Protein 2FYF (pdb70)

Radius of gyration: 26.07 Å; Cα contacts (8 Å, |Δi|>4): 1739; chains: 2; bounding box: 63×83×55 Å

Nearest PDB structures (foldseek):
  2fyf-assembly1_B  TM=1.002E+00  e=1.889E-77  Mycobacterium tuberculosis H37Rv
  3vom-assembly1_B  TM=1.002E+00  e=4.096E-77  Mycobacterium tuberculosis
  3ffr-assembly1_A-2  TM=9.204E-01  e=1.226E-26  Cytophaga hutchinsonii ATCC 33406
  3kgw-assembly1_A  TM=8.234E-01  e=2.931E-21  Mus musculus
  4i8a-assembly2_D  TM=8.076E-01  e=4.356E-19  Homo sapiens

InterPro domains:
  IPR000192 Aminotransferase class V domain [PF00266] (42-335)
  IPR006272 Phosphoserine aminotransferase, Mycobacterial-type [TIGR01366] (16-376)
  IPR015421 Pyridoxal phosphate-dependent transferase, major domain [G3DSA:3.40.640.10] (30-272)
  IPR015422 Pyridoxal phosphate-dependent transferase, small domain [G3DSA:3.90.1150.10] (24-365)
  IPR015424 Pyridoxal phosphate-dependent transferase [SSF53383] (22-375)
  IPR022278 Phosphoserine aminotransferase [MF_00160] (10-376)
  IPR022278 Phosphoserine aminotransferase [PIRSF000525] (8-375)

B-factor: mean 10.86, std 9.08, range [2.73, 62.21]

CATH classification: 3.40.640.10 (+1 more: 3.90.1150.10)

Structure (mmCIF, N/CA/C/O backbone):
data_2FYF
#
_entry.id   2FYF
#
_cell.length_a   77.478
_cell.length_b   94.056
_cell.length_c   101.063
_cell.angle_alpha   90.00
_cell.angle_beta   90.00
_cell.angle_gamma   90.00
#
_symmetry.space_group_name_H-M   'P 21 21 21'
#
loop_
_entity.id
_entity.type
_entity.pdbx_description
1 polymer 'phosphoserine aminotransferase'
2 non-polymer 'SULFATE ION'
3 non-polymer TETRACHLOROPLATINATE(II)
4 non-polymer "PYRIDOXAL-5'-PHOSPHATE"
5 non-polymer GLYCEROL
6 water water
#
loop_
_atom_site.group_PDB
_atom_site.id
_atom_site.type_symbol
_atom_site.label_atom_id
_atom_site.label_alt_id
_atom_site.label_comp_id
_atom_site.label_asym_id
_atom_site.label_entity_id
_atom_site.label_seq_id
_atom_site.pdbx_PDB_ins_code
_atom_site.Cartn_x
_atom_site.Cartn_y
_atom_site.Cartn_z
_atom_site.occupancy
_atom_site.B_iso_or_equiv
_atom_site.auth_seq_id
_atom_site.auth_comp_id
_atom_site.auth_asym_id
_atom_site.auth_atom_id
_atom_site.pdbx_PDB_model_num
ATOM 1 N N . HIS A 1 30 ? 51.840 12.458 24.722 1.00 21.89 8 HIS A N 1
ATOM 2 C CA . HIS A 1 30 ? 52.585 13.697 25.094 1.00 20.60 8 HIS A CA 1
ATOM 3 C C . HIS A 1 30 ? 53.782 13.380 25.970 1.00 19.80 8 HIS A C 1
ATOM 4 O O . HIS A 1 30 ? 53.625 12.810 27.044 1.00 20.67 8 HIS A O 1
ATOM 11 N N . LEU A 1 31 ? 54.976 13.717 25.488 1.00 17.69 9 LEU A N 1
ATOM 12 C CA . LEU A 1 31 ? 56.193 13.718 26.308 1.00 15.89 9 LEU A CA 1
ATOM 13 C C . LEU A 1 31 ? 56.436 15.112 26.875 1.00 14.07 9 LEU A C 1
ATOM 14 O O . LEU A 1 31 ? 56.494 16.085 26.122 1.00 13.92 9 LEU A O 1
ATOM 19 N N . GLU A 1 32 ? 56.578 15.172 28.181 1.00 12.34 10 GLU A N 1
ATOM 20 C CA . GLU A 1 32 ? 56.911 16.386 28.862 1.00 11.83 10 GLU A CA 1
ATOM 21 C C . GLU A 1 32 ? 58.392 16.456 29.157 1.00 10.35 10 GLU A C 1
ATOM 22 O O . GLU A 1 32 ? 58.902 15.753 30.014 1.00 9.64 10 GLU A O 1
ATOM 28 N N . ILE A 1 33 ? 59.095 17.306 28.420 1.00 9.65 11 ILE A N 1
ATOM 29 C CA . ILE A 1 33 ? 60.534 17.431 28.591 1.00 9.33 11 ILE A CA 1
ATOM 30 C C . ILE A 1 33 ? 60.839 18.063 29.951 1.00 8.86 11 ILE A C 1
ATOM 31 O O . ILE A 1 33 ? 60.233 19.064 30.310 1.00 8.77 11 ILE A O 1
ATOM 36 N N . PRO A 1 34 ? 61.766 17.466 30.730 1.00 9.57 12 PRO A N 1
ATOM 37 C CA . PRO A 1 34 ? 62.054 18.046 32.041 1.00 10.43 12 PRO A CA 1
ATOM 38 C C . PRO A 1 34 ? 62.557 19.479 31.963 1.00 10.76 12 PRO A C 1
ATOM 39 O O . PRO A 1 34 ? 63.416 19.795 31.126 1.00 11.55 12 PRO A O 1
ATOM 43 N N . THR A 1 35 ? 62.015 20.354 32.809 1.00 10.81 13 THR A N 1
ATOM 44 C CA A THR A 1 35 ? 62.360 21.771 32.768 0.50 10.95 13 THR A CA 1
ATOM 45 C CA B THR A 1 35 ? 62.376 21.769 32.743 0.50 10.85 13 THR A CA 1
ATOM 46 C C . THR A 1 35 ? 63.871 21.991 32.892 1.00 10.87 13 THR A C 1
ATOM 47 O O . THR A 1 35 ? 64.427 22.861 32.226 1.00 10.70 13 THR A O 1
ATOM 54 N N . ALA A 1 36 ? 64.515 21.193 33.743 1.00 11.01 14 ALA A N 1
ATOM 55 C CA . ALA A 1 36 ? 65.947 21.323 34.009 1.00 10.72 14 ALA A CA 1
ATOM 56 C C . ALA A 1 36 ? 66.837 21.260 32.767 1.00 10.83 14 ALA A C 1
ATOM 57 O O . ALA A 1 36 ? 67.939 21.797 32.776 1.00 12.02 14 ALA A O 1
ATOM 59 N N . ILE A 1 37 ? 66.388 20.584 31.717 1.00 9.29 15 ILE A N 1
ATOM 60 C CA . ILE A 1 37 ? 67.221 20.475 30.510 1.00 8.69 15 ILE A CA 1
ATOM 61 C C . ILE A 1 37 ? 66.800 21.419 29.382 1.00 7.75 15 ILE A C 1
ATOM 62 O O . ILE A 1 37 ? 67.480 21.493 28.374 1.00 7.25 15 ILE A O 1
ATOM 67 N N . LYS A 1 38 ? 65.727 22.180 29.567 1.00 7.15 16 LYS A N 1
ATOM 68 C CA . LYS A 1 38 ? 65.214 23.026 28.503 1.00 7.44 16 LYS A CA 1
ATOM 69 C C . LYS A 1 38 ? 65.998 24.310 28.340 1.00 6.71 16 LYS A C 1
ATOM 70 O O . LYS A 1 38 ? 66.541 24.821 29.315 1.00 7.28 16 LYS A O 1
ATOM 76 N N . PRO A 1 39 ? 66.055 24.841 27.106 1.00 5.87 17 PRO A N 1
ATOM 77 C CA . PRO A 1 39 ? 66.708 26.149 26.916 1.00 6.02 17 PRO A CA 1
ATOM 78 C C . PRO A 1 39 ? 65.912 27.231 27.622 1.00 5.54 17 PRO A C 1
ATOM 79 O O . PRO A 1 39 ? 64.700 27.084 27.816 1.00 7.07 17 PRO A O 1
ATOM 83 N N . ARG A 1 40 ? 66.561 28.310 28.018 1.00 5.88 18 ARG A N 1
ATOM 84 C CA . ARG A 1 40 ? 65.847 29.415 28.650 1.00 6.07 18 ARG A CA 1
ATOM 85 C C . ARG A 1 40 ? 64.898 30.148 27.684 1.00 6.69 18 ARG A C 1
ATOM 86 O O . ARG A 1 40 ? 63.865 30.622 28.082 1.00 7.09 18 ARG A O 1
ATOM 94 N N . ASP A 1 41 ? 65.274 30.197 26.415 1.00 6.07 19 ASP A N 1
ATOM 95 C CA . ASP A 1 41 ? 64.425 30.730 25.359 1.00 5.82 19 ASP A CA 1
ATOM 96 C C . ASP A 1 41 ? 64.284 29.646 24.306 1.00 5.40 19 ASP A C 1
ATOM 97 O O . ASP A 1 41 ? 65.281 29.129 23.833 1.00 6.19 19 ASP A O 1
ATOM 102 N N . GLY A 1 42 ? 63.036 29.285 23.991 1.00 5.68 20 GLY A N 1
ATOM 103 C CA . GLY A 1 42 ? 62.747 28.195 23.063 1.00 5.68 20 GLY A CA 1
ATOM 104 C C . GLY A 1 42 ? 62.659 28.607 21.604 1.00 5.74 20 GLY A C 1
ATOM 105 O O . GLY A 1 42 ? 62.335 27.763 20.758 1.00 5.82 20 GLY A O 1
ATOM 106 N N . ARG A 1 43 ? 62.965 29.866 21.274 1.00 5.24 21 ARG A N 1
ATOM 107 C CA . ARG A 1 43 ? 62.829 30.324 19.890 1.00 5.56 21 ARG A CA 1
ATOM 108 C C . ARG A 1 43 ? 64.089 30.034 19.080 1.00 4.84 21 ARG A C 1
ATOM 109 O O . ARG A 1 43 ? 65.113 30.692 19.248 1.00 6.41 21 ARG A O 1
ATOM 117 N N . PHE A 1 44 ? 63.979 29.062 18.157 1.00 5.23 22 PHE A N 1
ATOM 118 C CA . PHE A 1 44 ? 65.073 28.709 17.241 1.00 5.37 22 PHE A CA 1
ATOM 119 C C . PHE A 1 44 ? 64.716 28.976 15.769 1.00 5.57 22 PHE A C 1
ATOM 120 O O . PHE A 1 44 ? 65.380 28.479 14.859 1.00 5.00 22 PHE A O 1
ATOM 128 N N . GLY A 1 45 ? 63.689 29.795 15.526 1.00 5.43 23 GLY A N 1
ATOM 129 C CA . GLY A 1 45 ? 63.323 30.138 14.173 1.00 6.18 23 GLY A CA 1
ATOM 130 C C . GLY A 1 45 ? 64.333 30.975 13.449 1.00 6.28 23 GLY A C 1
ATOM 131 O O . GLY A 1 45 ? 65.104 31.724 14.053 1.00 6.68 23 GLY A O 1
ATOM 132 N N . SER A 1 46 ? 64.325 30.813 12.123 1.00 6.22 24 SER A N 1
ATOM 133 C CA . SER A 1 46 ? 65.323 31.405 11.230 1.00 6.73 24 SER A CA 1
ATOM 134 C C . SER A 1 46 ? 64.862 32.708 10.627 1.00 6.90 24 SER A C 1
ATOM 135 O O . SER A 1 46 ? 65.455 33.172 9.619 1.00 8.29 24 SER A O 1
ATOM 138 N N . GLY A 1 47 ? 63.841 33.331 11.229 1.00 6.72 25 GLY A N 1
ATOM 139 C CA . GLY A 1 47 ? 63.316 34.614 10.788 1.00 7.12 25 GLY A CA 1
ATOM 140 C C . GLY A 1 47 ? 61.818 34.511 10.555 1.00 6.30 25 GLY A C 1
ATOM 141 O O . GLY A 1 47 ? 61.402 33.790 9.650 1.00 8.45 25 GLY A O 1
ATOM 142 N N . PRO A 1 48 ? 60.982 35.210 11.368 1.00 5.35 26 PRO A N 1
ATOM 143 C CA . PRO A 1 48 ? 61.344 35.940 12.587 1.00 6.19 26 PRO A CA 1
ATOM 144 C C . PRO A 1 48 ? 62.155 35.095 13.565 1.00 6.14 26 PRO A C 1
ATOM 145 O O . PRO A 1 48 ? 62.221 33.861 13.489 1.00 5.90 26 PRO A O 1
ATOM 149 N N . SER A 1 49 ? 62.827 35.778 14.463 1.00 5.68 27 SER A N 1
ATOM 150 C CA . SER A 1 49 ? 63.715 35.110 15.402 1.00 6.16 27 SER A CA 1
ATOM 151 C C . SER A 1 49 ? 63.751 35.801 16.731 1.00 6.46 27 SER A C 1
ATOM 152 O O . SER A 1 49 ? 63.273 36.919 16.867 1.00 7.16 27 SER A O 1
ATOM 155 N N . LYS A 1 50 ? 64.351 35.125 17.699 1.00 6.35 28 LYS A N 1
ATOM 156 C CA . LYS A 1 50 ? 64.362 35.584 19.090 1.00 5.60 28 LYS A CA 1
ATOM 157 C C . LYS A 1 50 ? 64.586 37.094 19.224 1.00 5.60 28 LYS A C 1
ATOM 158 O O . LYS A 1 50 ? 65.609 37.616 18.784 1.00 7.35 28 LYS A O 1
ATOM 164 N N . VAL A 1 51 ? 63.656 37.752 19.920 1.00 5.01 29 VAL A N 1
ATOM 165 C CA . VAL A 1 51 ? 63.775 39.158 20.285 1.00 5.56 29 VAL A CA 1
ATOM 166 C C . VAL A 1 51 ? 64.063 39.144 21.792 1.00 5.02 29 VAL A C 1
ATOM 167 O O . VAL A 1 51 ? 63.331 38.529 22.572 1.00 6.20 29 VAL A O 1
ATOM 171 N N . ARG A 1 52 ? 65.160 39.772 22.199 1.00 5.53 30 ARG A N 1
ATOM 172 C CA . ARG A 1 52 ? 65.575 39.685 23.602 1.00 5.51 30 ARG A CA 1
ATOM 173 C C . ARG A 1 52 ? 64.601 40.410 24.519 1.00 5.25 30 ARG A C 1
ATOM 174 O O . ARG A 1 52 ? 64.020 41.423 24.122 1.00 5.39 30 ARG A O 1
ATOM 182 N N . LEU A 1 53 ? 64.434 39.897 25.732 1.00 5.22 31 LEU A N 1
ATOM 183 C CA . LEU A 1 53 ? 63.464 40.430 26.684 1.00 5.38 31 LEU A CA 1
ATOM 184 C C . LEU A 1 53 ? 63.654 41.926 26.888 1.00 6.06 31 LEU A C 1
ATOM 185 O O . LEU A 1 53 ? 62.698 42.704 26.810 1.00 5.28 31 LEU A O 1
ATOM 190 N N . GLU A 1 54 ? 64.887 42.351 27.164 1.00 6.12 32 GLU A N 1
ATOM 191 C CA A GLU A 1 54 ? 65.193 43.748 27.463 0.70 6.68 32 GLU A CA 1
ATOM 192 C CA B GLU A 1 54 ? 65.153 43.770 27.462 0.30 6.26 32 GLU A CA 1
ATOM 193 C C . GLU A 1 54 ? 65.106 44.634 26.213 1.00 5.96 32 GLU A C 1
ATOM 194 O O . GLU A 1 54 ? 64.895 45.858 26.301 1.00 6.25 32 GLU A O 1
ATOM 205 N N . GLN A 1 55 ? 65.257 43.996 25.061 1.00 6.26 33 GLN A N 1
ATOM 206 C CA . GLN A 1 55 ? 65.138 44.663 23.797 1.00 6.91 33 GLN A CA 1
ATOM 207 C C . GLN A 1 55 ? 63.674 44.990 23.487 1.00 7.27 33 GLN A C 1
ATOM 208 O O . GLN A 1 55 ? 63.337 46.145 23.175 1.00 7.98 33 GLN A O 1
ATOM 214 N N . LEU A 1 56 ? 62.793 43.999 23.608 1.00 7.57 34 LEU A N 1
ATOM 215 C CA . LEU A 1 56 ? 61.353 44.210 23.445 1.00 7.73 34 LEU A CA 1
ATOM 216 C C . LEU A 1 56 ? 60.848 45.258 24.419 1.00 7.79 34 LEU A C 1
ATOM 217 O O . LEU A 1 56 ? 59.996 46.091 24.103 1.00 7.85 34 LEU A O 1
ATOM 222 N N . GLN A 1 57 ? 61.399 45.242 25.621 1.00 6.52 35 GLN A N 1
ATOM 223 C CA . GLN A 1 57 ? 60.954 46.136 26.681 1.00 6.96 35 GLN A CA 1
ATOM 224 C C . GLN A 1 57 ? 61.175 47.607 26.334 1.00 7.62 35 GLN A C 1
ATOM 225 O O . GLN A 1 57 ? 60.451 48.468 26.829 1.00 7.86 35 GLN A O 1
ATOM 231 N N . THR A 1 58 ? 62.133 47.919 25.456 1.00 7.89 36 THR A N 1
ATOM 232 C CA . THR A 1 58 ? 62.354 49.310 25.071 1.00 8.85 36 THR A CA 1
ATOM 233 C C . THR A 1 58 ? 61.126 49.946 24.380 1.00 8.53 36 THR A C 1
ATOM 234 O O . THR A 1 58 ? 60.972 51.160 24.405 1.00 8.22 36 THR A O 1
ATOM 238 N N . LEU A 1 59 ? 60.264 49.133 23.788 1.00 8.82 37 LEU A N 1
ATOM 239 C CA . LEU A 1 59 ? 59.115 49.663 23.043 1.00 8.57 37 LEU A CA 1
ATOM 240 C C . LEU A 1 59 ? 58.143 50.405 23.954 1.00 8.90 37 LEU A C 1
ATOM 241 O O . LEU A 1 59 ? 57.532 51.365 23.518 1.00 8.66 37 LEU A O 1
ATOM 246 N N . THR A 1 60 ? 57.998 49.970 25.206 1.00 8.17 38 THR A N 1
ATOM 247 C CA . THR A 1 60 ? 57.099 50.644 26.152 1.00 8.10 38 THR A CA 1
ATOM 248 C C . THR A 1 60 ? 57.821 51.634 27.078 1.00 7.76 38 THR A C 1
ATOM 249 O O . THR A 1 60 ? 57.200 52.264 27.952 1.00 6.98 38 THR A O 1
ATOM 253 N N . THR A 1 61 ? 59.138 51.760 26.929 1.00 7.36 39 THR A N 1
ATOM 254 C CA . THR A 1 61 ? 59.914 52.603 27.815 1.00 9.66 39 THR A CA 1
ATOM 255 C C . THR A 1 61 ? 60.659 53.634 27.005 1.00 10.66 39 THR A C 1
ATOM 256 O O . THR A 1 61 ? 60.063 54.660 26.653 1.00 10.41 39 THR A O 1
ATOM 260 N N . THR A 1 62 ? 61.906 53.358 26.626 1.00 12.43 40 THR A N 1
ATOM 261 C CA . THR A 1 62 ? 62.766 54.385 26.040 1.00 13.94 40 THR A CA 1
ATOM 262 C C . THR A 1 62 ? 62.335 54.826 24.641 1.00 14.38 40 THR A C 1
ATOM 263 O O . THR A 1 62 ? 62.649 55.968 24.242 1.00 16.94 40 THR A O 1
ATOM 267 N N . ALA A 1 63 ? 61.616 53.963 23.906 1.00 13.47 41 ALA A N 1
ATOM 268 C CA . ALA A 1 63 ? 61.060 54.297 22.566 1.00 13.36 41 ALA A CA 1
ATOM 269 C C . ALA A 1 63 ? 59.582 54.686 22.566 1.00 13.52 41 ALA A C 1
ATOM 270 O O . ALA A 1 63 ? 59.010 55.045 21.524 1.00 13.11 41 ALA A O 1
ATOM 272 N N . ALA A 1 64 ? 58.936 54.664 23.726 1.00 12.39 42 ALA A N 1
ATOM 273 C CA . ALA A 1 64 ? 57.515 54.865 23.775 1.00 11.49 42 ALA A CA 1
ATOM 274 C C . ALA A 1 64 ? 57.122 56.215 23.176 1.00 11.15 42 ALA A C 1
ATOM 275 O O . ALA A 1 64 ? 56.125 56.287 22.483 1.00 13.00 42 ALA A O 1
ATOM 277 N N . ALA A 1 65 ? 57.896 57.264 23.448 1.00 9.87 43 ALA A N 1
ATOM 278 C CA . ALA A 1 65 ? 57.558 58.611 22.971 1.00 9.24 43 ALA A CA 1
ATOM 279 C C . ALA A 1 65 ? 57.758 58.791 21.475 1.00 8.08 43 ALA A C 1
ATOM 280 O O . ALA A 1 65 ? 57.299 59.793 20.923 1.00 8.04 43 ALA A O 1
ATOM 282 N N . LEU A 1 66 ? 58.471 57.870 20.835 1.00 7.44 44 LEU A N 1
ATOM 283 C CA . LEU A 1 66 ? 58.668 57.938 19.372 1.00 6.54 44 LEU A CA 1
ATOM 284 C C . LEU A 1 66 ? 57.468 57.429 18.607 1.00 6.09 44 LEU A C 1
ATOM 285 O O . LEU A 1 66 ? 57.166 57.908 17.521 1.00 6.37 44 LEU A O 1
ATOM 290 N N . PHE A 1 67 ? 56.774 56.446 19.155 1.00 5.74 45 PHE A N 1
ATOM 291 C CA . PHE A 1 67 ? 55.621 55.869 18.512 1.00 5.23 45 PHE A CA 1
ATOM 292 C C . PHE A 1 67 ? 54.613 56.948 18.208 1.00 5.32 45 PHE A C 1
ATOM 293 O O . PHE A 1 67 ? 54.363 57.824 19.026 1.00 5.26 45 PHE A O 1
ATOM 301 N N . GLY A 1 68 ? 53.982 56.862 17.042 1.00 4.60 46 GLY A N 1
ATOM 302 C CA . GLY A 1 68 ? 52.875 57.753 16.716 1.00 5.13 46 GLY A CA 1
ATOM 303 C C . GLY A 1 68 ? 53.297 59.174 16.427 1.00 4.50 46 GLY A C 1
ATOM 304 O O . GLY A 1 68 ? 52.473 60.067 16.503 1.00 4.91 46 GLY A O 1
ATOM 305 N N . THR A 1 69 ? 54.580 59.362 16.081 1.00 4.37 47 THR A N 1
ATOM 306 C CA . THR A 1 69 ? 55.116 60.673 15.718 1.00 4.41 47 THR A CA 1
ATOM 307 C C . THR A 1 69 ? 55.745 60.643 14.326 1.00 4.16 47 THR A C 1
ATOM 308 O O . THR A 1 69 ? 56.049 59.584 13.781 1.00 4.04 47 THR A O 1
ATOM 312 N N . SER A 1 70 ? 55.919 61.812 13.740 1.00 3.84 48 SER A N 1
ATOM 313 C CA . SER A 1 70 ? 56.151 61.897 12.301 1.00 4.95 48 SER A CA 1
ATOM 314 C C . SER A 1 70 ? 57.521 61.412 11.871 1.00 4.04 48 SER A C 1
ATOM 315 O O . SER A 1 70 ? 58.510 61.827 12.455 1.00 5.48 48 SER A O 1
ATOM 318 N N . HIS A 1 71 ? 57.551 60.585 10.836 1.00 4.97 49 HIS A N 1
ATOM 319 C CA . HIS A 1 71 ? 58.799 60.181 10.194 1.00 5.15 49 HIS A CA 1
ATOM 320 C C . HIS A 1 71 ? 59.446 61.314 9.371 1.00 5.26 49 HIS A C 1
ATOM 321 O O . HIS A 1 71 ? 60.554 61.154 8.883 1.00 5.81 49 HIS A O 1
ATOM 328 N N . ARG A 1 72 ? 58.786 62.450 9.282 1.00 5.89 50 ARG A N 1
ATOM 329 C CA . ARG A 1 72 ? 59.326 63.639 8.633 1.00 6.76 50 ARG A CA 1
ATOM 330 C C . ARG A 1 72 ? 59.772 64.680 9.649 1.00 7.12 50 ARG A C 1
ATOM 331 O O . ARG A 1 72 ? 60.084 65.816 9.276 1.00 9.02 50 ARG A O 1
ATOM 339 N N . GLN A 1 73 ? 59.816 64.304 10.925 1.00 6.08 51 GLN A N 1
ATOM 340 C CA . GLN A 1 73 ? 60.298 65.218 11.977 1.00 6.17 51 GLN A CA 1
ATOM 341 C C . GLN A 1 73 ? 61.486 64.603 12.698 1.00 5.75 51 GLN A C 1
ATOM 342 O O . GLN A 1 73 ? 61.767 63.422 12.571 1.00 5.37 51 GLN A O 1
ATOM 348 N N . ALA A 1 74 ? 62.169 65.433 13.476 1.00 6.43 52 ALA A N 1
ATOM 349 C CA . ALA A 1 74 ? 63.461 65.070 14.030 1.00 6.34 52 ALA A CA 1
ATOM 350 C C . ALA A 1 74 ? 63.508 63.795 14.881 1.00 6.54 52 ALA A C 1
ATOM 351 O O . ALA A 1 74 ? 64.464 63.010 14.756 1.00 7.17 52 ALA A O 1
ATOM 353 N N . PRO A 1 75 ? 62.536 63.570 15.798 1.00 5.72 53 PRO A N 1
ATOM 354 C CA . PRO A 1 75 ? 62.699 62.373 16.656 1.00 6.27 53 PRO A CA 1
ATOM 355 C C . PRO A 1 75 ? 62.802 61.060 15.893 1.00 6.63 53 PRO A C 1
ATOM 356 O O . PRO A 1 75 ? 63.717 60.248 16.134 1.00 7.25 53 PRO A O 1
ATOM 360 N N . VAL A 1 76 ? 61.905 60.839 14.940 1.00 5.42 54 VAL A N 1
ATOM 361 C CA . VAL A 1 76 ? 61.967 59.601 14.169 1.00 5.76 54 VAL A CA 1
ATOM 362 C C . VAL A 1 76 ? 63.118 59.630 13.159 1.00 5.56 54 VAL A C 1
ATOM 363 O O . VAL A 1 76 ? 63.786 58.610 12.945 1.00 5.79 54 VAL A O 1
ATOM 367 N N . LYS A 1 77 ? 63.374 60.777 12.534 1.00 5.64 55 LYS A N 1
ATOM 368 C CA . LYS A 1 77 ? 64.571 60.891 11.659 1.00 6.24 55 LYS A CA 1
ATOM 369 C C . LYS A 1 77 ? 65.875 60.580 12.415 1.00 6.34 55 LYS A C 1
ATOM 370 O O . LYS A 1 77 ? 66.762 59.926 11.884 1.00 5.53 55 LYS A O 1
ATOM 376 N N . ASN A 1 78 ? 65.970 61.009 13.669 1.00 6.64 56 ASN A N 1
ATOM 377 C CA A ASN A 1 78 ? 67.154 60.704 14.481 0.50 5.66 56 ASN A CA 1
ATOM 378 C CA B ASN A 1 78 ? 67.133 60.696 14.508 0.50 5.98 56 ASN A CA 1
ATOM 379 C C . ASN A 1 78 ? 67.268 59.203 14.752 1.00 5.97 56 ASN A C 1
ATOM 380 O O . ASN A 1 78 ? 68.365 58.675 14.825 1.00 6.71 56 ASN A O 1
ATOM 389 N N . LEU A 1 79 ? 66.127 58.528 14.878 1.00 5.94 57 LEU A N 1
ATOM 390 C CA . LEU A 1 79 ? 66.104 57.084 15.079 1.00 6.10 57 LEU A CA 1
ATOM 391 C C . LEU A 1 79 ? 66.662 56.415 13.832 1.00 6.43 57 LEU A C 1
ATOM 392 O O . LEU A 1 79 ? 67.477 55.488 13.910 1.00 6.45 57 LEU A O 1
ATOM 397 N N . VAL A 1 80 ? 66.197 56.840 12.659 1.00 6.18 58 VAL A N 1
ATOM 398 C CA . VAL A 1 80 ? 66.764 56.337 11.399 1.00 5.91 58 VAL A CA 1
ATOM 399 C C . VAL A 1 80 ? 68.266 56.605 11.359 1.00 7.07 58 VAL A C 1
ATOM 400 O O . VAL A 1 80 ? 69.044 55.752 10.956 1.00 7.16 58 VAL A O 1
ATOM 404 N N . GLY A 1 81 ? 68.663 57.783 11.793 1.00 6.74 59 GLY A N 1
ATOM 405 C CA . GLY A 1 81 ? 70.063 58.133 11.829 1.00 6.54 59 GLY A CA 1
ATOM 406 C C . GLY A 1 81 ? 70.881 57.203 12.717 1.00 6.91 59 GLY A C 1
ATOM 407 O O . GLY A 1 81 ? 72.004 56.860 12.384 1.00 6.72 59 GLY A O 1
ATOM 408 N N . ARG A 1 82 ? 70.312 56.811 13.865 1.00 6.96 60 ARG A N 1
ATOM 409 C CA . ARG A 1 82 ? 70.962 55.874 14.797 1.00 7.49 60 ARG A CA 1
ATOM 410 C C . ARG A 1 82 ? 71.169 54.540 14.089 1.00 6.93 60 ARG A C 1
ATOM 411 O O . ARG A 1 82 ? 72.203 53.871 14.245 1.00 6.18 60 ARG A O 1
ATOM 419 N N . VAL A 1 83 ? 70.181 54.122 13.316 1.00 6.42 61 VAL A N 1
ATOM 420 C CA . VAL A 1 83 ? 70.257 52.846 12.583 1.00 6.17 61 VAL A CA 1
ATOM 421 C C . VAL A 1 83 ? 71.360 52.940 11.543 1.00 6.68 61 VAL A C 1
ATOM 422 O O . VAL A 1 83 ? 72.182 52.044 11.432 1.00 7.07 61 VAL A O 1
ATOM 426 N N . ARG A 1 84 ? 71.338 54.004 10.749 1.00 6.64 62 ARG A N 1
ATOM 427 C CA . ARG A 1 84 ? 72.335 54.161 9.689 1.00 6.41 62 ARG A CA 1
ATOM 428 C C . ARG A 1 84 ? 73.743 54.274 10.218 1.00 6.60 62 ARG A C 1
ATOM 429 O O . ARG A 1 84 ? 74.663 53.612 9.713 1.00 6.16 62 ARG A O 1
ATOM 437 N N . SER A 1 85 ? 73.933 55.124 11.200 1.00 5.98 63 SER A N 1
ATOM 438 C CA A SER A 1 85 ? 75.265 55.286 11.783 0.25 6.19 63 SER A CA 1
ATOM 439 C CA B SER A 1 85 ? 75.253 55.286 11.813 0.25 6.37 63 SER A CA 1
ATOM 440 C CA C SER A 1 85 ? 75.239 55.301 11.834 0.50 6.86 63 SER A CA 1
ATOM 441 C C . SER A 1 85 ? 75.704 54.020 12.517 1.00 6.38 63 SER A C 1
ATOM 442 O O . SER A 1 85 ? 76.892 53.638 12.462 1.00 6.54 63 SER A O 1
ATOM 449 N N . GLY A 1 86 ? 74.788 53.363 13.198 1.00 6.70 64 GLY A N 1
ATOM 450 C CA . GLY A 1 86 ? 75.112 52.127 13.882 1.00 6.48 64 GLY A CA 1
ATOM 451 C C . GLY A 1 86 ? 75.532 51.021 12.932 1.00 7.00 64 GLY A C 1
ATOM 452 O O . GLY A 1 86 ? 76.514 50.312 13.181 1.00 6.51 64 GLY A O 1
ATOM 453 N N . LEU A 1 87 ? 74.792 50.849 11.831 1.00 6.00 65 LEU A N 1
ATOM 454 C CA . LEU A 1 87 ? 75.196 49.876 10.816 1.00 6.47 65 LEU A CA 1
ATOM 455 C C . LEU A 1 87 ? 76.532 50.224 10.149 1.00 5.53 65 LEU A C 1
ATOM 456 O O . LEU A 1 87 ? 77.338 49.339 9.841 1.00 6.23 65 LEU A O 1
ATOM 461 N N . ALA A 1 88 ? 76.780 51.514 9.923 1.00 5.90 66 ALA A N 1
ATOM 462 C CA . ALA A 1 88 ? 78.040 51.952 9.379 1.00 6.33 66 ALA A CA 1
ATOM 463 C C . ALA A 1 88 ? 79.233 51.569 10.273 1.00 6.77 66 ALA A C 1
ATOM 464 O O . ALA A 1 88 ? 80.263 51.138 9.779 1.00 8.13 66 ALA A O 1
ATOM 466 N N . GLU A 1 89 ? 79.074 51.689 11.587 1.00 6.90 67 GLU A N 1
ATOM 467 C CA . GLU A 1 89 ? 80.082 51.254 12.541 1.00 6.95 67 GLU A CA 1
ATOM 468 C C . GLU A 1 89 ? 80.196 49.737 12.565 1.00 6.34 67 GLU A C 1
ATOM 469 O O . GLU A 1 89 ? 81.301 49.171 12.465 1.00 6.80 67 GLU A O 1
ATOM 475 N N . LEU A 1 90 ? 79.057 49.075 12.698 1.00 5.81 68 LEU A N 1
ATOM 476 C CA . LEU A 1 90 ? 79.045 47.608 12.841 1.00 5.26 68 LEU A CA 1
ATOM 477 C C . LEU A 1 90 ? 79.759 46.955 11.659 1.00 5.72 68 LEU A C 1
ATOM 478 O O . LEU A 1 90 ? 80.532 46.011 11.838 1.00 6.16 68 LEU A O 1
ATOM 483 N N . PHE A 1 91 ? 79.470 47.446 10.448 1.00 6.13 69 PHE A N 1
ATOM 484 C CA . PHE A 1 91 ? 80.032 46.886 9.223 1.00 5.97 69 PHE A CA 1
ATOM 485 C C . PHE A 1 91 ? 81.253 47.581 8.663 1.00 6.33 69 PHE A C 1
ATOM 486 O O . PHE A 1 91 ? 81.670 47.267 7.559 1.00 7.05 69 PHE A O 1
ATOM 494 N N . SER A 1 92 ? 81.869 48.467 9.439 1.00 6.32 70 SER A N 1
ATOM 495 C CA . SER A 1 92 ? 83.120 49.119 9.070 1.00 6.31 70 SER A CA 1
ATOM 496 C C . SER A 1 92 ? 83.067 49.656 7.657 1.00 6.69 70 SER A C 1
ATOM 497 O O . SER A 1 92 ? 83.946 49.368 6.847 1.00 6.78 70 SER A O 1
ATOM 500 N N . LEU A 1 93 ? 82.028 50.424 7.351 1.00 6.90 71 LEU A N 1
ATOM 501 C CA . LEU A 1 93 ? 81.803 50.882 5.972 1.00 7.11 71 LEU A CA 1
ATOM 502 C C . LEU A 1 93 ? 83.004 51.675 5.436 1.00 7.60 71 LEU A C 1
ATOM 503 O O . LEU A 1 93 ? 83.425 52.643 6.062 1.00 8.41 71 LEU A O 1
ATOM 508 N N . PRO A 1 94 ? 83.534 51.278 4.257 1.00 7.48 72 PRO A N 1
ATOM 509 C CA . PRO A 1 94 ? 84.500 52.134 3.599 1.00 8.34 72 PRO A CA 1
ATOM 510 C C . PRO A 1 94 ? 83.947 53.493 3.178 1.00 8.77 72 PRO A C 1
ATOM 511 O O . PRO A 1 94 ? 82.717 53.708 3.137 1.00 8.40 72 PRO A O 1
ATOM 515 N N . ASP A 1 95 ? 84.865 54.397 2.851 1.00 9.86 73 ASP A N 1
ATOM 516 C CA . ASP A 1 95 ? 84.486 55.723 2.408 1.00 10.09 73 ASP A CA 1
ATOM 517 C C . ASP A 1 95 ? 83.525 55.614 1.233 1.00 8.83 73 ASP A C 1
ATOM 518 O O . ASP A 1 95 ? 83.701 54.785 0.333 1.00 9.45 73 ASP A O 1
ATOM 523 N N . GLY A 1 96 ? 82.475 56.425 1.270 1.00 7.94 74 GLY A N 1
ATOM 524 C CA . GLY A 1 96 ? 81.498 56.514 0.199 1.00 7.27 74 GLY A CA 1
ATOM 525 C C . GLY A 1 96 ? 80.401 55.484 0.235 1.00 6.45 74 GLY A C 1
ATOM 526 O O . GLY A 1 96 ? 79.448 55.617 -0.517 1.00 6.93 74 GLY A O 1
ATOM 527 N N . TYR A 1 97 ? 80.538 54.446 1.058 1.00 5.47 75 TYR A N 1
ATOM 528 C CA . TYR A 1 97 ? 79.439 53.510 1.166 1.00 5.03 75 TYR A CA 1
ATOM 529 C C . TYR A 1 97 ? 78.320 54.152 1.966 1.00 5.21 75 TYR A C 1
ATOM 530 O O . TYR A 1 97 ? 78.575 54.904 2.930 1.00 6.43 75 TYR A O 1
ATOM 539 N N . GLU A 1 98 ? 77.079 53.787 1.637 1.00 4.36 76 GLU A N 1
ATOM 540 C CA . GLU A 1 98 ? 75.904 54.347 2.317 1.00 5.46 76 GLU A CA 1
ATOM 541 C C . GLU A 1 98 ? 74.915 53.270 2.685 1.00 5.63 76 GLU A C 1
ATOM 542 O O . GLU A 1 98 ? 74.713 52.285 1.976 1.00 5.71 76 GLU A O 1
ATOM 548 N N . VAL A 1 99 ? 74.240 53.493 3.797 1.00 5.01 77 VAL A N 1
ATOM 549 C CA . VAL A 1 99 ? 73.129 52.670 4.209 1.00 5.44 77 VAL A CA 1
ATOM 550 C C . VAL A 1 99 ? 71.824 53.212 3.613 1.00 5.40 77 VAL A C 1
ATOM 551 O O . VAL A 1 99 ? 71.384 54.332 3.901 1.00 5.32 77 VAL A O 1
ATOM 555 N N . ILE A 1 100 ? 71.207 52.395 2.783 1.00 5.09 78 ILE A N 1
ATOM 556 C CA . ILE A 1 100 ? 69.973 52.751 2.097 1.00 4.93 78 ILE A CA 1
ATOM 557 C C . ILE A 1 100 ? 68.883 51.855 2.681 1.00 5.49 78 ILE A C 1
ATOM 558 O O . ILE A 1 100 ? 69.137 50.697 2.989 1.00 6.13 78 ILE A O 1
ATOM 563 N N . LEU A 1 101 ? 67.681 52.400 2.810 1.00 5.66 79 LEU A N 1
ATOM 564 C CA . LEU A 1 101 ? 66.604 51.604 3.377 1.00 6.04 79 LEU A CA 1
ATOM 565 C C . LEU A 1 101 ? 65.272 51.980 2.741 1.00 4.79 79 LEU A C 1
ATOM 566 O O . LEU A 1 101 ? 65.105 53.049 2.134 1.00 4.49 79 LEU A O 1
ATOM 571 N N . GLY A 1 102 ? 64.310 51.069 2.862 1.00 5.03 80 GLY A N 1
ATOM 572 C CA . GLY A 1 102 ? 62.964 51.266 2.321 1.00 5.49 80 GLY A CA 1
ATOM 573 C C . GLY A 1 102 ? 62.027 50.214 2.850 1.00 5.36 80 GLY A C 1
ATOM 574 O O . GLY A 1 102 ? 62.460 49.172 3.318 1.00 5.96 80 GLY A O 1
ATOM 575 N N . ASN A 1 103 ? 60.732 50.493 2.823 1.00 4.96 81 ASN A N 1
ATOM 576 C CA . ASN A 1 103 ? 59.778 49.478 3.234 1.00 5.79 81 ASN A CA 1
ATOM 577 C C . ASN A 1 103 ? 59.757 48.282 2.297 1.00 4.93 81 ASN A C 1
ATOM 578 O O . ASN A 1 103 ? 59.999 48.432 1.083 1.00 5.39 81 ASN A O 1
ATOM 583 N N . GLY A 1 104 ? 59.429 47.119 2.867 1.00 5.00 82 GLY A N 1
ATOM 584 C CA . GLY A 1 104 ? 58.969 45.979 2.098 1.00 5.76 82 GLY A CA 1
ATOM 585 C C . GLY A 1 104 ? 59.640 44.688 2.462 1.00 7.40 82 GLY A C 1
ATOM 586 O O . GLY A 1 104 ? 59.079 43.634 2.157 1.00 8.72 82 GLY A O 1
ATOM 587 N N . GLY A 1 105 ? 60.801 44.728 3.080 1.00 6.77 83 GLY A N 1
ATOM 588 C CA . GLY A 1 105 ? 61.576 43.538 3.334 1.00 6.93 83 GLY A CA 1
ATOM 589 C C . GLY A 1 105 ? 62.395 43.112 2.146 1.00 6.37 83 GLY A C 1
ATOM 590 O O . GLY A 1 105 ? 62.385 43.759 1.112 1.00 6.01 83 GLY A O 1
ATOM 591 N N . ALA A 1 106 ? 63.186 42.055 2.307 1.00 5.91 84 ALA A N 1
ATOM 592 C CA . ALA A 1 106 ? 64.167 41.686 1.298 1.00 6.73 84 ALA A CA 1
ATOM 593 C C . ALA A 1 106 ? 63.518 41.290 -0.013 1.00 5.49 84 ALA A C 1
ATOM 594 O O . ALA A 1 106 ? 64.059 41.533 -1.088 1.00 7.02 84 ALA A O 1
ATOM 596 N N . THR A 1 107 ? 62.321 40.703 0.038 1.00 5.85 85 THR A N 1
ATOM 597 C CA . THR A 1 107 ? 61.617 40.322 -1.173 1.00 6.15 85 THR A CA 1
ATOM 598 C C . THR A 1 107 ? 61.324 41.536 -2.038 1.00 5.92 85 THR A C 1
ATOM 599 O O . THR A 1 107 ? 61.332 41.481 -3.276 1.00 6.53 85 THR A O 1
ATOM 603 N N . ALA A 1 108 ? 61.023 42.661 -1.407 1.00 4.92 86 ALA A N 1
ATOM 604 C CA . ALA A 1 108 ? 60.792 43.884 -2.165 1.00 5.44 86 ALA A CA 1
ATOM 605 C C . ALA A 1 108 ? 62.094 44.334 -2.795 1.00 5.65 86 ALA A C 1
ATOM 606 O O . ALA A 1 108 ? 62.088 44.803 -3.953 1.00 5.49 86 ALA A O 1
ATOM 608 N N . PHE A 1 109 ? 63.193 44.235 -2.046 1.00 5.32 87 PHE A N 1
ATOM 609 C CA . PHE A 1 109 ? 64.481 44.643 -2.579 1.00 5.43 87 PHE A CA 1
ATOM 610 C C . PHE A 1 109 ? 64.821 43.866 -3.833 1.00 5.78 87 PHE A C 1
ATOM 611 O O . PHE A 1 109 ? 65.388 44.447 -4.771 1.00 5.51 87 PHE A O 1
ATOM 619 N N . TRP A 1 110 ? 64.500 42.580 -3.902 1.00 5.41 88 TRP A N 1
ATOM 620 C CA . TRP A 1 110 ? 64.771 41.846 -5.148 1.00 5.54 88 TRP A CA 1
ATOM 621 C C . TRP A 1 110 ? 64.161 42.535 -6.382 1.00 6.07 88 TRP A C 1
ATOM 622 O O . TRP A 1 110 ? 64.842 42.671 -7.402 1.00 5.60 88 TRP A O 1
ATOM 633 N N . ASP A 1 111 ? 62.903 42.930 -6.279 1.00 6.11 89 ASP A N 1
ATOM 634 C CA . ASP A 1 111 ? 62.237 43.548 -7.411 1.00 5.81 89 ASP A CA 1
ATOM 635 C C . ASP A 1 111 ? 62.826 44.935 -7.662 1.00 5.52 89 ASP A C 1
ATOM 636 O O . ASP A 1 111 ? 63.010 45.328 -8.790 1.00 5.78 89 ASP A O 1
ATOM 641 N N . ALA A 1 112 ? 63.125 45.687 -6.610 1.00 5.49 90 ALA A N 1
ATOM 642 C CA . ALA A 1 112 ? 63.778 46.984 -6.759 1.00 5.16 90 ALA A CA 1
ATOM 643 C C . ALA A 1 112 ? 65.118 46.874 -7.470 1.00 5.46 90 ALA A C 1
ATOM 644 O O . ALA A 1 112 ? 65.462 47.749 -8.282 1.00 6.28 90 ALA A O 1
ATOM 646 N N . ALA A 1 113 ? 65.884 45.850 -7.105 1.00 5.83 91 ALA A N 1
ATOM 647 C CA . ALA A 1 113 ? 67.234 45.624 -7.670 1.00 5.17 91 ALA A CA 1
ATOM 648 C C . ALA A 1 113 ? 67.129 45.206 -9.137 1.00 5.29 91 ALA A C 1
ATOM 649 O O . ALA A 1 113 ? 67.973 45.602 -9.968 1.00 6.03 91 ALA A O 1
ATOM 651 N N . ALA A 1 114 ? 66.101 44.414 -9.488 1.00 5.26 92 ALA A N 1
ATOM 652 C CA . ALA A 1 114 ? 65.908 44.049 -10.875 1.00 6.26 92 ALA A CA 1
ATOM 653 C C . ALA A 1 114 ? 65.671 45.286 -11.713 1.00 7.29 92 ALA A C 1
ATOM 654 O O . ALA A 1 114 ? 66.234 45.434 -12.805 1.00 9.18 92 ALA A O 1
ATOM 656 N N . PHE A 1 115 ? 64.842 46.205 -11.226 1.00 5.91 93 PHE A N 1
ATOM 657 C CA . PHE A 1 115 ? 64.574 47.447 -11.947 1.00 6.57 93 PHE A CA 1
ATOM 658 C C . PHE A 1 115 ? 65.755 48.396 -11.913 1.00 7.31 93 PHE A C 1
ATOM 659 O O . PHE A 1 115 ? 65.965 49.105 -12.864 1.00 9.65 93 PHE A O 1
ATOM 667 N N . GLY A 1 116 ? 66.463 48.465 -10.794 1.00 6.52 94 GLY A N 1
ATOM 668 C CA . GLY A 1 116 ? 67.326 49.614 -10.498 1.00 7.22 94 GLY A CA 1
ATOM 669 C C . GLY A 1 116 ? 68.796 49.401 -10.429 1.00 7.09 94 GLY A C 1
ATOM 670 O O . GLY A 1 116 ? 69.528 50.407 -10.391 1.00 6.11 94 GLY A O 1
ATOM 671 N N . LEU A 1 117 ? 69.252 48.147 -10.323 1.00 6.47 95 LEU A N 1
ATOM 672 C CA . LEU A 1 117 ? 70.700 47.862 -10.231 1.00 7.04 95 LEU A CA 1
ATOM 673 C C . LEU A 1 117 ? 71.255 47.101 -11.423 1.00 8.14 95 LEU A C 1
ATOM 674 O O . LEU A 1 117 ? 72.420 47.244 -11.749 1.00 8.33 95 LEU A O 1
ATOM 679 N N . ILE A 1 118 ? 70.447 46.233 -12.013 1.00 6.59 96 ILE A N 1
ATOM 680 C CA . ILE A 1 118 ? 70.842 45.503 -13.198 1.00 6.79 96 ILE A CA 1
ATOM 681 C C . ILE A 1 118 ? 70.648 46.349 -14.431 1.00 7.03 96 ILE A C 1
ATOM 682 O O . ILE A 1 118 ? 69.545 46.884 -14.673 1.00 7.05 96 ILE A O 1
ATOM 687 N N . ASP A 1 119 ? 71.696 46.494 -15.223 1.00 6.98 97 ASP A N 1
ATOM 688 C CA . ASP A 1 119 ? 71.646 47.309 -16.434 1.00 7.66 97 ASP A CA 1
ATOM 689 C C . ASP A 1 119 ? 71.140 46.449 -17.594 1.00 8.03 97 ASP A C 1
ATOM 690 O O . ASP A 1 119 ? 69.980 46.578 -18.019 1.00 9.89 97 ASP A O 1
ATOM 695 N N . LYS A 1 120 ? 71.954 45.526 -18.049 1.00 6.63 98 LYS A N 1
ATOM 696 C CA . LYS A 1 120 ? 71.595 44.631 -19.146 1.00 6.69 98 LYS A CA 1
ATOM 697 C C . LYS A 1 120 ? 71.335 43.195 -18.691 1.00 5.97 98 LYS A C 1
ATOM 698 O O . LYS A 1 120 ? 70.416 42.544 -19.192 1.00 5.30 98 LYS A O 1
ATOM 704 N N . ARG A 1 121 ? 72.213 42.665 -17.837 1.00 5.77 99 ARG A N 1
ATOM 705 C CA . ARG A 1 121 ? 72.193 41.237 -17.540 1.00 5.75 99 ARG A CA 1
ATOM 706 C C . ARG A 1 121 ? 72.932 40.923 -16.239 1.00 5.56 99 ARG A C 1
ATOM 707 O O . ARG A 1 121 ? 73.947 41.550 -15.929 1.00 5.66 99 ARG A O 1
ATOM 715 N N . SER A 1 122 ? 72.415 39.945 -15.511 1.00 4.89 100 SER A N 1
ATOM 716 C CA . SER A 1 122 ? 73.018 39.484 -14.276 1.00 5.22 100 SER A CA 1
ATOM 717 C C . SER A 1 122 ? 73.362 38.005 -14.350 1.00 4.88 100 SER A C 1
ATOM 718 O O . SER A 1 122 ? 72.836 37.262 -15.191 1.00 4.77 100 SER A O 1
ATOM 721 N N . LEU A 1 123 ? 74.316 37.619 -13.509 1.00 5.05 101 LEU A N 1
ATOM 722 C CA . LEU A 1 123 ? 74.641 36.229 -13.250 1.00 5.46 101 LEU A CA 1
ATOM 723 C C . LEU A 1 123 ? 74.228 35.957 -11.812 1.00 5.85 101 LEU A C 1
ATOM 724 O O . LEU A 1 123 ? 74.549 36.716 -10.897 1.00 5.89 101 LEU A O 1
ATOM 729 N N . HIS A 1 124 ? 73.502 34.866 -11.620 1.00 5.13 102 HIS A N 1
ATOM 730 C CA . HIS A 1 124 ? 73.060 34.437 -10.305 1.00 5.41 102 HIS A CA 1
ATOM 731 C C . HIS A 1 124 ? 73.569 33.055 -9.975 1.00 5.66 102 HIS A C 1
ATOM 732 O O . HIS A 1 124 ? 73.471 32.142 -10.801 1.00 6.12 102 HIS A O 1
ATOM 739 N N . LEU A 1 125 ? 74.039 32.883 -8.737 1.00 5.94 103 LEU A N 1
ATOM 740 C CA . LEU A 1 125 ? 74.189 31.546 -8.160 1.00 6.20 103 LEU A CA 1
ATOM 741 C C . LEU A 1 125 ? 72.863 31.152 -7.471 1.00 6.23 103 LEU A C 1
ATOM 742 O O . LEU A 1 125 ? 72.240 31.947 -6.762 1.00 6.19 103 LEU A O 1
ATOM 747 N N . THR A 1 126 ? 72.423 29.913 -7.675 1.00 6.18 104 THR A N 1
ATOM 748 C CA . THR A 1 126 ? 71.198 29.416 -7.036 1.00 6.27 104 THR A CA 1
ATOM 749 C C . THR A 1 126 ? 71.430 28.037 -6.424 1.00 6.47 104 THR A C 1
ATOM 750 O O . THR A 1 126 ? 72.028 27.167 -7.038 1.00 6.81 104 THR A O 1
ATOM 754 N N . TYR A 1 127 ? 70.994 27.883 -5.180 1.00 6.47 105 TYR A N 1
ATOM 755 C CA . TYR A 1 127 ? 71.297 26.689 -4.381 1.00 6.78 105 TYR A CA 1
ATOM 756 C C . TYR A 1 127 ? 70.326 26.536 -3.240 1.00 7.33 105 TYR A C 1
ATOM 757 O O . TYR A 1 127 ? 70.596 25.871 -2.259 1.00 8.25 105 TYR A O 1
ATOM 766 N N . GLY A 1 128 ? 69.143 27.135 -3.402 1.00 7.33 106 GLY A N 1
ATOM 767 C CA . GLY A 1 128 ? 68.077 26.997 -2.437 1.00 6.68 106 GLY A CA 1
ATOM 768 C C . GLY A 1 128 ? 66.988 28.021 -2.705 1.00 6.83 106 GLY A C 1
ATOM 769 O O . GLY A 1 128 ? 67.024 28.737 -3.698 1.00 7.13 106 GLY A O 1
ATOM 770 N N . GLU A 1 129 ? 66.027 28.088 -1.803 1.00 7.17 107 GLU A N 1
ATOM 771 C CA . GLU A 1 129 ? 64.826 28.886 -2.042 1.00 7.06 107 GLU A CA 1
ATOM 772 C C . GLU A 1 129 ? 65.146 30.347 -2.386 1.00 6.83 107 GLU A C 1
ATOM 773 O O . GLU A 1 129 ? 64.609 30.885 -3.359 1.00 7.25 107 GLU A O 1
ATOM 779 N N . PHE A 1 130 ? 65.976 30.998 -1.575 1.00 6.39 108 PHE A N 1
ATOM 780 C CA . PHE A 1 130 ? 66.092 32.454 -1.658 1.00 5.97 108 PHE A CA 1
ATOM 781 C C . PHE A 1 130 ? 66.978 32.927 -2.785 1.00 5.99 108 PHE A C 1
ATOM 782 O O . PHE A 1 130 ? 66.639 33.857 -3.529 1.00 6.92 108 PHE A O 1
ATOM 790 N N . SER A 1 131 ? 68.088 32.237 -2.954 1.00 6.32 109 SER A N 1
ATOM 791 C CA . SER A 1 131 ? 68.961 32.510 -4.064 1.00 5.92 109 SER A CA 1
ATOM 792 C C . SER A 1 131 ? 68.232 32.249 -5.387 1.00 5.78 109 SER A C 1
ATOM 793 O O . SER A 1 131 ? 68.352 33.049 -6.319 1.00 6.19 109 SER A O 1
ATOM 796 N N . ALA A 1 132 ? 67.475 31.150 -5.460 1.00 5.75 110 ALA A N 1
ATOM 797 C CA . ALA A 1 132 ? 66.673 30.839 -6.659 1.00 5.82 110 ALA A CA 1
ATOM 798 C C . ALA A 1 132 ? 65.586 31.869 -6.901 1.00 6.44 110 ALA A C 1
ATOM 799 O O . ALA A 1 132 ? 65.316 32.221 -8.037 1.00 6.13 110 ALA A O 1
ATOM 801 N N . LYS A 1 133 ? 64.921 32.333 -5.841 1.00 6.50 111 LYS A N 1
ATOM 802 C CA . LYS A 1 133 ? 63.777 33.199 -6.056 1.00 7.09 111 LYS A CA 1
ATOM 803 C C . LYS A 1 133 ? 64.209 34.551 -6.624 1.00 6.77 111 LYS A C 1
ATOM 804 O O . LYS A 1 133 ? 63.511 35.139 -7.438 1.00 6.05 111 LYS A O 1
ATOM 810 N N . PHE A 1 134 ? 65.357 35.073 -6.205 1.00 5.83 112 PHE A N 1
ATOM 811 C CA . PHE A 1 134 ? 65.831 36.330 -6.792 1.00 5.42 112 PHE A CA 1
ATOM 812 C C . PHE A 1 134 ? 66.128 36.128 -8.286 1.00 5.21 112 PHE A C 1
ATOM 813 O O . PHE A 1 134 ? 65.756 36.949 -9.130 1.00 5.78 112 PHE A O 1
ATOM 821 N N . ALA A 1 135 ? 66.771 35.012 -8.632 1.00 4.69 113 ALA A N 1
ATOM 822 C CA . ALA A 1 135 ? 67.063 34.739 -10.037 1.00 5.46 113 ALA A CA 1
ATOM 823 C C . ALA A 1 135 ? 65.781 34.664 -10.850 1.00 5.95 113 ALA A C 1
ATOM 824 O O . ALA A 1 135 ? 65.706 35.170 -11.971 1.00 6.29 113 ALA A O 1
ATOM 826 N N . SER A 1 136 ? 64.758 34.023 -10.288 1.00 4.97 114 SER A N 1
ATOM 827 C CA . SER A 1 136 ? 63.470 33.857 -10.961 1.00 6.73 114 SER A CA 1
ATOM 828 C C . SER A 1 136 ? 62.791 35.223 -11.160 1.00 7.04 114 SER A C 1
ATOM 829 O O . SER A 1 136 ? 62.254 35.526 -12.235 1.00 7.37 114 SER A O 1
ATOM 832 N N . ALA A 1 137 ? 62.876 36.072 -10.146 1.00 5.95 115 ALA A N 1
ATOM 833 C CA . ALA A 1 137 ? 62.309 37.406 -10.233 1.00 6.20 115 ALA A CA 1
ATOM 834 C C . ALA A 1 137 ? 62.949 38.184 -11.396 1.00 5.69 115 ALA A C 1
ATOM 835 O O . ALA A 1 137 ? 62.252 38.818 -12.189 1.00 6.72 115 ALA A O 1
ATOM 837 N N . VAL A 1 138 ? 64.286 38.110 -11.474 1.00 5.14 116 VAL A N 1
ATOM 838 C CA . VAL A 1 138 ? 65.042 38.759 -12.552 1.00 5.66 116 VAL A CA 1
ATOM 839 C C . VAL A 1 138 ? 64.662 38.140 -13.927 1.00 5.29 116 VAL A C 1
ATOM 840 O O . VAL A 1 138 ? 64.451 38.859 -14.897 1.00 6.11 116 VAL A O 1
ATOM 844 N N . SER A 1 139 ? 64.568 36.818 -14.007 1.00 5.17 117 SER A N 1
ATOM 845 C CA A SER A 1 139 ? 64.199 36.166 -15.257 0.50 4.99 117 SER A CA 1
ATOM 846 C CA B SER A 1 139 ? 64.200 36.159 -15.261 0.25 5.66 117 SER A CA 1
ATOM 847 C CA C SER A 1 139 ? 64.205 36.160 -15.255 0.25 5.62 117 SER A CA 1
ATOM 848 C C . SER A 1 139 ? 62.854 36.651 -15.796 1.00 5.96 117 SER A C 1
ATOM 849 O O . SER A 1 139 ? 62.694 36.826 -16.997 1.00 6.45 117 SER A O 1
ATOM 856 N N . LYS A 1 140 ? 61.873 36.878 -14.903 1.00 5.78 118 LYS A N 1
ATOM 857 C CA . LYS A 1 140 ? 60.547 37.313 -15.359 1.00 5.79 118 LYS A CA 1
ATOM 858 C C . LYS A 1 140 ? 60.441 38.795 -15.640 1.00 4.73 118 LYS A C 1
ATOM 859 O O . LYS A 1 140 ? 59.531 39.223 -16.322 1.00 6.01 118 LYS A O 1
ATOM 865 N N . ASN A 1 141 ? 61.345 39.591 -15.083 1.00 5.00 119 ASN A N 1
ATOM 866 C CA . ASN A 1 141 ? 61.243 41.038 -15.180 1.00 4.46 119 ASN A CA 1
ATOM 867 C C . ASN A 1 141 ? 61.559 41.487 -16.605 1.00 4.85 119 ASN A C 1
ATOM 868 O O . ASN A 1 141 ? 62.668 41.233 -17.099 1.00 5.61 119 ASN A O 1
ATOM 873 N N . PRO A 1 142 ? 60.614 42.126 -17.293 1.00 4.74 120 PRO A N 1
ATOM 874 C CA . PRO A 1 142 ? 60.837 42.465 -18.696 1.00 4.46 120 PRO A CA 1
ATOM 875 C C . PRO A 1 142 ? 61.588 43.738 -18.978 1.00 5.06 120 PRO A C 1
ATOM 876 O O . PRO A 1 142 ? 61.559 44.229 -20.103 1.00 5.46 120 PRO A O 1
ATOM 880 N N . PHE A 1 143 ? 62.306 44.228 -17.982 1.00 5.49 121 PHE A N 1
ATOM 881 C CA . PHE A 1 143 ? 63.107 45.425 -18.099 1.00 6.98 121 PHE A CA 1
ATOM 882 C C . PHE A 1 143 ? 64.607 45.114 -18.139 1.00 8.18 121 PHE A C 1
ATOM 883 O O . PHE A 1 143 ? 65.411 46.022 -18.394 1.00 8.66 121 PHE A O 1
ATOM 891 N N . VAL A 1 144 ? 64.978 43.845 -17.892 1.00 7.59 122 VAL A N 1
ATOM 892 C CA . VAL A 1 144 ? 66.373 43.432 -17.942 1.00 7.57 122 VAL A CA 1
ATOM 893 C C . VAL A 1 144 ? 66.516 42.117 -18.703 1.00 7.68 122 VAL A C 1
ATOM 894 O O . VAL A 1 144 ? 65.514 41.437 -19.011 1.00 6.57 122 VAL A O 1
ATOM 898 N N . GLY A 1 145 ? 67.761 41.772 -19.040 1.00 7.24 123 GLY A N 1
ATOM 899 C CA . GLY A 1 145 ? 68.043 40.588 -19.835 1.00 6.83 123 GLY A CA 1
ATOM 900 C C . GLY A 1 145 ? 67.803 39.272 -19.130 1.00 6.49 123 GLY A C 1
ATOM 901 O O . GLY A 1 145 ? 67.376 39.237 -17.971 1.00 6.51 123 GLY A O 1
ATOM 902 N N . GLU A 1 146 ? 68.050 38.188 -19.863 1.00 6.31 124 GLU A N 1
ATOM 903 C CA . GLU A 1 146 ? 67.871 36.841 -19.325 1.00 6.81 124 GLU A CA 1
ATOM 904 C C . GLU A 1 146 ? 69.118 36.475 -18.537 1.00 6.75 124 GLU A C 1
ATOM 905 O O . GLU A 1 146 ? 70.216 36.376 -19.106 1.00 7.16 124 GLU A O 1
ATOM 911 N N . PRO A 1 147 ? 68.970 36.250 -17.221 1.00 6.38 125 PRO A N 1
ATOM 912 C CA . PRO A 1 147 ? 70.166 36.022 -16.408 1.00 5.99 125 PRO A CA 1
ATOM 913 C C . PRO A 1 147 ? 70.865 34.697 -16.722 1.00 5.94 125 PRO A C 1
ATOM 914 O O . PRO A 1 147 ? 70.218 33.711 -17.148 1.00 6.86 125 PRO A O 1
ATOM 918 N N . ILE A 1 148 ? 72.170 34.664 -16.486 1.00 5.48 126 ILE A N 1
ATOM 919 C CA . ILE A 1 148 ? 72.909 33.408 -16.401 1.00 5.27 126 ILE A CA 1
ATOM 920 C C . ILE A 1 148 ? 72.686 32.842 -15.010 1.00 6.05 126 ILE A C 1
ATOM 921 O O . ILE A 1 148 ? 72.886 33.537 -14.024 1.00 6.53 126 ILE A O 1
ATOM 926 N N . ILE A 1 149 ? 72.218 31.612 -14.943 1.00 6.34 127 ILE A N 1
ATOM 927 C CA . ILE A 1 149 ? 71.955 30.964 -13.684 1.00 7.35 127 ILE A CA 1
ATOM 928 C C . ILE A 1 149 ? 72.896 29.770 -13.535 1.00 7.13 127 ILE A C 1
ATOM 929 O O . ILE A 1 149 ? 72.914 28.861 -14.362 1.00 8.87 127 ILE A O 1
ATOM 934 N N . ILE A 1 150 ? 73.686 29.790 -12.460 1.00 6.34 128 ILE A N 1
ATOM 935 C CA . ILE A 1 150 ? 74.616 28.719 -12.113 1.00 7.05 128 ILE A CA 1
ATOM 936 C C . ILE A 1 150 ? 74.061 28.051 -10.873 1.00 7.26 128 ILE A C 1
ATOM 937 O O . ILE A 1 150 ? 73.955 28.690 -9.821 1.00 7.42 128 ILE A O 1
ATOM 942 N N . THR A 1 151 ? 73.694 26.780 -10.988 1.00 7.97 129 THR A N 1
ATOM 943 C CA A THR A 1 151 ? 73.035 26.137 -9.866 0.50 7.98 129 THR A CA 1
ATOM 944 C CA B THR A 1 151 ? 72.990 26.054 -9.939 0.50 7.83 129 THR A CA 1
ATOM 945 C C . THR A 1 151 ? 73.877 25.016 -9.260 1.00 7.77 129 THR A C 1
ATOM 946 O O . THR A 1 151 ? 74.804 24.469 -9.880 1.00 8.35 129 THR A O 1
ATOM 953 N N . SER A 1 152 ? 73.581 24.729 -7.999 1.00 7.28 130 SER A N 1
ATOM 954 C CA . SER A 1 152 ? 74.090 23.544 -7.334 1.00 8.04 130 SER A CA 1
ATOM 955 C C . SER A 1 152 ? 72.908 22.888 -6.615 1.00 7.86 130 SER A C 1
ATOM 956 O O . SER A 1 152 ? 71.867 23.520 -6.430 1.00 7.63 130 SER A O 1
ATOM 959 N N . ASP A 1 153 ? 73.086 21.650 -6.176 1.00 8.38 131 ASP A N 1
ATOM 960 C CA . ASP A 1 153 ? 72.059 21.004 -5.389 1.00 8.56 131 ASP A CA 1
ATOM 961 C C . ASP A 1 153 ? 71.927 21.706 -4.044 1.00 8.58 131 ASP A C 1
ATOM 962 O O . ASP A 1 153 ? 72.908 22.264 -3.528 1.00 8.51 131 ASP A O 1
ATOM 967 N N . PRO A 1 154 ? 70.728 21.656 -3.448 1.00 8.24 132 PRO A N 1
ATOM 968 C CA . PRO A 1 154 ? 70.588 22.148 -2.089 1.00 8.21 132 PRO A CA 1
ATOM 969 C C . PRO A 1 154 ? 71.530 21.392 -1.131 1.00 7.56 132 PRO A C 1
ATOM 970 O O . PRO A 1 154 ? 71.734 20.183 -1.254 1.00 8.41 132 PRO A O 1
ATOM 974 N N . GLY A 1 155 ? 72.113 22.142 -0.201 1.00 6.71 133 GLY A N 1
ATOM 975 C CA . GLY A 1 155 ? 73.120 21.619 0.713 1.00 7.18 133 GLY A CA 1
ATOM 976 C C . GLY A 1 155 ? 74.537 21.919 0.212 1.00 7.43 133 GLY A C 1
ATOM 977 O O . GLY A 1 155 ? 75.514 21.669 0.930 1.00 7.53 133 GLY A O 1
ATOM 978 N N . SER A 1 156 ? 74.649 22.448 -1.013 1.00 7.35 134 SER A N 1
ATOM 979 C CA A SER A 1 156 ? 75.941 22.815 -1.597 0.50 7.88 134 SER A CA 1
ATOM 980 C CA B SER A 1 156 ? 75.951 22.822 -1.591 0.50 7.23 134 SER A CA 1
ATOM 981 C C . SER A 1 156 ? 75.848 24.255 -2.113 1.00 7.00 134 SER A C 1
ATOM 982 O O . SER A 1 156 ? 74.875 24.947 -1.854 1.00 6.52 134 SER A O 1
ATOM 987 N N . ALA A 1 157 ? 76.867 24.701 -2.828 1.00 6.99 135 ALA A N 1
ATOM 988 C CA . ALA A 1 157 ? 76.842 25.978 -3.522 1.00 7.08 135 ALA A CA 1
ATOM 989 C C . ALA A 1 157 ? 77.883 26.008 -4.625 1.00 6.35 135 ALA A C 1
ATOM 990 O O . ALA A 1 157 ? 78.945 25.385 -4.498 1.00 7.13 135 ALA A O 1
ATOM 992 N N . PRO A 1 158 ? 77.599 26.753 -5.713 1.00 7.01 136 PRO A N 1
ATOM 993 C CA . PRO A 1 158 ? 78.662 26.956 -6.691 1.00 8.33 136 PRO A CA 1
ATOM 994 C C . PRO A 1 158 ? 79.649 27.965 -6.134 1.00 9.00 136 PRO A C 1
ATOM 995 O O . PRO A 1 158 ? 79.351 28.630 -5.144 1.00 9.10 136 PRO A O 1
ATOM 999 N N . GLU A 1 159 ? 80.798 28.102 -6.781 1.00 10.97 137 GLU A N 1
ATOM 1000 C CA . GLU A 1 159 ? 81.759 29.163 -6.424 1.00 12.09 137 GLU A CA 1
ATOM 1001 C C . GLU A 1 159 ? 81.311 30.505 -7.010 1.00 13.16 137 GLU A C 1
ATOM 1002 O O . GLU A 1 159 ? 80.819 30.551 -8.158 1.00 13.26 137 GLU A O 1
ATOM 1008 N N . PRO A 1 160 ? 81.469 31.606 -6.238 1.00 13.81 138 PRO A N 1
ATOM 1009 C CA . PRO A 1 160 ? 81.326 32.920 -6.859 1.00 13.94 138 PRO A CA 1
ATOM 1010 C C . PRO A 1 160 ? 82.127 33.006 -8.161 1.00 13.10 138 PRO A C 1
ATOM 1011 O O . PRO A 1 160 ? 83.251 32.502 -8.253 1.00 12.05 138 PRO A O 1
ATOM 1015 N N . GLN A 1 161 ? 81.527 33.621 -9.163 1.00 12.56 139 GLN A N 1
ATOM 1016 C CA . GLN A 1 161 ? 82.119 33.679 -10.479 1.00 13.32 139 GLN A CA 1
ATOM 1017 C C . GLN A 1 161 ? 81.453 34.772 -11.281 1.00 12.95 139 GLN A C 1
ATOM 1018 O O . GLN A 1 161 ? 80.478 35.389 -10.821 1.00 12.66 139 GLN A O 1
ATOM 1024 N N . THR A 1 162 ? 81.974 35.018 -12.470 1.00 12.25 140 THR A N 1
ATOM 1025 C CA . THR A 1 162 ? 81.471 36.097 -13.310 1.00 12.46 140 THR A CA 1
ATOM 1026 C C . THR A 1 162 ? 81.405 35.643 -14.757 1.00 11.61 140 THR A C 1
ATOM 1027 O O . THR A 1 162 ? 81.686 34.483 -15.065 1.00 10.82 140 THR A O 1
ATOM 1031 N N . ASP A 1 163 ? 81.023 36.570 -15.629 1.00 10.06 141 ASP A N 1
ATOM 1032 C CA . ASP A 1 163 ? 80.869 36.333 -17.049 1.00 9.74 141 ASP A CA 1
ATOM 1033 C C . ASP A 1 163 ? 81.047 37.670 -17.762 1.00 9.25 141 ASP A C 1
ATOM 1034 O O . ASP A 1 163 ? 80.635 38.699 -17.237 1.00 8.42 141 ASP A O 1
ATOM 1039 N N . PRO A 1 164 ? 81.641 37.670 -18.969 1.00 9.74 142 PRO A N 1
ATOM 1040 C CA . PRO A 1 164 ? 81.802 38.938 -19.702 1.00 8.93 142 PRO A CA 1
ATOM 1041 C C . PRO A 1 164 ? 80.517 39.683 -20.057 1.00 8.71 142 PRO A C 1
ATOM 1042 O O . PRO A 1 164 ? 80.516 40.920 -20.219 1.00 8.94 142 PRO A O 1
ATOM 1046 N N . SER A 1 165 ? 79.402 38.960 -20.128 1.00 7.49 143 SER A N 1
ATOM 1047 C CA . SER A 1 165 ? 78.165 39.555 -20.579 1.00 7.16 143 SER A CA 1
ATOM 1048 C C . SER A 1 165 ? 77.340 40.172 -19.453 1.00 6.77 143 SER A C 1
ATOM 1049 O O . SER A 1 165 ? 76.290 40.714 -19.724 1.00 7.29 143 SER A O 1
ATOM 1052 N N . VAL A 1 166 ? 77.761 40.071 -18.192 1.00 5.28 144 VAL A N 1
ATOM 1053 C CA . VAL A 1 166 ? 76.930 40.569 -17.101 1.00 5.24 144 VAL A CA 1
ATOM 1054 C C . VAL A 1 166 ? 77.539 41.784 -16.399 1.00 4.32 144 VAL A C 1
ATOM 1055 O O . VAL A 1 166 ? 78.755 41.991 -16.405 1.00 5.03 144 VAL A O 1
ATOM 1059 N N . ASP A 1 167 ? 76.639 42.547 -15.767 1.00 4.67 145 ASP A N 1
ATOM 1060 C CA . ASP A 1 167 ? 76.990 43.740 -15.033 1.00 4.18 145 ASP A CA 1
ATOM 1061 C C . ASP A 1 167 ? 76.614 43.675 -13.549 1.00 4.92 145 ASP A C 1
ATOM 1062 O O . ASP A 1 167 ? 76.917 44.602 -12.816 1.00 4.13 145 ASP A O 1
ATOM 1067 N N . VAL A 1 168 ? 76.027 42.549 -13.142 1.00 4.70 146 VAL A N 1
ATOM 1068 C CA . VAL A 1 168 ? 75.691 42.238 -11.746 1.00 4.97 146 VAL A CA 1
ATOM 1069 C C . VAL A 1 168 ? 75.973 40.767 -11.550 1.00 5.05 146 VAL A C 1
ATOM 1070 O O . VAL A 1 168 ? 75.618 39.952 -12.413 1.00 6.18 146 VAL A O 1
ATOM 1074 N N . ILE A 1 169 ? 76.608 40.441 -10.424 1.00 4.58 147 ILE A N 1
ATOM 1075 C CA A ILE A 1 169 ? 76.754 39.050 -10.003 0.50 4.75 147 ILE A CA 1
ATOM 1076 C CA B ILE A 1 169 ? 76.802 39.054 -9.979 0.50 4.43 147 ILE A CA 1
ATOM 1077 C C . ILE A 1 169 ? 76.141 38.936 -8.616 1.00 4.07 147 ILE A C 1
ATOM 1078 O O . ILE A 1 169 ? 76.435 39.748 -7.736 1.00 5.02 147 ILE A O 1
ATOM 1087 N N . ALA A 1 170 ? 75.255 37.941 -8.446 1.00 4.77 148 ALA A N 1
ATOM 1088 C CA . ALA A 1 170 ? 74.399 37.857 -7.271 1.00 5.57 148 ALA A CA 1
ATOM 1089 C C . ALA A 1 170 ? 74.406 36.491 -6.646 1.00 6.08 148 ALA A C 1
ATOM 1090 O O . ALA A 1 170 ? 74.271 35.480 -7.327 1.00 6.46 148 ALA A O 1
ATOM 1092 N N . TRP A 1 171 ? 74.509 36.471 -5.328 1.00 5.96 149 TRP A N 1
ATOM 1093 C CA . TRP A 1 171 ? 74.320 35.250 -4.555 1.00 5.88 149 TRP A CA 1
ATOM 1094 C C . TRP A 1 171 ? 73.937 35.624 -3.127 1.00 5.26 149 TRP A C 1
ATOM 1095 O O . TRP A 1 171 ? 73.859 36.799 -2.784 1.00 5.94 149 TRP A O 1
ATOM 1106 N N . ALA A 1 172 ? 73.649 34.602 -2.345 1.00 5.63 150 ALA A N 1
ATOM 1107 C CA . ALA A 1 172 ? 73.245 34.760 -0.972 1.00 5.57 150 ALA A CA 1
ATOM 1108 C C . ALA A 1 172 ? 74.386 34.472 -0.035 1.00 5.65 150 ALA A C 1
ATOM 1109 O O . ALA A 1 172 ? 75.019 33.438 -0.104 1.00 6.06 150 ALA A O 1
ATOM 1111 N N . HIS A 1 173 ? 74.645 35.384 0.884 1.00 4.88 151 HIS A N 1
ATOM 1112 C CA . HIS A 1 173 ? 75.642 35.125 1.916 1.00 5.00 151 HIS A CA 1
ATOM 1113 C C . HIS A 1 173 ? 75.267 33.859 2.689 1.00 4.87 151 HIS A C 1
ATOM 1114 O O . HIS A 1 173 ? 76.098 33.028 2.997 1.00 5.19 151 HIS A O 1
ATOM 1121 N N . ASN A 1 174 ? 73.997 33.753 3.030 1.00 4.76 152 ASN A N 1
ATOM 1122 C CA . ASN A 1 174 ? 73.458 32.606 3.778 1.00 4.56 152 ASN A CA 1
ATOM 1123 C C . ASN A 1 174 ? 72.129 32.198 3.153 1.00 4.83 152 ASN A C 1
ATOM 1124 O O . ASN A 1 174 ? 71.180 32.991 3.069 1.00 4.81 152 ASN A O 1
ATOM 1129 N N . GLU A 1 175 ? 72.077 30.970 2.680 1.00 5.41 153 GLU A N 1
ATOM 1130 C CA . GLU A 1 175 ? 70.847 30.408 2.102 1.00 5.30 153 GLU A CA 1
ATOM 1131 C C . GLU A 1 175 ? 70.039 29.809 3.215 1.00 5.96 153 GLU A C 1
ATOM 1132 O O . GLU A 1 175 ? 70.323 28.722 3.717 1.00 5.46 153 GLU A O 1
ATOM 1138 N N . THR A 1 176 ? 69.027 30.553 3.649 1.00 5.43 154 THR A N 1
ATOM 1139 C CA . THR A 1 176 ? 68.319 30.223 4.858 1.00 5.37 154 THR A CA 1
ATOM 1140 C C . THR A 1 176 ? 67.601 28.873 4.763 1.00 5.25 154 THR A C 1
ATOM 1141 O O . THR A 1 176 ? 67.347 28.211 5.774 1.00 6.84 154 THR A O 1
ATOM 1145 N N . SER A 1 177 ? 67.223 28.473 3.554 1.00 5.20 155 SER A N 1
ATOM 1146 C CA . SER A 1 177 ? 66.491 27.240 3.383 1.00 5.31 155 SER A CA 1
ATOM 1147 C C . SER A 1 177 ? 67.334 25.980 3.537 1.00 5.13 155 SER A C 1
ATOM 1148 O O . SER A 1 177 ? 66.799 24.898 3.834 1.00 6.19 155 SER A O 1
ATOM 1151 N N . THR A 1 178 ? 68.653 26.103 3.375 1.00 5.23 156 THR A N 1
ATOM 1152 C CA . THR A 1 178 ? 69.551 24.946 3.347 1.00 5.05 156 THR A CA 1
ATOM 1153 C C . THR A 1 178 ? 70.664 24.963 4.412 1.00 5.30 156 THR A C 1
ATOM 1154 O O . THR A 1 178 ? 71.371 23.942 4.583 1.00 4.82 156 THR A O 1
ATOM 1158 N N . GLY A 1 179 ? 70.873 26.099 5.074 1.00 4.98 157 GLY A N 1
ATOM 1159 C CA . GLY A 1 179 ? 71.981 26.232 6.034 1.00 4.93 157 GLY A CA 1
ATOM 1160 C C . GLY A 1 179 ? 73.358 26.301 5.418 1.00 5.39 157 GLY A C 1
ATOM 1161 O O . GLY A 1 179 ? 74.331 25.931 6.061 1.00 5.17 157 GLY A O 1
ATOM 1162 N N . VAL A 1 180 ? 73.441 26.830 4.199 1.00 4.85 158 VAL A N 1
ATOM 1163 C CA . VAL A 1 180 ? 74.698 27.046 3.493 1.00 6.07 158 VAL A CA 1
ATOM 1164 C C . VAL A 1 180 ? 75.146 28.502 3.484 1.00 5.78 158 VAL A C 1
ATOM 1165 O O . VAL A 1 180 ? 74.386 29.385 3.101 1.00 6.58 158 VAL A O 1
ATOM 1169 N N . ALA A 1 181 ? 76.394 28.730 3.883 1.00 6.22 159 ALA A N 1
ATOM 1170 C CA . ALA A 1 181 ? 76.968 30.067 3.854 1.00 6.78 159 ALA A CA 1
ATOM 1171 C C . ALA A 1 181 ? 78.057 30.064 2.798 1.00 7.71 159 ALA A C 1
ATOM 1172 O O . ALA A 1 181 ? 78.836 29.105 2.724 1.00 7.59 159 ALA A O 1
ATOM 1174 N N . VAL A 1 182 ? 78.077 31.116 1.979 1.00 7.80 160 VAL A N 1
ATOM 1175 C CA . VAL A 1 182 ? 78.988 31.248 0.834 1.00 8.63 160 VAL A CA 1
ATOM 1176 C C . VAL A 1 182 ? 79.889 32.456 1.103 1.00 10.04 160 VAL A C 1
ATOM 1177 O O . VAL A 1 182 ? 79.399 33.493 1.565 1.00 11.53 160 VAL A O 1
ATOM 1181 N N . ALA A 1 183 ? 81.173 32.334 0.800 1.00 10.22 161 ALA A N 1
ATOM 1182 C CA . ALA A 1 183 ? 82.125 33.429 0.941 1.00 9.72 161 ALA A CA 1
ATOM 1183 C C . ALA A 1 183 ? 81.660 34.664 0.167 1.00 8.81 161 ALA A C 1
ATOM 1184 O O . ALA A 1 183 ? 81.016 34.555 -0.875 1.00 9.44 161 ALA A O 1
ATOM 1186 N N . VAL A 1 184 ? 81.970 35.832 0.726 1.00 8.14 162 VAL A N 1
ATOM 1187 C CA . VAL A 1 184 ? 81.669 37.107 0.090 1.00 7.56 162 VAL A CA 1
ATOM 1188 C C . VAL A 1 184 ? 82.978 37.729 -0.370 1.00 8.06 162 VAL A C 1
ATOM 1189 O O . VAL A 1 184 ? 83.660 38.415 0.364 1.00 7.86 162 VAL A O 1
ATOM 1193 N N . ARG A 1 185 ? 83.325 37.454 -1.621 1.00 8.17 163 ARG A N 1
ATOM 1194 C CA . ARG A 1 185 ? 84.543 37.970 -2.204 1.00 9.04 163 ARG A CA 1
ATOM 1195 C C . ARG A 1 185 ? 84.255 38.388 -3.612 1.00 8.66 163 ARG A C 1
ATOM 1196 O O . ARG A 1 185 ? 83.455 37.783 -4.290 1.00 9.74 163 ARG A O 1
ATOM 1204 N N . ARG A 1 186 ? 84.910 39.437 -4.062 1.00 8.37 164 ARG A N 1
ATOM 1205 C CA . ARG A 1 186 ? 84.707 39.919 -5.404 1.00 9.67 164 ARG A CA 1
ATOM 1206 C C . ARG A 1 186 ? 85.480 38.960 -6.332 1.00 10.36 164 ARG A C 1
ATOM 1207 O O . ARG A 1 186 ? 86.701 38.846 -6.197 1.00 9.16 164 ARG A O 1
ATOM 1215 N N . PRO A 1 187 ? 84.788 38.223 -7.236 1.00 11.30 165 PRO A N 1
ATOM 1216 C CA . PRO A 1 187 ? 85.513 37.284 -8.110 1.00 12.26 165 PRO A CA 1
ATOM 1217 C C . PRO A 1 187 ? 86.542 37.946 -8.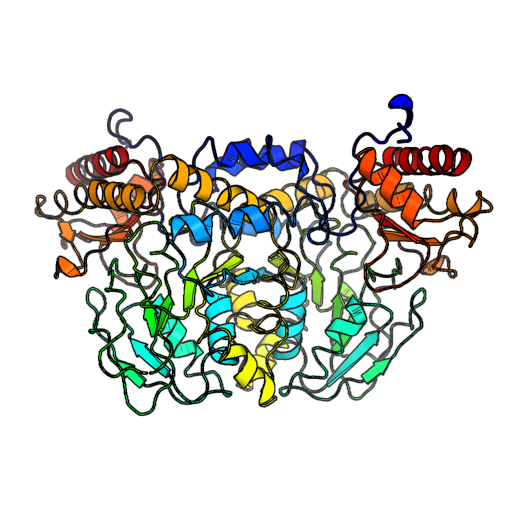998 1.00 13.16 165 PRO A C 1
ATOM 1218 O O . PRO A 1 187 ? 86.373 39.093 -9.408 1.00 13.33 165 PRO A O 1
ATOM 1222 N N . GLU A 1 188 ? 87.603 37.205 -9.301 1.00 13.93 166 GLU A N 1
ATOM 1223 C CA . GLU A 1 188 ? 88.613 37.679 -10.231 1.00 14.40 166 GLU A CA 1
ATOM 1224 C C . GLU A 1 188 ? 87.973 37.980 -11.591 1.00 14.69 166 GLU A C 1
ATOM 1225 O O . GLU A 1 188 ? 87.125 37.228 -12.080 1.00 14.99 166 GLU A O 1
ATOM 1231 N N . GLY A 1 189 ? 88.366 39.108 -12.163 1.00 15.21 167 GLY A N 1
ATOM 1232 C CA . GLY A 1 189 ? 87.910 39.488 -13.489 1.00 15.62 167 GLY A CA 1
ATOM 1233 C C . GLY A 1 189 ? 86.503 40.025 -13.531 1.00 16.13 167 GLY A C 1
ATOM 1234 O O . GLY A 1 189 ? 85.913 40.118 -14.603 1.00 16.60 167 GLY A O 1
ATOM 1235 N N . SER A 1 190 ? 85.957 40.398 -12.373 1.00 16.40 168 SER A N 1
ATOM 1236 C CA . SER A 1 190 ? 84.591 40.902 -12.324 1.00 16.95 168 SER A CA 1
ATOM 1237 C C . SER A 1 190 ? 84.512 42.429 -12.365 1.00 17.53 168 SER A C 1
ATOM 1238 O O . SER A 1 190 ? 83.534 43.007 -11.888 1.00 19.26 168 SER A O 1
ATOM 1241 N N . ASP A 1 191 ? 85.522 43.077 -12.934 1.00 17.63 169 ASP A N 1
ATOM 1242 C CA . ASP A 1 191 ? 85.613 44.528 -12.941 1.00 17.96 169 ASP A CA 1
ATOM 1243 C C . ASP A 1 191 ? 84.394 45.201 -13.529 1.00 18.21 169 ASP A C 1
ATOM 1244 O O . ASP A 1 191 ? 83.854 46.121 -12.927 1.00 19.48 169 ASP A O 1
ATOM 1249 N N . ALA A 1 193 ? 81.340 44.508 -13.013 1.00 7.94 171 ALA A N 1
ATOM 1250 C CA . ALA A 1 193 ? 80.100 43.992 -12.426 1.00 6.73 171 ALA A CA 1
ATOM 1251 C C . ALA A 1 193 ? 79.932 44.318 -10.956 1.00 6.97 171 ALA A C 1
ATOM 1252 O O . ALA A 1 193 ? 80.870 44.206 -10.191 1.00 9.10 171 ALA A O 1
ATOM 1254 N N . LEU A 1 194 ? 78.705 44.633 -10.554 1.00 5.13 172 LEU A N 1
ATOM 1255 C CA . LEU A 1 194 ? 78.408 44.892 -9.153 1.00 4.79 172 LEU A CA 1
ATOM 1256 C C . LEU A 1 194 ? 78.168 43.583 -8.425 1.00 4.80 172 LEU A C 1
ATOM 1257 O O . LEU A 1 194 ? 77.476 42.698 -8.920 1.00 6.15 172 LEU A O 1
ATOM 1262 N N . VAL A 1 195 ? 78.708 43.476 -7.226 1.00 5.11 173 VAL A N 1
ATOM 1263 C CA . VAL A 1 195 ? 78.528 42.321 -6.406 1.00 6.13 173 VAL A CA 1
ATOM 1264 C C . VAL A 1 195 ? 77.327 42.578 -5.491 1.00 5.92 173 VAL A C 1
ATOM 1265 O O . VAL A 1 195 ? 77.377 43.449 -4.599 1.00 6.69 173 VAL A O 1
ATOM 1269 N N . VAL A 1 196 ? 76.256 41.811 -5.696 1.00 5.85 174 VAL A N 1
ATOM 1270 C CA . VAL A 1 196 ? 74.957 42.026 -5.090 1.00 6.30 174 VAL A CA 1
ATOM 1271 C C . VAL A 1 196 ? 74.584 40.812 -4.225 1.00 6.35 174 VAL A C 1
ATOM 1272 O O . VAL A 1 196 ? 74.273 39.734 -4.749 1.00 6.54 174 VAL A O 1
ATOM 1276 N N . ILE A 1 197 ? 74.631 41.006 -2.901 1.00 5.34 175 ILE A N 1
ATOM 1277 C CA . ILE A 1 197 ? 74.621 39.913 -1.957 1.00 5.83 175 ILE A CA 1
ATOM 1278 C C . ILE A 1 197 ? 73.388 39.951 -1.077 1.00 5.58 175 ILE A C 1
ATOM 1279 O O . ILE A 1 197 ? 73.185 40.907 -0.321 1.00 5.77 175 ILE A O 1
ATOM 1284 N N . ASP A 1 198 ? 72.597 38.882 -1.148 1.00 4.86 176 ASP A N 1
ATOM 1285 C CA . ASP A 1 198 ? 71.467 38.681 -0.281 1.00 5.44 176 ASP A CA 1
ATOM 1286 C C . ASP A 1 198 ? 72.004 38.194 1.051 1.00 5.04 176 ASP A C 1
ATOM 1287 O O . ASP A 1 198 ? 72.285 36.994 1.221 1.00 6.40 176 ASP A O 1
ATOM 1292 N N . ALA A 1 199 ? 72.087 39.134 1.997 1.00 5.28 177 ALA A N 1
ATOM 1293 C CA . ALA A 1 199 ? 72.575 38.826 3.337 1.00 5.91 177 ALA A CA 1
ATOM 1294 C C . ALA A 1 199 ? 71.452 38.834 4.362 1.00 5.72 177 ALA A C 1
ATOM 1295 O O . ALA A 1 199 ? 71.687 38.999 5.566 1.00 6.27 177 ALA A O 1
ATOM 1297 N N . THR A 1 200 ? 70.225 38.588 3.894 1.00 6.64 178 THR A N 1
ATOM 1298 C CA . THR A 1 200 ? 69.088 38.656 4.767 1.00 6.25 178 THR A CA 1
ATOM 1299 C C . THR A 1 200 ? 69.269 37.862 6.075 1.00 5.99 178 THR A C 1
ATOM 1300 O O . THR A 1 200 ? 68.972 38.374 7.162 1.00 6.31 178 THR A O 1
ATOM 1304 N N . SER A 1 201 ? 69.749 36.624 5.960 1.00 6.36 179 SER A N 1
ATOM 1305 C CA . SER A 1 201 ? 69.976 35.812 7.165 1.00 6.54 179 SER A CA 1
ATOM 1306 C C . SER A 1 201 ? 71.430 35.741 7.595 1.00 6.85 179 SER A C 1
ATOM 1307 O O . SER A 1 201 ? 71.715 35.082 8.604 1.00 7.87 179 SER A O 1
ATOM 1310 N N . GLY A 1 202 ? 72.335 36.382 6.855 1.00 7.08 180 GLY A N 1
ATOM 1311 C CA . GLY A 1 202 ? 73.772 36.402 7.168 1.00 6.50 180 GLY A CA 1
ATOM 1312 C C . GLY A 1 202 ? 74.250 37.677 7.850 1.00 6.25 180 GLY A C 1
ATOM 1313 O O . GLY A 1 202 ? 75.135 37.631 8.722 1.00 6.54 180 GLY A O 1
ATOM 1314 N N . ALA A 1 203 ? 73.711 38.813 7.421 1.00 5.42 181 ALA A N 1
ATOM 1315 C CA . ALA A 1 203 ? 74.151 40.104 7.931 1.00 6.12 181 ALA A CA 1
ATOM 1316 C C . ALA A 1 203 ? 74.053 40.248 9.445 1.00 5.46 181 ALA A C 1
ATOM 1317 O O . ALA A 1 203 ? 72.963 40.169 9.995 1.00 6.72 181 ALA A O 1
ATOM 1319 N N . GLY A 1 204 ? 75.192 40.457 10.098 1.00 6.00 182 GLY A N 1
ATOM 1320 C CA . GLY A 1 204 ? 75.199 40.686 11.541 1.00 6.06 182 GLY A CA 1
ATOM 1321 C C . GLY A 1 204 ? 75.598 39.433 12.332 1.00 6.06 182 GLY A C 1
ATOM 1322 O O . GLY A 1 204 ? 75.855 39.519 13.551 1.00 6.70 182 GLY A O 1
ATOM 1323 N N . GLY A 1 205 ? 75.644 38.276 11.654 1.00 5.42 183 GLY A N 1
ATOM 1324 C CA . GLY A 1 205 ? 76.075 37.027 12.282 1.00 5.77 183 GLY A CA 1
ATOM 1325 C C . GLY A 1 205 ? 77.262 36.307 11.672 1.00 5.85 183 GLY A C 1
ATOM 1326 O O . GLY A 1 205 ? 77.731 35.314 12.236 1.00 6.35 183 GLY A O 1
ATOM 1327 N N . LEU A 1 206 ? 77.683 36.750 10.480 1.00 6.32 184 LEU A N 1
ATOM 1328 C CA . LEU A 1 206 ? 78.774 36.139 9.696 1.00 6.53 184 LEU A CA 1
ATOM 1329 C C . LEU A 1 206 ? 79.783 37.211 9.344 1.00 6.61 184 LEU A C 1
ATOM 1330 O O . LEU A 1 206 ? 79.440 38.371 9.232 1.00 6.96 184 LEU A O 1
ATOM 1335 N N . PRO A 1 207 ? 81.040 36.843 9.147 1.00 6.15 185 PRO A N 1
ATOM 1336 C CA . PRO A 1 207 ? 82.035 37.845 8.814 1.00 6.80 185 PRO A CA 1
ATOM 1337 C C . PRO A 1 207 ? 81.811 38.379 7.407 1.00 6.55 185 PRO A C 1
ATOM 1338 O O . PRO A 1 207 ? 81.310 37.644 6.535 1.00 7.74 185 PRO A O 1
ATOM 1342 N N . VAL A 1 208 ? 82.150 39.648 7.177 1.00 6.42 186 VAL A N 1
ATOM 1343 C CA . VAL A 1 208 ? 82.114 40.202 5.824 1.00 6.85 186 VAL A CA 1
ATOM 1344 C C . VAL A 1 208 ? 83.066 41.386 5.713 1.00 6.93 186 VAL A C 1
ATOM 1345 O O . VAL A 1 208 ? 83.149 42.207 6.634 1.00 8.13 186 VAL A O 1
ATOM 1349 N N . ASP A 1 209 ? 83.783 41.445 4.586 1.00 8.07 187 ASP A N 1
ATOM 1350 C CA . ASP A 1 209 ? 84.514 42.623 4.191 1.00 7.47 187 ASP A CA 1
ATOM 1351 C C . ASP A 1 209 ? 83.622 43.362 3.209 1.00 7.50 187 ASP A C 1
ATOM 1352 O O . ASP A 1 209 ? 83.503 42.965 2.051 1.00 7.42 187 ASP A O 1
ATOM 1357 N N . ILE A 1 210 ? 83.000 44.437 3.671 1.00 6.92 188 ILE A N 1
ATOM 1358 C CA . ILE A 1 210 ? 82.043 45.180 2.826 1.00 6.99 188 ILE A CA 1
ATOM 1359 C C . ILE A 1 210 ? 82.639 45.736 1.533 1.00 6.63 188 ILE A C 1
ATOM 1360 O O . ILE A 1 210 ? 81.935 45.935 0.540 1.00 7.42 188 ILE A O 1
ATOM 1365 N N . ALA A 1 211 ? 83.936 45.981 1.522 1.00 6.25 189 ALA A N 1
ATOM 1366 C CA . ALA A 1 211 ? 84.576 46.442 0.309 1.00 6.57 189 ALA A CA 1
ATOM 1367 C C . ALA A 1 211 ? 84.499 45.446 -0.860 1.00 7.04 189 ALA A C 1
ATOM 1368 O O . ALA A 1 211 ? 84.681 45.836 -2.018 1.00 7.79 189 ALA A O 1
ATOM 1370 N N . GLU A 1 212 ? 84.237 44.181 -0.558 1.00 6.88 190 GLU A N 1
ATOM 1371 C CA A GLU A 1 212 ? 84.073 43.147 -1.584 0.50 6.97 190 GLU A CA 1
ATOM 1372 C CA B GLU A 1 212 ? 84.058 43.123 -1.558 0.50 7.12 190 GLU A CA 1
ATOM 1373 C C . GLU A 1 212 ? 82.690 43.195 -2.230 1.00 7.16 190 GLU A C 1
ATOM 1374 O O . GLU A 1 212 ? 82.427 42.449 -3.167 1.00 8.48 190 GLU A O 1
ATOM 1385 N N . THR A 1 213 ? 81.823 44.075 -1.725 1.00 6.03 191 THR A N 1
ATOM 1386 C CA . THR A 1 213 ? 80.414 44.141 -2.146 1.00 6.37 191 THR A CA 1
ATOM 1387 C C . THR A 1 213 ? 80.065 45.490 -2.725 1.00 5.64 191 THR A C 1
ATOM 1388 O O . THR A 1 213 ? 80.722 46.493 -2.464 1.00 6.69 191 THR A O 1
ATOM 1392 N N . ASP A 1 214 ? 78.977 45.500 -3.485 1.00 6.74 192 ASP A N 1
ATOM 1393 C CA . ASP A 1 214 ? 78.378 46.738 -3.982 1.00 6.33 192 ASP A CA 1
ATOM 1394 C C . ASP A 1 214 ? 76.954 46.972 -3.492 1.00 6.57 192 ASP A C 1
ATOM 1395 O O . ASP A 1 214 ? 76.509 48.109 -3.383 1.00 5.96 192 ASP A O 1
ATOM 1400 N N . ALA A 1 215 ? 76.222 45.889 -3.248 1.00 6.98 193 ALA A N 1
ATOM 1401 C CA . ALA A 1 215 ? 74.966 45.962 -2.529 1.00 7.47 193 ALA A CA 1
ATOM 1402 C C . ALA A 1 215 ? 74.882 44.765 -1.598 1.00 8.44 193 ALA A C 1
ATOM 1403 O O . ALA A 1 215 ? 74.848 43.639 -2.082 1.00 10.57 193 ALA A O 1
ATOM 1405 N N . TYR A 1 216 ? 74.893 44.996 -0.289 1.00 6.93 194 TYR A N 1
ATOM 1406 C CA . TYR A 1 216 ? 74.836 43.947 0.711 1.00 6.40 194 TYR A CA 1
ATOM 1407 C C . TYR A 1 216 ? 73.537 44.231 1.474 1.00 5.32 194 TYR A C 1
ATOM 1408 O O . TYR A 1 216 ? 73.472 45.170 2.255 1.00 5.47 194 TYR A O 1
ATOM 1417 N N . TYR A 1 217 ? 72.501 43.456 1.167 1.00 5.76 195 TYR A N 1
ATOM 1418 C CA . TYR A 1 217 ? 71.137 43.767 1.622 1.00 5.92 195 TYR A CA 1
ATOM 1419 C C . TYR A 1 217 ? 70.569 42.718 2.566 1.00 5.75 195 TYR A C 1
ATOM 1420 O O . TYR A 1 217 ? 70.957 41.562 2.568 1.00 6.44 195 TYR A O 1
ATOM 1429 N N . PHE A 1 218 ? 69.600 43.166 3.358 1.00 5.68 196 PHE A N 1
ATOM 1430 C CA . PHE A 1 218 ? 69.049 42.334 4.409 1.00 5.75 196 PHE A CA 1
ATOM 1431 C C . PHE A 1 218 ? 67.751 42.949 4.927 1.00 6.44 196 PHE A C 1
ATOM 1432 O O . PHE A 1 218 ? 67.292 43.983 4.429 1.00 7.61 196 PHE A O 1
ATOM 1440 N N . ALA A 1 219 ? 67.158 42.267 5.883 1.00 6.60 197 ALA A N 1
ATOM 1441 C CA . ALA A 1 219 ? 65.953 42.688 6.541 1.00 6.67 197 ALA A CA 1
ATOM 1442 C C . ALA A 1 219 ? 66.198 42.438 8.034 1.00 6.62 197 ALA A C 1
ATOM 1443 O O . ALA A 1 219 ? 67.191 41.828 8.399 1.00 6.97 197 ALA A O 1
ATOM 1445 N N . PRO A 1 220 ? 65.358 43.022 8.910 1.00 5.93 198 PRO A N 1
ATOM 1446 C CA . PRO A 1 220 ? 65.721 43.035 10.341 1.00 6.22 198 PRO A CA 1
ATOM 1447 C C . PRO A 1 220 ? 65.435 41.829 11.183 1.00 6.52 198 PRO A C 1
ATOM 1448 O O . PRO A 1 220 ? 65.855 41.826 12.364 1.00 5.91 198 PRO A O 1
ATOM 1452 N N . GLN A 1 221 ? 64.754 40.825 10.656 1.00 5.81 199 GLN A N 1
ATOM 1453 C CA . GLN A 1 221 ? 64.155 39.804 11.515 1.00 4.84 199 GLN A CA 1
ATOM 1454 C C . GLN A 1 221 ? 65.003 38.553 11.767 1.00 5.17 199 GLN A C 1
ATOM 1455 O O . GLN A 1 221 ? 64.522 37.577 12.366 1.00 6.09 199 GLN A O 1
ATOM 1461 N N . LYS A 1 222 ? 66.252 38.580 11.326 1.00 5.81 200 LYS A N 1
ATOM 1462 C CA . LYS A 1 222 ? 67.214 37.475 11.551 1.00 6.01 200 LYS A CA 1
ATOM 1463 C C . LYS A 1 222 ? 68.254 37.917 12.586 1.00 5.93 200 LYS A C 1
ATOM 1464 O O . LYS A 1 222 ? 67.906 38.107 13.767 1.00 6.39 200 LYS A O 1
ATOM 1470 N N . ASN A 1 223 ? 69.505 38.121 12.185 1.00 5.22 201 ASN A N 1
ATOM 1471 C CA . ASN A 1 223 ? 70.537 38.495 13.164 1.00 5.79 201 ASN A CA 1
ATOM 1472 C C . ASN A 1 223 ? 70.198 39.772 13.915 1.00 5.18 201 ASN A C 1
ATOM 1473 O O . ASN A 1 223 ? 70.613 39.930 15.076 1.00 6.07 201 ASN A O 1
ATOM 1478 N N . PHE A 1 224 ? 69.416 40.657 13.296 1.00 6.20 202 PHE A N 1
ATOM 1479 C CA . PHE A 1 224 ? 69.040 41.921 13.957 1.00 7.02 202 PHE A CA 1
ATOM 1480 C C . PHE A 1 224 ? 67.848 41.862 14.927 1.00 7.15 202 PHE A C 1
ATOM 1481 O O . PHE A 1 224 ? 67.502 42.867 15.563 1.00 7.37 202 PHE A O 1
ATOM 1489 N N . ALA A 1 225 ? 67.231 40.699 15.071 1.00 6.34 203 ALA A N 1
ATOM 1490 C CA . ALA A 1 225 ? 66.274 40.440 16.154 1.00 6.95 203 ALA A CA 1
ATOM 1491 C C . ALA A 1 225 ? 65.162 41.465 16.184 1.00 8.04 203 ALA A C 1
ATOM 1492 O O . ALA A 1 225 ? 64.704 41.848 17.273 1.00 8.93 203 ALA A O 1
ATOM 1494 N N . SER A 1 226 ? 64.683 41.862 15.004 1.00 6.46 204 SER A N 1
ATOM 1495 C CA . SER A 1 226 ? 63.578 42.818 14.883 1.00 7.30 204 SER A CA 1
ATOM 1496 C C . SER A 1 226 ? 62.497 42.201 13.996 1.00 7.34 204 SER A C 1
ATOM 1497 O O . SER A 1 226 ? 62.416 40.981 13.871 1.00 7.75 204 SER A O 1
ATOM 1500 N N . ASP A 1 227 ? 61.673 43.044 13.387 1.00 6.41 205 ASP A N 1
ATOM 1501 C CA . ASP A 1 227 ? 60.529 42.610 12.601 1.00 6.18 205 ASP A CA 1
ATOM 1502 C C . ASP A 1 227 ? 60.852 42.756 11.127 1.00 5.76 205 ASP A C 1
ATOM 1503 O O . ASP A 1 227 ? 61.708 43.540 10.721 1.00 6.51 205 ASP A O 1
ATOM 1508 N N . GLY A 1 228 ? 60.117 41.998 10.314 1.00 6.25 206 GLY A N 1
ATOM 1509 C CA . GLY A 1 228 ? 60.084 42.146 8.868 1.00 5.60 206 GLY A CA 1
ATOM 1510 C C . GLY A 1 228 ? 59.445 43.441 8.452 1.00 6.22 206 GLY A C 1
ATOM 1511 O O . GLY A 1 228 ? 58.930 44.202 9.278 1.00 6.37 206 GLY A O 1
ATOM 1512 N N . GLY A 1 229 ? 59.481 43.685 7.148 1.00 5.97 207 GLY A N 1
ATOM 1513 C CA . GLY A 1 229 ? 58.792 44.816 6.537 1.00 6.09 207 GLY A CA 1
ATOM 1514 C C . GLY A 1 229 ? 59.660 46.015 6.218 1.00 6.02 207 GLY A C 1
ATOM 1515 O O . GLY A 1 229 ? 59.141 47.023 5.733 1.00 5.89 207 GLY A O 1
ATOM 1516 N N . LEU A 1 230 ? 60.982 45.884 6.407 1.00 6.40 208 LEU A N 1
ATOM 1517 C CA . LEU A 1 230 ? 61.944 46.911 6.053 1.00 6.54 208 LEU A CA 1
ATOM 1518 C C . LEU A 1 230 ? 63.109 46.186 5.397 1.00 6.46 208 LEU A C 1
ATOM 1519 O O . LEU A 1 230 ? 63.490 45.120 5.856 1.00 7.18 208 LEU A O 1
ATOM 1524 N N . TRP A 1 231 ? 63.614 46.744 4.310 1.00 6.73 209 TRP A N 1
ATOM 1525 C CA . TRP A 1 231 ? 64.884 46.296 3.765 1.00 5.56 209 TRP A CA 1
ATOM 1526 C C . TRP A 1 231 ? 65.936 47.360 4.051 1.00 5.62 209 TRP A C 1
ATOM 1527 O O . TRP A 1 231 ? 65.622 48.554 4.101 1.00 5.96 209 TRP A O 1
ATOM 1538 N N . LEU A 1 232 ? 67.174 46.881 4.161 1.00 6.24 210 LEU A N 1
ATOM 1539 C CA . LEU A 1 232 ? 68.361 47.699 4.304 1.00 7.14 210 LEU A CA 1
ATOM 1540 C C . LEU A 1 232 ? 69.372 47.189 3.311 1.00 7.17 210 LEU A C 1
ATOM 1541 O O . LEU A 1 232 ? 69.445 46.007 3.008 1.00 7.20 210 LEU A O 1
ATOM 1546 N N . ALA A 1 233 ? 70.064 48.128 2.696 1.00 6.13 211 ALA A N 1
ATOM 1547 C CA . ALA A 1 233 ? 71.113 47.801 1.719 1.00 7.10 211 ALA A CA 1
ATOM 1548 C C . ALA A 1 233 ? 72.305 48.699 1.884 1.00 6.58 211 ALA A C 1
ATOM 1549 O O . ALA A 1 233 ? 72.201 49.933 1.770 1.00 6.91 211 ALA A O 1
ATOM 1551 N N . ILE A 1 234 ? 73.440 48.083 2.187 1.00 6.00 212 ILE A N 1
ATOM 1552 C CA . ILE A 1 234 ? 74.721 48.785 2.216 1.00 5.90 212 ILE A CA 1
ATOM 1553 C C . ILE A 1 234 ? 75.224 48.863 0.783 1.00 6.06 212 ILE A C 1
ATOM 1554 O O . ILE A 1 234 ? 75.393 47.836 0.134 1.00 7.05 212 ILE A O 1
ATOM 1559 N N . MET A 1 235 ? 75.380 50.089 0.259 1.00 5.57 213 MET A N 1
ATOM 1560 C CA A MET A 1 235 ? 75.748 50.253 -1.150 0.70 6.21 213 MET A CA 1
ATOM 1561 C CA B MET A 1 235 ? 75.693 50.324 -1.165 0.30 5.58 213 MET A CA 1
ATOM 1562 C C . MET A 1 235 ? 77.051 50.998 -1.366 1.00 5.34 213 MET A C 1
ATOM 1563 O O . MET A 1 235 ? 77.331 51.979 -0.697 1.00 5.86 213 MET A O 1
ATOM 1572 N N . SER A 1 236 ? 77.859 50.508 -2.319 1.00 5.19 214 SER A N 1
ATOM 1573 C CA . SER A 1 236 ? 79.120 51.150 -2.684 1.00 5.54 214 SER A CA 1
ATOM 1574 C C . SER A 1 236 ? 78.879 52.385 -3.538 1.00 4.84 214 SER A C 1
ATOM 1575 O O . SER A 1 236 ? 77.814 52.542 -4.147 1.00 5.55 214 SER A O 1
ATOM 1578 N N . PRO A 1 237 ? 79.909 53.236 -3.672 1.00 4.95 215 PRO A N 1
ATOM 1579 C CA . PRO A 1 237 ? 79.784 54.310 -4.630 1.00 5.61 215 PRO A CA 1
ATOM 1580 C C . PRO A 1 237 ? 79.469 53.833 -6.060 1.00 6.02 215 PRO A C 1
ATOM 1581 O O . PRO A 1 237 ? 78.729 54.496 -6.760 1.00 6.22 215 PRO A O 1
ATOM 1585 N N . ALA A 1 238 ? 80.067 52.734 -6.509 1.00 5.62 216 ALA A N 1
ATOM 1586 C CA . ALA A 1 238 ? 79.757 52.195 -7.832 1.00 6.02 216 ALA A CA 1
ATOM 1587 C C . ALA A 1 238 ? 78.289 51.845 -7.974 1.00 6.46 216 ALA A C 1
ATOM 1588 O O . ALA A 1 238 ? 77.658 52.167 -8.984 1.00 7.39 216 ALA A O 1
ATOM 1590 N N . ALA A 1 239 ? 77.687 51.220 -6.948 1.00 5.11 217 ALA A N 1
ATOM 1591 C CA . ALA A 1 239 ? 76.273 50.881 -6.983 1.00 5.79 217 ALA A CA 1
ATOM 1592 C C . ALA A 1 239 ? 75.430 52.151 -7.038 1.00 4.68 217 ALA A C 1
ATOM 1593 O O . ALA A 1 239 ? 74.438 52.227 -7.776 1.00 6.15 217 ALA A O 1
ATOM 1595 N N . LEU A 1 240 ? 75.785 53.124 -6.212 1.00 5.01 218 LEU A N 1
ATOM 1596 C CA . LEU A 1 240 ? 74.997 54.373 -6.174 1.00 5.39 218 LEU A CA 1
ATOM 1597 C C . LEU A 1 240 ? 75.033 55.071 -7.524 1.00 5.54 218 LEU A C 1
ATOM 1598 O O . LEU A 1 240 ? 74.021 55.588 -8.018 1.00 6.08 218 LEU A O 1
ATOM 1603 N N . SER A 1 241 ? 76.208 55.102 -8.143 1.00 4.20 219 SER A N 1
ATOM 1604 C CA A SER A 1 241 ? 76.350 55.749 -9.451 0.50 4.98 219 SER A CA 1
ATOM 1605 C CA B SER A 1 241 ? 76.323 55.747 -9.451 0.50 4.63 219 SER A CA 1
ATOM 1606 C C . SER A 1 241 ? 75.578 54.941 -10.516 1.00 5.30 219 SER A C 1
ATOM 1607 O O . SER A 1 241 ? 74.976 55.520 -11.450 1.00 5.20 219 SER A O 1
ATOM 1612 N N . ARG A 1 242 ? 75.546 53.631 -10.367 1.00 5.89 220 ARG A N 1
ATOM 1613 C CA . ARG A 1 242 ? 74.803 52.780 -11.290 1.00 6.39 220 ARG A CA 1
ATOM 1614 C C . ARG A 1 242 ? 73.304 53.044 -11.204 1.00 6.00 220 ARG A C 1
ATOM 1615 O O . ARG A 1 242 ? 72.635 53.170 -12.214 1.00 6.28 220 ARG A O 1
ATOM 1623 N N . ILE A 1 243 ? 72.799 53.143 -9.986 1.00 6.21 221 ILE A N 1
ATOM 1624 C CA . ILE A 1 243 ? 71.384 53.453 -9.765 1.00 6.26 221 ILE A CA 1
ATOM 1625 C C . ILE A 1 243 ? 70.987 54.747 -10.481 1.00 5.97 221 ILE A C 1
ATOM 1626 O O . ILE A 1 243 ? 69.942 54.830 -11.135 1.00 6.26 221 ILE A O 1
ATOM 1631 N N . GLU A 1 244 ? 71.820 55.743 -10.321 1.00 6.25 222 GLU A N 1
ATOM 1632 C CA . GLU A 1 244 ? 71.610 57.044 -10.936 1.00 6.59 222 GLU A CA 1
ATOM 1633 C C . GLU A 1 244 ? 71.657 56.958 -12.458 1.00 6.25 222 GLU A C 1
ATOM 1634 O O . GLU A 1 244 ? 70.795 57.537 -13.129 1.00 7.62 222 GLU A O 1
ATOM 1640 N N . ALA A 1 245 ? 72.590 56.184 -13.001 1.00 5.24 223 ALA A N 1
ATOM 1641 C CA . ALA A 1 245 ? 72.727 56.018 -14.434 1.00 5.29 223 ALA A CA 1
ATOM 1642 C C . ALA A 1 245 ? 71.528 55.310 -15.056 1.00 5.84 223 ALA A C 1
ATOM 1643 O O . ALA A 1 245 ? 71.071 55.690 -16.120 1.00 6.74 223 ALA A O 1
ATOM 1645 N N . ILE A 1 246 ? 71.055 54.253 -14.400 1.00 6.94 224 ILE A N 1
ATOM 1646 C CA . ILE A 1 246 ? 69.892 53.531 -14.910 1.00 6.86 224 ILE A CA 1
ATOM 1647 C C . ILE A 1 246 ? 68.673 54.439 -14.892 1.00 7.40 224 ILE A C 1
ATOM 1648 O O . ILE A 1 246 ? 67.892 54.474 -15.837 1.00 7.55 224 ILE A O 1
ATOM 1653 N N . ALA A 1 247 ? 68.527 55.214 -13.840 1.00 7.23 225 ALA A N 1
ATOM 1654 C CA . ALA A 1 247 ? 67.412 56.139 -13.781 1.00 7.79 225 ALA A CA 1
ATOM 1655 C C . ALA A 1 247 ? 67.444 57.118 -14.953 1.00 8.49 225 ALA A C 1
ATOM 1656 O O . ALA A 1 247 ? 66.419 57.443 -15.522 1.00 10.33 225 ALA A O 1
ATOM 1658 N N . ALA A 1 248 ? 68.638 57.574 -15.307 1.00 8.12 226 ALA A N 1
ATOM 1659 C CA . ALA A 1 248 ? 68.801 58.556 -16.358 1.00 9.18 226 ALA A CA 1
ATOM 1660 C C . ALA A 1 248 ? 68.541 58.006 -17.761 1.00 9.58 226 ALA A C 1
ATOM 1661 O O . ALA A 1 248 ? 68.356 58.788 -18.678 1.00 10.76 226 ALA A O 1
ATOM 1663 N N . THR A 1 249 ? 68.474 56.687 -17.933 1.00 10.06 227 THR A N 1
ATOM 1664 C CA . THR A 1 249 ? 68.006 56.102 -19.207 1.00 10.23 227 THR A CA 1
ATOM 1665 C C . THR A 1 249 ? 66.524 56.263 -19.459 1.00 11.18 227 THR A C 1
ATOM 1666 O O . THR A 1 249 ? 66.076 55.992 -20.573 1.00 12.33 227 THR A O 1
ATOM 1670 N N . GLY A 1 250 ? 65.780 56.650 -18.434 1.00 10.95 228 GLY A N 1
ATOM 1671 C CA . GLY A 1 250 ? 64.342 56.782 -18.520 1.00 10.85 228 GLY A CA 1
ATOM 1672 C C . GLY A 1 250 ? 63.601 55.526 -18.171 1.00 10.91 228 GLY A C 1
ATOM 1673 O O . GLY A 1 250 ? 62.352 55.555 -18.204 1.00 11.82 228 GLY A O 1
ATOM 1674 N N . ARG A 1 251 ? 64.306 54.426 -17.857 1.00 8.96 229 ARG A N 1
ATOM 1675 C CA . ARG A 1 251 ? 63.632 53.170 -17.525 1.00 8.32 229 ARG A CA 1
ATOM 1676 C C . ARG A 1 251 ? 62.581 53.415 -16.453 1.00 7.59 229 ARG A C 1
ATOM 1677 O O . ARG A 1 251 ? 62.863 53.995 -15.419 1.00 7.52 229 ARG A O 1
ATOM 1685 N N . TRP A 1 252 ? 61.379 52.917 -16.699 1.00 6.38 230 TRP A N 1
ATOM 1686 C CA . TRP A 1 252 ? 60.294 53.053 -15.726 1.00 6.22 230 TRP A CA 1
ATOM 1687 C C . TRP A 1 252 ? 60.563 52.134 -14.548 1.00 7.26 230 TRP A C 1
ATOM 1688 O O . TRP A 1 252 ? 61.078 51.023 -14.690 1.00 8.63 230 TRP A O 1
ATOM 1699 N N . VAL A 1 253 ? 60.218 52.607 -13.368 1.00 6.42 231 VAL A N 1
ATOM 1700 C CA . VAL A 1 253 ? 60.127 51.774 -12.173 1.00 6.54 231 VAL A CA 1
ATOM 1701 C C . VAL A 1 253 ? 58.929 52.271 -11.368 1.00 6.92 231 VAL A C 1
ATOM 1702 O O . VAL A 1 253 ? 58.745 53.483 -11.229 1.00 6.85 231 VAL A O 1
ATOM 1706 N N . PRO A 1 254 ? 58.129 51.358 -10.835 1.00 6.13 232 PRO A N 1
ATOM 1707 C CA . PRO A 1 254 ? 57.076 51.805 -9.912 1.00 6.62 232 PRO A CA 1
ATOM 1708 C C . PRO A 1 254 ? 57.729 52.523 -8.728 1.00 6.08 232 PRO A C 1
ATOM 1709 O O . PRO A 1 254 ? 58.732 52.072 -8.191 1.00 6.64 232 PRO A O 1
ATOM 1713 N N . ASP A 1 255 ? 57.152 53.627 -8.288 1.00 5.78 233 ASP A N 1
ATOM 1714 C CA A ASP A 1 255 ? 57.746 54.494 -7.264 0.50 6.50 233 ASP A CA 1
ATOM 1715 C CA B ASP A 1 255 ? 57.869 54.435 -7.313 0.50 6.42 233 ASP A CA 1
ATOM 1716 C C . ASP A 1 255 ? 58.111 53.696 -5.990 1.00 6.24 233 ASP A C 1
ATOM 1717 O O . ASP A 1 255 ? 59.119 53.934 -5.344 1.00 6.03 233 ASP A O 1
ATOM 1726 N N . PHE A 1 256 ? 57.247 52.758 -5.590 1.00 5.55 234 PHE A N 1
ATOM 1727 C CA . PHE A 1 256 ? 57.513 52.017 -4.365 1.00 5.85 234 PHE A CA 1
ATOM 1728 C C . PHE A 1 256 ? 58.811 51.197 -4.430 1.00 5.87 234 PHE A C 1
ATOM 1729 O O . PHE A 1 256 ? 59.438 50.946 -3.368 1.00 6.90 234 PHE A O 1
ATOM 1737 N N . LEU A 1 257 ? 59.185 50.756 -5.635 1.00 5.40 235 LEU A N 1
ATOM 1738 C CA . LEU A 1 257 ? 60.376 49.929 -5.855 1.00 6.19 235 LEU A CA 1
ATOM 1739 C C . LEU A 1 257 ? 61.540 50.735 -6.388 1.00 7.05 235 LEU A C 1
ATOM 1740 O O . LEU A 1 257 ? 62.542 50.158 -6.831 1.00 7.87 235 LEU A O 1
ATOM 1745 N N . SER A 1 258 ? 61.434 52.059 -6.351 1.00 6.53 236 SER A N 1
ATOM 1746 C CA . SER A 1 258 ? 62.469 52.932 -6.866 1.00 5.68 236 SER A CA 1
ATOM 1747 C C . SER A 1 258 ? 63.664 53.074 -5.963 1.00 5.73 236 SER A C 1
ATOM 1748 O O . SER A 1 258 ? 63.569 53.650 -4.877 1.00 5.57 236 SER A O 1
ATOM 1751 N N . LEU A 1 259 ? 64.794 52.529 -6.398 1.00 6.15 237 LEU A N 1
ATOM 1752 C CA . LEU A 1 259 ? 66.047 52.739 -5.681 1.00 5.73 237 LEU A CA 1
ATOM 1753 C C . LEU A 1 259 ? 66.498 54.215 -5.722 1.00 6.18 237 LEU A C 1
ATOM 1754 O O . LEU A 1 259 ? 66.930 54.724 -4.714 1.00 6.17 237 LEU A O 1
ATOM 1759 N N . PRO A 1 260 ? 66.361 54.920 -6.856 1.00 6.55 238 PRO A N 1
ATOM 1760 C CA . PRO A 1 260 ? 66.658 56.353 -6.801 1.00 5.95 238 PRO A CA 1
ATOM 1761 C C . PRO A 1 260 ? 65.928 57.094 -5.681 1.00 6.12 238 PRO A C 1
ATOM 1762 O O . PRO A 1 260 ? 66.547 57.881 -4.948 1.00 6.71 238 PRO A O 1
ATOM 1766 N N . ILE A 1 261 ? 64.632 56.829 -5.548 1.00 5.86 239 ILE A N 1
ATOM 1767 C CA . ILE A 1 261 ? 63.837 57.490 -4.522 1.00 5.50 239 ILE A CA 1
ATOM 1768 C C . ILE A 1 261 ? 64.251 57.018 -3.117 1.00 5.49 239 ILE A C 1
ATOM 1769 O O . ILE A 1 261 ? 64.370 57.837 -2.180 1.00 4.93 239 ILE A O 1
ATOM 1774 N N . ALA A 1 262 ? 64.521 55.729 -2.962 1.00 5.45 240 ALA A N 1
ATOM 1775 C CA . ALA A 1 262 ? 64.999 55.236 -1.680 1.00 5.26 240 ALA A CA 1
ATOM 1776 C C . ALA A 1 262 ? 66.312 55.880 -1.269 1.00 6.66 240 ALA A C 1
ATOM 1777 O O . ALA A 1 262 ? 66.514 56.214 -0.103 1.00 6.32 240 ALA A O 1
ATOM 1779 N N . VAL A 1 263 ? 67.222 56.038 -2.230 1.00 5.59 241 VAL A N 1
ATOM 1780 C CA . VAL A 1 263 ? 68.518 56.648 -1.930 1.00 5.90 241 VAL A CA 1
ATOM 1781 C C . VAL A 1 263 ? 68.322 58.110 -1.490 1.00 6.03 241 VAL A C 1
ATOM 1782 O O . VAL A 1 263 ? 68.912 58.569 -0.506 1.00 6.79 241 VAL A O 1
ATOM 1786 N N . GLU A 1 264 ? 67.563 58.886 -2.261 1.00 6.12 242 GLU A N 1
ATOM 1787 C CA A GLU A 1 264 ? 67.417 60.301 -1.934 0.50 6.41 242 GLU A CA 1
ATOM 1788 C CA B GLU A 1 264 ? 67.327 60.289 -1.968 0.50 6.42 242 GLU A CA 1
ATOM 1789 C C . GLU A 1 264 ? 66.842 60.480 -0.539 1.00 6.22 242 GLU A C 1
ATOM 1790 O O . GLU A 1 264 ? 67.253 61.401 0.185 1.00 7.57 242 GLU A O 1
ATOM 1801 N N . ASN A 1 265 ? 65.900 59.617 -0.154 1.00 5.98 243 ASN A N 1
ATOM 1802 C CA . ASN A 1 265 ? 65.307 59.694 1.172 1.00 5.64 243 ASN A CA 1
ATOM 1803 C C . ASN A 1 265 ? 66.249 59.199 2.252 1.00 5.94 243 ASN A C 1
ATOM 1804 O O . ASN A 1 265 ? 66.382 59.833 3.286 1.00 5.32 243 ASN A O 1
ATOM 1809 N N . SER A 1 266 ? 66.960 58.114 1.974 1.00 5.81 244 SER A N 1
ATOM 1810 C CA . SER A 1 266 ? 67.829 57.514 2.959 1.00 5.93 244 SER A CA 1
ATOM 1811 C C . SER A 1 266 ? 68.952 58.443 3.382 1.00 6.21 244 SER A C 1
ATOM 1812 O O . SER A 1 266 ? 69.294 58.478 4.551 1.00 5.53 244 SER A O 1
ATOM 1815 N N . LEU A 1 267 ? 69.473 59.214 2.431 1.00 6.30 245 LEU A N 1
ATOM 1816 C CA . LEU A 1 267 ? 70.561 60.147 2.723 1.00 6.97 245 LEU A CA 1
ATOM 1817 C C . LEU A 1 267 ? 70.108 61.254 3.651 1.00 7.01 245 LEU A C 1
ATOM 1818 O O . LEU A 1 267 ? 70.962 61.932 4.237 1.00 8.69 245 LEU A O 1
ATOM 1823 N N . LYS A 1 268 ? 68.792 61.455 3.790 1.00 6.61 246 LYS A N 1
ATOM 1824 C CA A LYS A 1 268 ? 68.279 62.444 4.741 0.50 6.73 246 LYS A CA 1
ATOM 1825 C CA B LYS A 1 268 ? 68.205 62.446 4.681 0.50 7.02 246 LYS A CA 1
ATOM 1826 C C . LYS A 1 268 ? 67.474 61.770 5.855 1.00 6.95 246 LYS A C 1
ATOM 1827 O O . LYS A 1 268 ? 66.543 62.354 6.440 1.00 7.66 246 LYS A O 1
ATOM 1838 N N . ASN A 1 269 ? 67.889 60.557 6.202 1.00 7.26 247 ASN A N 1
ATOM 1839 C CA . ASN A 1 269 ? 67.322 59.816 7.347 1.00 7.00 247 ASN A CA 1
ATOM 1840 C C . ASN A 1 269 ? 65.828 59.548 7.246 1.00 7.47 247 ASN A C 1
ATOM 1841 O O . ASN A 1 269 ? 65.090 59.566 8.237 1.00 6.47 247 ASN A O 1
ATOM 1846 N N . GLN A 1 270 ? 65.404 59.223 6.020 1.00 7.27 248 GLN A N 1
ATOM 1847 C CA . GLN A 1 270 ? 64.001 58.973 5.715 1.00 7.62 248 GLN A CA 1
ATOM 1848 C C . GLN A 1 270 ? 63.871 57.815 4.754 1.00 7.92 248 GLN A C 1
ATOM 1849 O O . GLN A 1 270 ? 64.841 57.333 4.169 1.00 6.82 248 GLN A O 1
ATOM 1855 N N . THR A 1 271 ? 62.649 57.344 4.654 1.00 7.19 249 THR A N 1
ATOM 1856 C CA . THR A 1 271 ? 62.231 56.356 3.669 1.00 6.66 249 THR A CA 1
ATOM 1857 C C . THR A 1 271 ? 61.179 56.997 2.773 1.00 6.67 249 THR A C 1
ATOM 1858 O O . THR A 1 271 ? 60.589 58.026 3.112 1.00 7.80 249 THR A O 1
ATOM 1862 N N . TYR A 1 272 ? 60.914 56.382 1.637 1.00 6.01 250 TYR A N 1
ATOM 1863 C CA . TYR A 1 272 ? 59.959 56.970 0.702 1.00 5.89 250 TYR A CA 1
ATOM 1864 C C . TYR A 1 272 ? 58.572 57.141 1.321 1.00 6.28 250 TYR A C 1
ATOM 1865 O O . TYR A 1 272 ? 57.935 58.205 1.203 1.00 6.76 250 TYR A O 1
ATOM 1874 N N . ASN A 1 273 ? 58.087 56.070 1.970 1.00 6.17 251 ASN A N 1
ATOM 1875 C CA . ASN A 1 273 ? 56.784 56.097 2.625 1.00 5.50 251 ASN A CA 1
ATOM 1876 C C . ASN A 1 273 ? 56.949 55.752 4.076 1.00 5.41 251 ASN A C 1
ATOM 1877 O O . ASN A 1 273 ? 58.051 55.788 4.581 1.00 6.43 251 ASN A O 1
ATOM 1882 N N . THR A 1 274 ? 55.867 55.532 4.804 1.00 5.80 252 THR A N 1
ATOM 1883 C CA . THR A 1 274 ? 55.940 55.565 6.262 1.00 5.10 252 THR A CA 1
ATOM 1884 C C . THR A 1 274 ? 56.513 54.267 6.806 1.00 5.14 252 THR A C 1
ATOM 1885 O O . THR A 1 274 ? 55.940 53.213 6.543 1.00 5.35 252 THR A O 1
ATOM 1889 N N . PRO A 1 275 ? 57.632 54.324 7.552 1.00 6.43 253 PRO A N 1
ATOM 1890 C CA . PRO A 1 275 ? 58.202 53.108 8.123 1.00 5.70 253 PRO A CA 1
ATOM 1891 C C . PRO A 1 275 ? 57.621 52.785 9.471 1.00 6.43 253 PRO A C 1
ATOM 1892 O O . PRO A 1 275 ? 57.122 53.663 10.130 1.00 6.51 253 PRO A O 1
ATOM 1896 N N . ALA A 1 276 ? 57.718 51.524 9.878 1.00 6.69 254 ALA A N 1
ATOM 1897 C CA . ALA A 1 276 ? 57.324 51.107 11.201 1.00 6.13 254 ALA A CA 1
ATOM 1898 C C . ALA A 1 276 ? 58.322 51.550 12.256 1.00 5.92 254 ALA A C 1
ATOM 1899 O O . ALA A 1 276 ? 59.496 51.237 12.207 1.00 6.21 254 ALA A O 1
ATOM 1901 N N . ILE A 1 277 ? 57.857 52.299 13.229 1.00 5.54 255 ILE A N 1
ATOM 1902 C CA . ILE A 1 277 ? 58.715 52.773 14.296 1.00 6.26 255 ILE A CA 1
ATOM 1903 C C . ILE A 1 277 ? 59.173 51.613 15.177 1.00 5.96 255 ILE A C 1
ATOM 1904 O O . ILE A 1 277 ? 60.319 51.597 15.607 1.00 5.63 255 ILE A O 1
ATOM 1909 N N . ALA A 1 278 ? 58.314 50.620 15.408 1.00 5.72 256 ALA A N 1
ATOM 1910 C CA . ALA A 1 278 ? 58.752 49.507 16.258 1.00 5.96 256 ALA A CA 1
ATOM 1911 C C . ALA A 1 278 ? 59.929 48.776 15.601 1.00 6.10 256 ALA A C 1
ATOM 1912 O O . ALA A 1 278 ? 60.839 48.281 16.280 1.00 6.08 256 ALA A O 1
ATOM 1914 N N . THR A 1 279 ? 59.857 48.613 14.284 1.00 5.69 257 THR A N 1
ATOM 1915 C CA . THR A 1 279 ? 60.883 47.854 13.579 1.00 5.52 257 THR A CA 1
ATOM 1916 C C . THR A 1 279 ? 62.216 48.569 13.705 1.00 5.63 257 THR A C 1
ATOM 1917 O O . THR A 1 279 ? 63.237 47.969 13.989 1.00 6.25 257 THR A O 1
ATOM 1921 N N . LEU A 1 280 ? 62.189 49.881 13.506 1.00 5.77 258 LEU A N 1
ATOM 1922 C CA . LEU A 1 280 ? 63.372 50.692 13.639 1.00 5.36 258 LEU A CA 1
ATOM 1923 C C . LEU A 1 280 ? 63.897 50.674 15.066 1.00 5.09 258 LEU A C 1
ATOM 1924 O O . LEU A 1 280 ? 65.118 50.625 15.269 1.00 6.52 258 LEU A O 1
ATOM 1929 N N . ALA A 1 281 ? 63.015 50.767 16.042 1.00 5.59 259 ALA A N 1
ATOM 1930 C CA . ALA A 1 281 ? 63.421 50.815 17.450 1.00 5.71 259 ALA A CA 1
ATOM 1931 C C . ALA A 1 281 ? 64.080 49.514 17.888 1.00 6.10 259 ALA A C 1
ATOM 1932 O O . ALA A 1 281 ? 65.129 49.546 18.540 1.00 7.90 259 ALA A O 1
ATOM 1934 N N . LEU A 1 282 ? 63.481 48.385 17.525 1.00 5.82 260 LEU A N 1
ATOM 1935 C CA . LEU A 1 282 ? 64.079 47.084 17.904 1.00 5.47 260 LEU A CA 1
ATOM 1936 C C . LEU A 1 282 ? 65.406 46.884 17.188 1.00 6.11 260 LEU A C 1
ATOM 1937 O O . LEU A 1 282 ? 66.367 46.379 17.769 1.00 6.10 260 LEU A O 1
ATOM 1942 N N . LEU A 1 283 ? 65.478 47.307 15.929 1.00 5.89 261 LEU A N 1
ATOM 1943 C CA . LEU A 1 283 ? 66.702 47.204 15.134 1.00 5.33 261 LEU A CA 1
ATOM 1944 C C . LEU A 1 283 ? 67.810 48.050 15.726 1.00 5.33 261 LEU A C 1
ATOM 1945 O O . LEU A 1 283 ? 68.921 47.576 15.929 1.00 5.83 261 LEU A O 1
ATOM 1950 N N . ALA A 1 284 ? 67.524 49.299 16.071 1.00 5.62 262 ALA A N 1
ATOM 1951 C CA . ALA A 1 284 ? 68.523 50.182 16.710 1.00 5.76 262 ALA A CA 1
ATOM 1952 C C . ALA A 1 284 ? 69.029 49.598 18.005 1.00 6.23 262 ALA A C 1
ATOM 1953 O O . ALA A 1 284 ? 70.225 49.639 18.295 1.00 5.29 262 ALA A O 1
ATOM 1955 N N . GLU A 1 285 ? 68.132 49.053 18.816 1.00 6.29 263 GLU A N 1
ATOM 1956 C CA A GLU A 1 285 ? 68.574 48.462 20.083 0.50 6.52 263 GLU A CA 1
ATOM 1957 C CA B GLU A 1 285 ? 68.552 48.468 20.088 0.50 6.61 263 GLU A CA 1
ATOM 1958 C C . GLU A 1 285 ? 69.503 47.285 19.864 1.00 6.73 263 GLU A C 1
ATOM 1959 O O . GLU A 1 285 ? 70.490 47.122 20.586 1.00 6.19 263 GLU A O 1
ATOM 1970 N N . GLN A 1 286 ? 69.198 46.444 18.880 1.00 6.05 264 GLN A N 1
ATOM 1971 C CA . GLN A 1 286 ? 70.042 45.289 18.609 1.00 5.95 264 GLN A CA 1
ATOM 1972 C C . GLN A 1 286 ? 71.397 45.720 18.058 1.00 6.57 264 GLN A C 1
ATOM 1973 O O . GLN A 1 286 ? 72.425 45.171 18.437 1.00 6.07 264 GLN A O 1
ATOM 1979 N N . ILE A 1 287 ? 71.407 46.714 17.171 1.00 6.40 265 ILE A N 1
ATOM 1980 C CA . ILE A 1 287 ? 72.687 47.215 16.671 1.00 6.39 265 ILE A CA 1
ATOM 1981 C C . ILE A 1 287 ? 73.550 47.735 17.797 1.00 6.96 265 ILE A C 1
ATOM 1982 O O . ILE A 1 287 ? 74.749 47.422 17.893 1.00 6.74 265 ILE A O 1
ATOM 1987 N N . ASP A 1 288 ? 72.946 48.518 18.681 1.00 7.22 266 ASP A N 1
ATOM 1988 C CA . ASP A 1 288 ? 73.670 49.059 19.817 1.00 7.65 266 ASP A CA 1
ATOM 1989 C C . ASP A 1 288 ? 74.211 47.951 20.714 1.00 6.81 266 ASP A C 1
ATOM 1990 O O . ASP A 1 288 ? 75.311 48.059 21.237 1.00 7.14 266 ASP A O 1
ATOM 1995 N N . TRP A 1 289 ? 73.439 46.885 20.902 1.00 6.47 267 TRP A N 1
ATOM 1996 C CA . TRP A 1 289 ? 73.845 45.756 21.736 1.00 6.87 267 TRP A CA 1
ATOM 1997 C C . TRP A 1 289 ? 75.045 45.049 21.106 1.00 6.84 267 TRP A C 1
ATOM 1998 O O . TRP A 1 289 ? 76.027 44.749 21.770 1.00 6.72 267 TRP A O 1
ATOM 2009 N N . LEU A 1 290 ? 74.963 44.798 19.809 1.00 6.41 268 LEU A N 1
ATOM 2010 C CA . LEU A 1 290 ? 76.052 44.138 19.098 1.00 6.57 268 LEU A CA 1
ATOM 2011 C C . LEU A 1 290 ? 77.324 44.973 19.157 1.00 6.66 268 LEU A C 1
ATOM 2012 O O . LEU A 1 290 ? 78.384 44.472 19.478 1.00 6.85 268 LEU A O 1
ATOM 2017 N N . VAL A 1 291 ? 77.199 46.260 18.863 1.00 6.49 269 VAL A N 1
ATOM 2018 C CA . VAL A 1 291 ? 78.359 47.154 18.912 1.00 6.86 269 VAL A CA 1
ATOM 2019 C C . VAL A 1 291 ? 78.936 47.205 20.335 1.00 6.21 269 VAL A C 1
ATOM 2020 O O . VAL A 1 291 ? 80.155 47.115 20.533 1.00 7.88 269 VAL A O 1
ATOM 2024 N N . GLY A 1 292 ? 78.045 47.306 21.340 1.00 6.04 270 GLY A N 1
ATOM 2025 C CA . GLY A 1 292 ? 78.455 47.412 22.718 1.00 6.52 270 GLY A CA 1
ATOM 2026 C C . GLY A 1 292 ? 79.162 46.180 23.244 1.00 7.50 270 GLY A C 1
ATOM 2027 O O . GLY A 1 292 ? 79.921 46.263 24.207 1.00 7.92 270 GLY A O 1
ATOM 2028 N N . ASN A 1 293 ? 78.893 45.029 22.639 1.00 7.14 271 ASN A N 1
ATOM 2029 C CA . ASN A 1 293 ? 79.484 43.767 23.080 1.00 7.93 271 ASN A CA 1
ATOM 2030 C C . ASN A 1 293 ? 80.809 43.479 22.369 1.00 7.93 271 ASN A C 1
ATOM 2031 O O . ASN A 1 293 ? 81.502 42.530 22.699 1.00 8.94 271 ASN A O 1
ATOM 2036 N N . GLY A 1 294 ? 81.167 44.315 21.396 1.00 6.99 272 GLY A N 1
ATOM 2037 C CA . GLY A 1 294 ? 82.413 44.161 20.652 1.00 7.06 272 GLY A CA 1
ATOM 2038 C C . GLY A 1 294 ? 82.256 44.105 19.135 1.00 7.74 272 GLY A C 1
ATOM 2039 O O . GLY A 1 294 ? 83.248 43.868 18.431 1.00 8.82 272 GLY A O 1
ATOM 2040 N N . GLY A 1 295 ? 81.053 44.328 18.633 1.00 6.49 273 GLY A N 1
ATOM 2041 C CA . GLY A 1 295 ? 80.873 44.452 17.197 1.0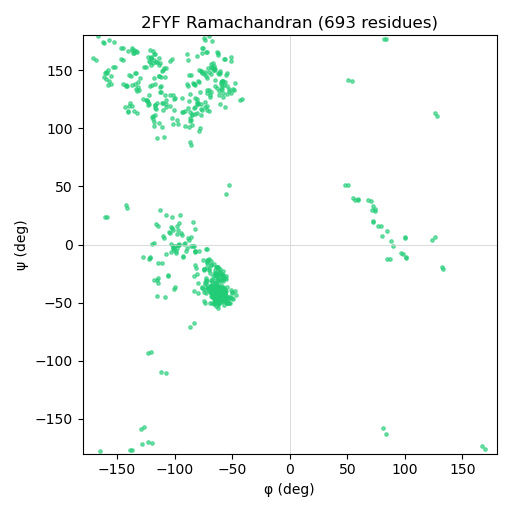0 6.60 273 GLY A CA 1
ATOM 2042 C C . GLY A 1 295 ? 80.725 43.157 16.460 1.00 6.76 273 GLY A C 1
ATOM 2043 O O . GLY A 1 295 ? 80.442 42.102 17.040 1.00 6.75 273 GLY A O 1
ATOM 2044 N N . LEU A 1 296 ? 80.906 43.237 15.143 1.00 7.15 274 LEU A N 1
ATOM 2045 C CA . LEU A 1 296 ? 80.729 42.072 14.287 1.00 6.64 274 LEU A CA 1
ATOM 2046 C C . LEU A 1 296 ? 81.659 40.925 14.695 1.00 7.00 274 LEU A C 1
ATOM 2047 O O . LEU A 1 296 ? 81.244 39.754 14.658 1.00 7.07 274 LEU A O 1
ATOM 2052 N N . ASP A 1 297 ? 82.884 41.222 15.111 1.00 7.61 275 ASP A N 1
ATOM 2053 C CA . ASP A 1 297 ? 83.794 40.156 15.536 1.00 7.28 275 ASP A CA 1
ATOM 2054 C C . ASP A 1 297 ? 83.218 39.378 16.722 1.00 7.24 275 ASP A C 1
ATOM 2055 O O . ASP A 1 297 ? 83.382 38.158 16.804 1.00 7.20 275 ASP A O 1
ATOM 2060 N N . TRP A 1 298 ? 82.595 40.072 17.670 1.00 7.09 276 TRP A N 1
ATOM 2061 C CA . TRP A 1 298 ? 81.933 39.409 18.810 1.00 7.04 276 TRP A CA 1
ATOM 2062 C C . TRP A 1 298 ? 80.754 38.529 18.345 1.00 7.36 276 TRP A C 1
ATOM 2063 O O . TRP A 1 298 ? 80.586 37.386 18.781 1.00 7.65 276 TRP A O 1
ATOM 2074 N N . ALA A 1 299 ? 79.951 39.084 17.447 1.00 6.72 277 ALA A N 1
ATOM 2075 C CA . ALA A 1 299 ? 78.772 38.386 16.900 1.00 6.87 277 ALA A CA 1
ATOM 2076 C C . ALA A 1 299 ? 79.209 37.103 16.218 1.00 7.44 277 ALA A C 1
ATOM 2077 O O . ALA A 1 299 ? 78.598 36.055 16.401 1.00 6.48 277 ALA A O 1
ATOM 2079 N N . VAL A 1 300 ? 80.303 37.179 15.466 1.00 6.92 278 VAL A N 1
ATOM 2080 C CA . VAL A 1 300 ? 80.804 36.028 14.710 1.00 6.51 278 VAL A CA 1
ATOM 2081 C C . VAL A 1 300 ? 81.367 34.990 15.652 1.00 7.51 278 VAL A C 1
ATOM 2082 O O . VAL A 1 300 ? 81.196 33.791 15.437 1.00 7.27 278 VAL A O 1
ATOM 2086 N N . LYS A 1 301 ? 82.030 35.418 16.712 1.00 7.09 279 LYS A N 1
ATOM 2087 C CA . LYS A 1 301 ? 82.474 34.464 17.721 1.00 7.00 279 LYS A CA 1
ATOM 2088 C C . LYS A 1 301 ? 81.315 33.774 18.419 1.00 6.24 279 LYS A C 1
ATOM 2089 O O . LYS A 1 301 ? 81.363 32.607 18.719 1.00 6.11 279 LYS A O 1
ATOM 2095 N N . ARG A 1 302 ? 80.272 34.538 18.689 1.00 5.95 280 ARG A N 1
ATOM 2096 C CA . ARG A 1 302 ? 79.071 33.990 19.289 1.00 6.00 280 ARG A CA 1
ATOM 2097 C C . ARG A 1 302 ? 78.372 32.928 18.435 1.00 6.33 280 ARG A C 1
ATOM 2098 O O . ARG A 1 302 ? 78.023 31.843 18.913 1.00 6.60 280 ARG A O 1
ATOM 2106 N N . THR A 1 303 ? 78.137 33.246 17.171 1.00 6.00 281 THR A N 1
ATOM 2107 C CA . THR A 1 303 ? 77.484 32.290 16.295 1.00 5.61 281 THR A CA 1
ATOM 2108 C C . THR A 1 303 ? 78.427 31.097 16.037 1.00 4.95 281 THR A C 1
ATOM 2109 O O . THR A 1 303 ? 77.956 29.992 15.835 1.00 5.49 281 THR A O 1
ATOM 2113 N N . ALA A 1 304 ? 79.741 31.313 16.034 1.00 5.58 282 ALA A N 1
ATOM 2114 C CA . ALA A 1 304 ? 80.685 30.185 15.992 1.00 5.80 282 ALA A CA 1
ATOM 2115 C C . ALA A 1 304 ? 80.533 29.242 17.185 1.00 5.85 282 ALA A C 1
ATOM 2116 O O . ALA A 1 304 ? 80.545 28.018 17.018 1.00 6.30 282 ALA A O 1
ATOM 2118 N N . ASP A 1 305 ? 80.379 29.816 18.367 1.00 6.33 283 ASP A N 1
ATOM 2119 C CA . ASP A 1 305 ? 80.234 29.046 19.599 1.00 6.42 283 ASP A CA 1
ATOM 2120 C C . ASP A 1 305 ? 78.969 28.202 19.488 1.00 6.96 283 ASP A C 1
ATOM 2121 O O . ASP A 1 305 ? 78.983 26.981 19.658 1.00 7.87 283 ASP A O 1
ATOM 2126 N N . SER A 1 306 ? 77.846 28.847 19.205 1.00 5.95 284 SER A N 1
ATOM 2127 C CA . SER A 1 306 ? 76.581 28.144 19.059 1.00 6.04 284 SER A CA 1
ATOM 2128 C C . SER A 1 306 ? 76.631 27.037 18.030 1.00 6.78 284 SER A C 1
ATOM 2129 O O . SER A 1 306 ? 76.222 25.910 18.312 1.00 6.66 284 SER A O 1
ATOM 2132 N N . SER A 1 307 ? 77.132 27.345 16.840 1.00 6.45 285 SER A N 1
ATOM 2133 C CA . SER A 1 307 ? 77.047 26.384 15.741 1.00 6.84 285 SER A CA 1
ATOM 2134 C C . SER A 1 307 ? 78.009 25.224 15.967 1.00 7.01 285 SER A C 1
ATOM 2135 O O . SER A 1 307 ? 77.729 24.088 15.558 1.00 6.66 285 SER A O 1
ATOM 2138 N N . GLN A 1 308 ? 79.154 25.486 16.624 1.00 6.27 286 GLN A N 1
ATOM 2139 C CA A GLN A 1 308 ? 80.072 24.402 17.006 0.50 6.65 286 GLN A CA 1
ATOM 2140 C CA B GLN A 1 308 ? 80.072 24.413 16.990 0.50 6.77 286 GLN A CA 1
ATOM 2141 C C . GLN A 1 308 ? 79.358 23.401 17.882 1.00 6.85 286 GLN A C 1
ATOM 2142 O O . GLN A 1 308 ? 79.570 22.191 17.740 1.00 6.68 286 GLN A O 1
ATOM 2153 N N . ARG A 1 309 ? 78.511 23.890 18.781 1.00 6.18 287 ARG A N 1
ATOM 2154 C CA . ARG A 1 309 ? 77.792 22.983 19.679 1.00 6.20 287 ARG A CA 1
ATOM 2155 C C . ARG A 1 309 ? 76.824 22.107 18.883 1.00 6.65 287 ARG A C 1
ATOM 2156 O O . ARG A 1 309 ? 76.717 20.899 19.073 1.00 7.48 287 ARG A O 1
ATOM 2164 N N . LEU A 1 310 ? 76.116 22.744 17.963 1.00 5.15 288 LEU A N 1
ATOM 2165 C CA . LEU A 1 310 ? 75.139 22.033 17.130 1.00 5.40 288 LEU A CA 1
ATOM 2166 C C . LEU A 1 310 ? 75.805 20.990 16.223 1.00 5.16 288 LEU A C 1
ATOM 2167 O O . LEU A 1 310 ? 75.391 19.812 16.171 1.00 5.14 288 LEU A O 1
ATOM 2172 N N . TYR A 1 311 ? 76.800 21.420 15.463 1.00 5.68 289 TYR A N 1
ATOM 2173 C CA . TYR A 1 311 ? 77.404 20.515 14.508 1.00 5.52 289 TYR A CA 1
ATOM 2174 C C . TYR A 1 311 ? 78.193 19.393 15.163 1.00 4.74 289 TYR A C 1
ATOM 2175 O O . TYR A 1 311 ? 78.179 18.253 14.675 1.00 4.38 289 TYR A O 1
ATOM 2184 N N . SER A 1 312 ? 78.862 19.667 16.283 1.00 4.86 290 SER A N 1
ATOM 2185 C CA A SER A 1 312 ? 79.598 18.595 16.970 0.50 4.61 290 SER A CA 1
ATOM 2186 C CA B SER A 1 312 ? 79.590 18.608 17.011 0.50 5.26 290 SER A CA 1
ATOM 2187 C C . SER A 1 312 ? 78.620 17.528 17.481 1.00 5.33 290 SER A C 1
ATOM 2188 O O . SER A 1 312 ? 78.875 16.348 17.346 1.00 5.20 290 SER A O 1
ATOM 2193 N N . TRP A 1 313 ? 77.517 17.949 18.058 1.00 5.16 291 TRP A N 1
ATOM 2194 C CA . TRP A 1 313 ? 76.452 17.034 18.494 1.00 4.84 291 TRP A CA 1
ATOM 2195 C C . TRP A 1 313 ? 75.889 16.231 17.324 1.00 4.54 291 TRP A C 1
ATOM 2196 O O . TRP A 1 313 ? 75.733 15.015 17.401 1.00 4.53 291 TRP A O 1
ATOM 2207 N N . ALA A 1 314 ? 75.635 16.913 16.213 1.00 4.72 292 ALA A N 1
ATOM 2208 C CA . ALA A 1 314 ? 75.062 16.224 15.048 1.00 4.54 292 ALA A CA 1
ATOM 2209 C C . ALA A 1 314 ? 76.016 15.182 14.489 1.00 4.39 292 ALA A C 1
ATOM 2210 O O . ALA A 1 314 ? 75.602 14.121 14.039 1.00 4.51 292 ALA A O 1
ATOM 2212 N N . GLN A 1 315 ? 77.307 15.469 14.547 1.00 4.40 293 GLN A N 1
ATOM 2213 C CA . GLN A 1 315 ? 78.305 14.495 14.125 1.00 4.55 293 GLN A CA 1
ATOM 2214 C C . GLN A 1 315 ? 78.420 13.344 15.098 1.00 3.35 293 GLN A C 1
ATOM 2215 O O . GLN A 1 315 ? 78.596 12.208 14.715 1.00 3.67 293 GLN A O 1
ATOM 2221 N N . GLU A 1 316 ? 78.312 13.634 16.393 1.00 4.34 294 GLU A N 1
ATOM 2222 C CA . GLU A 1 316 ? 78.447 12.596 17.432 1.00 4.87 294 GLU A CA 1
ATOM 2223 C C . GLU A 1 316 ? 77.317 11.559 17.482 1.00 2.77 294 GLU A C 1
ATOM 2224 O O . GLU A 1 316 ? 77.569 10.401 17.806 1.00 3.81 294 GLU A O 1
ATOM 2230 N N . ARG A 1 317 ? 76.085 11.985 17.209 1.00 4.70 295 ARG A N 1
ATOM 2231 C CA . ARG A 1 317 ? 74.949 11.097 17.311 1.00 4.78 295 ARG A CA 1
ATOM 2232 C C . ARG A 1 317 ? 74.785 10.276 16.040 1.00 5.27 295 ARG A C 1
ATOM 2233 O O . ARG A 1 317 ? 74.937 10.795 14.947 1.00 6.07 295 ARG A O 1
ATOM 2241 N N . PRO A 1 318 ? 74.460 8.999 16.173 1.00 6.45 296 PRO A N 1
ATOM 2242 C CA . PRO A 1 318 ? 74.342 8.160 14.979 1.00 6.36 296 PRO A CA 1
ATOM 2243 C C . PRO A 1 318 ? 73.049 8.360 14.183 1.00 7.17 296 PRO A C 1
ATOM 2244 O O . PRO A 1 318 ? 72.970 7.895 13.044 1.00 8.42 296 PRO A O 1
ATOM 2248 N N A TYR A 1 319 ? 72.058 9.018 14.781 0.50 6.88 297 TYR A N 1
ATOM 2249 N N B TYR A 1 319 ? 72.077 9.056 14.763 0.50 7.19 297 TYR A N 1
ATOM 2250 C CA A TYR A 1 319 ? 70.785 9.294 14.104 0.50 6.53 297 TYR A CA 1
ATOM 2251 C CA B TYR A 1 319 ? 70.788 9.319 14.111 0.50 6.92 297 TYR A CA 1
ATOM 2252 C C A TYR A 1 319 ? 70.735 10.644 13.380 0.50 6.76 297 TYR A C 1
ATOM 2253 C C B TYR A 1 319 ? 70.680 10.730 13.517 0.50 7.09 297 TYR A C 1
ATOM 2254 O O A TYR A 1 319 ? 69.748 10.926 12.712 0.50 6.95 297 TYR A O 1
ATOM 2255 O O B TYR A 1 319 ? 69.604 11.164 13.122 0.50 6.63 297 TYR A O 1
ATOM 2272 N N . THR A 1 320 ? 71.789 11.459 13.504 1.00 6.99 298 THR A N 1
ATOM 2273 C CA . THR A 1 320 ? 71.844 12.794 12.920 1.00 6.76 298 THR A CA 1
ATOM 2274 C C . THR A 1 320 ? 73.065 12.911 12.035 1.00 6.70 298 THR A C 1
ATOM 2275 O O . THR A 1 320 ? 74.024 12.144 12.160 1.00 6.62 298 THR A O 1
ATOM 2279 N N . THR A 1 321 ? 73.026 13.878 11.115 1.00 6.40 299 THR A N 1
ATOM 2280 C CA . THR A 1 321 ? 74.207 14.282 10.349 1.00 6.50 299 THR A CA 1
ATOM 2281 C C . THR A 1 321 ? 73.940 15.684 9.804 1.00 6.65 299 THR A C 1
ATOM 2282 O O . THR A 1 321 ? 72.799 16.001 9.440 1.00 5.98 299 THR A O 1
ATOM 2286 N N . PRO A 1 322 ? 74.969 16.536 9.765 1.00 6.58 300 PRO A N 1
ATOM 2287 C CA . PRO A 1 322 ? 74.745 17.817 9.070 1.00 6.44 300 PRO A CA 1
ATOM 2288 C C . PRO A 1 322 ? 74.310 17.609 7.601 1.00 6.12 300 PRO A C 1
ATOM 2289 O O . PRO A 1 322 ? 74.912 16.840 6.869 1.00 6.74 300 PRO A O 1
ATOM 2293 N N . PHE A 1 323 ? 73.239 18.280 7.171 1.00 5.34 301 PHE A N 1
ATOM 2294 C CA . PHE A 1 323 ? 72.806 18.218 5.777 1.00 5.13 301 PHE A CA 1
ATOM 2295 C C . PHE A 1 323 ? 73.924 18.695 4.842 1.00 4.98 301 PHE A C 1
ATOM 2296 O O . PHE A 1 323 ? 74.152 18.120 3.781 1.00 5.39 301 PHE A O 1
ATOM 2304 N N . VAL A 1 324 ? 74.615 19.748 5.264 1.00 5.13 302 VAL A N 1
ATOM 2305 C CA . VAL A 1 324 ? 75.700 20.318 4.499 1.00 5.98 302 VAL A CA 1
ATOM 2306 C C . VAL A 1 324 ? 76.984 19.521 4.758 1.00 6.26 302 VAL A C 1
ATOM 2307 O O . VAL A 1 324 ? 77.548 19.573 5.849 1.00 7.45 302 VAL A O 1
ATOM 2311 N N . THR A 1 325 ? 77.466 18.824 3.732 1.00 9.26 303 THR A N 1
ATOM 2312 C CA . THR A 1 325 ? 78.593 17.900 3.904 1.00 9.60 303 THR A CA 1
ATOM 2313 C C . THR A 1 325 ? 79.950 18.583 3.855 1.00 10.31 303 THR A C 1
ATOM 2314 O O . THR A 1 325 ? 80.911 18.100 4.460 1.00 11.88 303 THR A O 1
ATOM 2318 N N . ASP A 1 326 ? 80.045 19.702 3.153 1.00 8.83 304 ASP A N 1
ATOM 2319 C CA . ASP A 1 326 ? 81.291 20.445 3.118 1.00 8.36 304 ASP A CA 1
ATOM 2320 C C . ASP A 1 326 ? 81.328 21.350 4.327 1.00 9.10 304 ASP A C 1
ATOM 2321 O O . ASP A 1 326 ? 80.520 22.256 4.418 1.00 7.08 304 ASP A O 1
ATOM 2326 N N . PRO A 1 327 ? 82.225 21.109 5.298 1.00 9.32 305 PRO A N 1
ATOM 2327 C CA . PRO A 1 327 ? 82.261 21.938 6.497 1.00 9.36 305 PRO A CA 1
ATOM 2328 C C . PRO A 1 327 ? 82.494 23.404 6.205 1.00 9.81 305 PRO A C 1
ATOM 2329 O O . PRO A 1 327 ? 82.008 24.264 6.945 1.00 10.46 305 PRO A O 1
ATOM 2333 N N . GLY A 1 328 ? 83.203 23.691 5.124 1.00 9.31 306 GLY A N 1
ATOM 2334 C CA . GLY A 1 328 ? 83.454 25.072 4.709 1.00 8.62 306 GLY A CA 1
ATOM 2335 C C . GLY A 1 328 ? 82.196 25.848 4.321 1.00 8.31 306 GLY A C 1
ATOM 2336 O O . GLY A 1 328 ? 82.205 27.071 4.300 1.00 9.96 306 GLY A O 1
ATOM 2337 N N . LEU A 1 329 ? 81.117 25.128 4.018 1.00 6.95 307 LEU A N 1
ATOM 2338 C CA . LEU A 1 329 ? 79.826 25.741 3.676 1.00 6.54 307 LEU A CA 1
ATOM 2339 C C . LEU A 1 329 ? 78.813 25.747 4.819 1.00 6.08 307 LEU A C 1
ATOM 2340 O O . LEU A 1 329 ? 77.721 26.273 4.656 1.00 5.56 307 LEU A O 1
ATOM 2345 N N . ARG A 1 330 ? 79.129 25.133 5.954 1.00 6.05 308 ARG A N 1
ATOM 2346 C CA . ARG A 1 330 ? 78.180 25.017 7.049 1.00 7.38 308 ARG A CA 1
ATOM 2347 C C . ARG A 1 330 ? 77.980 26.357 7.717 1.00 7.03 308 ARG A C 1
ATOM 2348 O O . ARG A 1 330 ? 78.898 26.939 8.290 1.00 9.12 308 ARG A O 1
ATOM 2356 N N . SER A 1 331 ? 76.770 26.864 7.626 1.00 5.63 309 SER A N 1
ATOM 2357 C CA . SER A 1 331 ? 76.447 28.156 8.183 1.00 6.22 309 SER A CA 1
ATOM 2358 C C . SER A 1 331 ? 76.598 28.201 9.700 1.00 5.59 309 SER A C 1
ATOM 2359 O O . SER A 1 331 ? 76.120 27.314 10.412 1.00 5.85 309 SER A O 1
ATOM 2362 N N . GLN A 1 332 ? 77.227 29.264 10.189 1.00 5.15 310 GLN A N 1
ATOM 2363 C CA . GLN A 1 332 ? 77.219 29.516 11.635 1.00 5.95 310 GLN A CA 1
ATOM 2364 C C . GLN A 1 332 ? 75.868 29.934 12.193 1.00 6.29 310 GLN A C 1
ATOM 2365 O O . GLN A 1 332 ? 75.638 29.851 13.405 1.00 7.08 310 GLN A O 1
ATOM 2371 N N . VAL A 1 333 ? 74.964 30.448 11.334 1.00 6.20 311 VAL A N 1
ATOM 2372 C CA . VAL A 1 333 ? 73.735 31.044 11.825 1.00 5.90 311 VAL A CA 1
ATOM 2373 C C . VAL A 1 333 ? 72.478 30.201 11.611 1.00 5.38 311 VAL A C 1
ATOM 2374 O O . VAL A 1 333 ? 71.504 30.383 12.328 1.00 6.47 311 VAL A O 1
ATOM 2378 N N . VAL A 1 334 ? 72.460 29.345 10.589 1.00 4.81 312 VAL A N 1
ATOM 2379 C CA . VAL A 1 334 ? 71.316 28.459 10.326 1.00 5.44 312 VAL A CA 1
ATOM 2380 C C . VAL A 1 334 ? 71.836 27.050 10.085 1.00 5.55 312 VAL A C 1
ATOM 2381 O O . VAL A 1 334 ? 72.524 26.822 9.100 1.00 6.07 312 VAL A O 1
ATOM 2385 N N . GLY A 1 335 ? 71.520 26.123 10.990 1.00 5.30 313 GLY A N 1
ATOM 2386 C CA . GLY A 1 335 ? 72.052 24.748 10.966 1.00 5.86 313 GLY A CA 1
ATOM 2387 C C . GLY A 1 335 ? 71.001 23.756 10.544 1.00 6.11 313 GLY A C 1
ATOM 2388 O O . GLY A 1 335 ? 69.976 23.614 11.181 1.00 6.93 313 GLY A O 1
ATOM 2389 N N . THR A 1 336 ? 71.228 23.071 9.425 1.00 5.28 314 THR A N 1
ATOM 2390 C CA . THR A 1 336 ? 70.298 22.056 8.926 1.00 5.52 314 THR A CA 1
ATOM 2391 C C . THR A 1 336 ? 70.802 20.674 9.283 1.00 5.70 314 THR A C 1
ATOM 2392 O O . THR A 1 336 ? 71.867 20.248 8.825 1.00 5.35 314 THR A O 1
ATOM 2396 N N . ILE A 1 337 ? 70.053 19.962 10.117 1.00 5.59 315 ILE A N 1
ATOM 2397 C CA . ILE A 1 337 ? 70.507 18.671 10.646 1.00 5.57 315 ILE A CA 1
ATOM 2398 C C . ILE A 1 337 ? 69.569 17.572 10.160 1.00 5.53 315 ILE A C 1
ATOM 2399 O O . ILE A 1 337 ? 68.388 17.533 10.534 1.00 5.90 315 ILE A O 1
ATOM 2404 N N . ASP A 1 338 ? 70.071 16.706 9.292 1.00 4.91 316 ASP A N 1
ATOM 2405 C CA . ASP A 1 338 ? 69.282 15.593 8.783 1.00 5.40 316 ASP A CA 1
ATOM 2406 C C . ASP A 1 338 ? 69.190 14.500 9.831 1.00 6.39 316 ASP A C 1
ATOM 2407 O O . ASP A 1 338 ? 70.143 14.287 10.580 1.00 6.96 316 ASP A O 1
ATOM 2412 N N . PHE A 1 339 ? 68.081 13.759 9.826 1.00 6.75 317 PHE A N 1
ATOM 2413 C CA . PHE A 1 339 ? 67.900 12.622 10.698 1.00 7.45 317 PHE A CA 1
ATOM 2414 C C . PHE A 1 339 ? 67.841 11.361 9.866 1.00 8.14 317 PHE A C 1
ATOM 2415 O O . PHE A 1 339 ? 67.311 11.372 8.768 1.00 7.38 317 PHE A O 1
ATOM 2423 N N . VAL A 1 340 ? 68.378 10.262 10.392 1.00 8.69 318 VAL A N 1
ATOM 2424 C CA . VAL A 1 340 ? 68.264 8.970 9.706 1.00 11.38 318 VAL A CA 1
ATOM 2425 C C . VAL A 1 340 ? 66.801 8.522 9.575 1.00 13.44 318 VAL A C 1
ATOM 2426 O O . VAL A 1 340 ? 65.903 9.041 10.287 1.00 14.69 318 VAL A O 1
ATOM 2430 N N . ASP A 1 341 ? 66.599 7.540 8.693 1.00 14.92 319 ASP A N 1
ATOM 2431 C CA . ASP A 1 341 ? 65.285 6.979 8.372 1.00 15.61 319 ASP A CA 1
ATOM 2432 C C . ASP A 1 341 ? 64.419 6.658 9.582 1.00 16.27 319 ASP A C 1
ATOM 2433 O O . ASP A 1 341 ? 63.212 6.948 9.591 1.00 18.18 319 ASP A O 1
ATOM 2438 N N . ASP A 1 342 ? 65.010 6.067 10.608 1.00 15.03 320 ASP A N 1
ATOM 2439 C CA . ASP A 1 342 ? 64.196 5.503 11.653 1.00 13.98 320 ASP A CA 1
ATOM 2440 C C . ASP A 1 342 ? 63.927 6.483 12.782 1.00 12.54 320 ASP A C 1
ATOM 2441 O O . ASP A 1 342 ? 63.308 6.127 13.746 1.00 13.22 320 ASP A O 1
ATOM 2446 N N . VAL A 1 343 ? 64.440 7.701 12.683 1.00 10.62 321 VAL A N 1
ATOM 2447 C CA . VAL A 1 343 ? 64.067 8.754 13.640 1.00 9.52 321 VAL A CA 1
ATOM 2448 C C . VAL A 1 343 ? 63.373 9.861 12.863 1.00 8.80 321 VAL A C 1
ATOM 2449 O O . VAL A 1 343 ? 63.968 10.463 11.964 1.00 8.66 321 VAL A O 1
ATOM 2453 N N . ASP A 1 344 ? 62.106 10.090 13.205 1.00 8.41 322 ASP A N 1
ATOM 2454 C CA . ASP A 1 344 ? 61.255 11.020 12.485 1.00 8.49 322 ASP A CA 1
ATOM 2455 C C . ASP A 1 344 ? 61.441 12.418 13.040 1.00 7.83 322 ASP A C 1
ATOM 2456 O O . ASP A 1 344 ? 60.979 12.733 14.143 1.00 7.69 322 ASP A O 1
ATOM 2461 N N . ALA A 1 345 ? 62.134 13.268 12.284 1.00 7.26 323 ALA A N 1
ATOM 2462 C CA . ALA A 1 345 ? 62.402 14.628 12.729 1.00 7.77 323 ALA A CA 1
ATOM 2463 C C . ALA A 1 345 ? 61.107 15.454 12.818 1.00 6.96 323 ALA A C 1
ATOM 2464 O O . ALA A 1 345 ? 61.051 16.399 13.597 1.00 7.27 323 ALA A O 1
ATOM 2466 N N . GLY A 1 346 ? 60.099 15.106 12.021 1.00 6.24 324 GLY A N 1
ATOM 2467 C CA . GLY A 1 346 ? 58.792 15.771 12.113 1.00 7.04 324 GLY A CA 1
ATOM 2468 C C . GLY A 1 346 ? 58.153 15.552 13.469 1.00 7.14 324 GLY A C 1
ATOM 2469 O O . GLY A 1 346 ? 57.613 16.477 14.070 1.00 6.61 324 GLY A O 1
ATOM 2470 N N . THR A 1 347 ? 58.227 14.327 13.963 1.00 7.13 325 THR A N 1
ATOM 2471 C CA . THR A 1 347 ? 57.726 14.016 15.283 1.00 6.93 325 THR A CA 1
ATOM 2472 C C . THR A 1 347 ? 58.529 14.758 16.338 1.00 6.75 325 THR A C 1
ATOM 2473 O 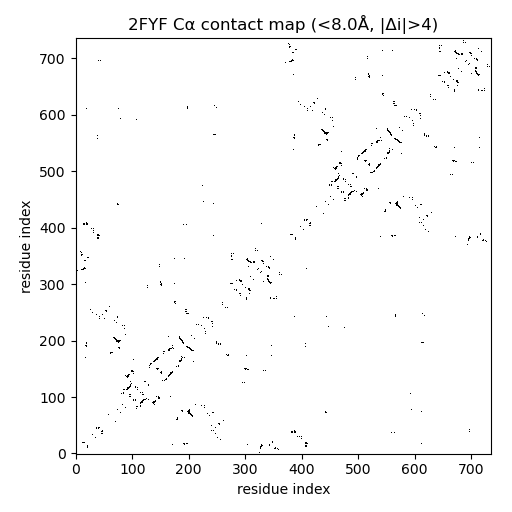O . THR A 1 347 ? 57.957 15.338 17.276 1.00 6.26 325 THR A O 1
ATOM 2477 N N . VAL A 1 348 ? 59.850 14.750 16.189 1.00 6.40 326 VAL A N 1
ATOM 2478 C CA . VAL A 1 348 ? 60.711 15.485 17.130 1.00 6.40 326 VAL A CA 1
ATOM 2479 C C . VAL A 1 348 ? 60.341 16.974 17.192 1.00 6.77 326 VAL A C 1
ATOM 2480 O O . VAL A 1 348 ? 60.165 17.541 18.268 1.00 5.54 326 VAL A O 1
ATOM 2484 N N . ALA A 1 349 ? 60.200 17.604 16.036 1.00 6.21 327 ALA A N 1
ATOM 2485 C CA . ALA A 1 349 ? 59.812 19.011 15.998 1.00 6.24 327 ALA A CA 1
ATOM 2486 C C . ALA A 1 349 ? 58.457 19.261 16.657 1.00 6.15 327 ALA A C 1
ATOM 2487 O O . ALA A 1 349 ? 58.278 20.301 17.300 1.00 6.38 327 ALA A O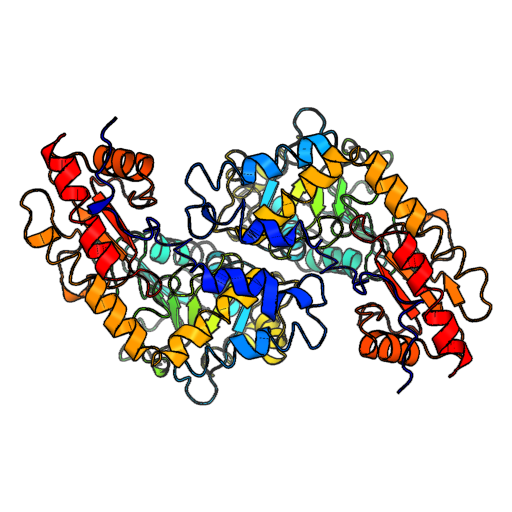 1
ATOM 2489 N N . LYS A 1 350 ? 57.508 18.359 16.452 1.00 6.33 328 LYS A N 1
ATOM 2490 C CA . LYS A 1 350 ? 56.187 18.525 17.051 1.00 7.08 328 LYS A CA 1
ATOM 2491 C C . LYS A 1 350 ? 56.264 18.457 18.574 1.00 6.62 328 LYS A C 1
ATOM 2492 O O . LYS A 1 350 ? 55.588 19.212 19.290 1.00 6.03 328 LYS A O 1
ATOM 2498 N N . ILE A 1 351 ? 57.048 17.512 19.079 1.00 5.57 329 ILE A N 1
ATOM 2499 C CA . ILE A 1 351 ? 57.178 17.320 20.508 1.00 5.92 329 ILE A CA 1
ATOM 2500 C C . ILE A 1 351 ? 57.895 18.522 21.103 1.00 5.46 329 ILE A C 1
ATOM 2501 O O . ILE A 1 351 ? 57.485 19.058 22.140 1.00 6.52 329 ILE A O 1
ATOM 2506 N N . LEU A 1 352 ? 58.954 18.972 20.438 1.00 4.91 330 LEU A N 1
ATOM 2507 C CA . LEU A 1 352 ? 59.641 20.185 20.877 1.00 4.74 330 LEU A CA 1
ATOM 2508 C C . LEU A 1 352 ? 58.662 21.351 20.965 1.00 4.95 330 LEU A C 1
ATOM 2509 O O . LEU A 1 352 ? 58.629 22.042 21.971 1.00 4.74 330 LEU A O 1
ATOM 2514 N N . ARG A 1 353 ? 57.870 21.537 19.910 1.00 4.76 331 ARG A N 1
ATOM 2515 C CA . ARG A 1 353 ? 56.919 22.642 19.824 1.00 5.34 331 ARG A CA 1
ATOM 2516 C C . ARG A 1 353 ? 55.896 22.582 20.957 1.00 6.09 331 ARG A C 1
ATOM 2517 O O . ARG A 1 353 ? 55.585 23.611 21.579 1.00 6.25 331 ARG A O 1
ATOM 2525 N N . ALA A 1 354 ? 55.398 21.385 21.255 1.00 5.95 332 ALA A N 1
ATOM 2526 C CA . ALA A 1 354 ? 54.425 21.213 22.327 1.00 6.24 332 ALA A CA 1
ATOM 2527 C C . ALA A 1 354 ? 55.022 21.537 23.697 1.00 6.72 332 ALA A C 1
ATOM 2528 O O . ALA A 1 354 ? 54.276 21.815 24.642 1.00 8.25 332 ALA A O 1
ATOM 2530 N N . ASN A 1 355 ? 56.350 21.465 23.783 1.00 7.01 333 ASN A N 1
ATOM 2531 C CA . ASN A 1 355 ? 57.133 21.818 24.955 1.00 6.83 333 ASN A CA 1
ATOM 2532 C C . ASN A 1 355 ? 57.738 23.212 24.922 1.00 6.73 333 ASN A C 1
ATOM 2533 O O . ASN A 1 355 ? 58.611 23.526 25.728 1.00 6.81 333 ASN A O 1
ATOM 2538 N N . GLY A 1 356 ? 57.241 24.060 24.017 1.00 6.22 334 GLY A N 1
ATOM 2539 C CA . GLY A 1 356 ? 57.677 25.450 23.949 1.00 6.53 334 GLY A CA 1
ATOM 2540 C C . GLY A 1 356 ? 58.993 25.718 23.266 1.00 6.07 334 GLY A C 1
ATOM 2541 O O . GLY A 1 356 ? 59.525 26.822 23.375 1.00 7.20 334 GLY A O 1
ATOM 2542 N N . ILE A 1 357 ? 59.486 24.740 22.505 1.00 5.70 335 ILE A N 1
ATOM 2543 C CA . ILE A 1 357 ? 60.745 24.858 21.781 1.00 5.81 335 ILE A CA 1
ATOM 2544 C C . ILE A 1 357 ? 60.348 24.847 20.310 1.00 5.64 335 ILE A C 1
ATOM 2545 O O . ILE A 1 357 ? 60.001 23.802 19.746 1.00 6.02 335 ILE A O 1
ATOM 2550 N N . VAL A 1 358 ? 60.392 26.026 19.692 1.00 5.23 336 VAL A N 1
ATOM 2551 C CA . VAL A 1 358 ? 59.613 26.284 18.474 1.00 4.78 336 VAL A CA 1
ATOM 2552 C C . VAL A 1 358 ? 60.491 26.624 17.261 1.00 5.22 336 VAL A C 1
ATOM 2553 O O . VAL A 1 358 ? 61.621 27.053 17.385 1.00 5.11 336 VAL A O 1
ATOM 2557 N N . ASP A 1 359 ? 59.910 26.367 16.105 1.00 4.15 337 ASP A N 1
ATOM 2558 C CA . ASP A 1 359 ? 60.371 26.802 14.824 1.00 4.73 337 ASP A CA 1
ATOM 2559 C C . ASP A 1 359 ? 61.643 26.055 14.428 1.00 5.25 337 ASP A C 1
ATOM 2560 O O . ASP A 1 359 ? 62.537 26.640 13.781 1.00 5.87 337 ASP A O 1
ATOM 2565 N N . THR A 1 360 ? 61.708 24.755 14.770 1.00 5.82 338 THR A N 1
ATOM 2566 C CA . THR A 1 360 ? 62.804 23.900 14.333 1.00 6.43 338 THR A CA 1
ATOM 2567 C C . THR A 1 360 ? 62.435 23.117 13.077 1.00 6.74 338 THR A C 1
ATOM 2568 O O . THR A 1 360 ? 63.274 22.376 12.549 1.00 6.71 338 THR A O 1
ATOM 2572 N N . GLU A 1 361 ? 61.214 23.295 12.572 1.00 7.46 339 GLU A N 1
ATOM 2573 C CA . GLU A 1 361 ? 60.817 22.626 11.347 1.00 7.30 339 GLU A CA 1
ATOM 2574 C C . GLU A 1 361 ? 61.724 23.053 10.190 1.00 8.20 339 GLU A C 1
ATOM 2575 O O . GLU A 1 361 ? 62.198 24.208 10.149 1.00 10.44 339 GLU A O 1
ATOM 2581 N N . PRO A 1 362 ? 61.967 22.152 9.232 1.00 7.81 340 PRO A N 1
ATOM 2582 C CA . PRO A 1 362 ? 62.780 22.574 8.121 1.00 8.97 340 PRO A CA 1
ATOM 2583 C C . PRO A 1 362 ? 61.996 23.525 7.236 1.00 10.04 340 PRO A C 1
ATOM 2584 O O . PRO A 1 362 ? 60.772 23.673 7.388 1.00 8.99 340 PRO A O 1
ATOM 2588 N N . TYR A 1 363 ? 62.709 24.206 6.349 1.00 10.35 341 TYR A N 1
ATOM 2589 C CA . TYR A 1 363 ? 62.059 25.133 5.456 1.00 10.78 341 TYR A CA 1
ATOM 2590 C C . TYR A 1 363 ? 60.936 24.361 4.767 1.00 12.20 341 TYR A C 1
ATOM 2591 O O . TYR A 1 363 ? 61.152 23.228 4.283 1.00 11.44 341 TYR A O 1
ATOM 2600 N N . ARG A 1 364 ? 59.755 24.989 4.721 1.00 13.00 342 ARG A N 1
ATOM 2601 C CA . ARG A 1 364 ? 58.511 24.300 4.392 1.00 14.56 342 ARG A CA 1
ATOM 2602 C C . ARG A 1 364 ? 58.502 23.601 3.034 1.00 15.01 342 ARG A C 1
ATOM 2603 O O . ARG A 1 364 ? 57.776 22.614 2.863 1.00 15.34 342 ARG A O 1
ATOM 2611 N N . LYS A 1 365 ? 59.308 24.088 2.089 1.00 14.94 343 LYS A N 1
ATOM 2612 C CA . LYS A 1 365 ? 59.380 23.535 0.747 1.00 15.66 343 LYS A CA 1
ATOM 2613 C C . LYS A 1 365 ? 60.464 22.459 0.510 1.00 16.10 343 LYS A C 1
ATOM 2614 O O . LYS A 1 365 ? 60.463 21.809 -0.541 1.00 16.54 343 LYS A O 1
ATOM 2620 N N . LEU A 1 366 ? 61.387 22.268 1.452 1.00 16.87 344 LEU A N 1
ATOM 2621 C CA . LEU A 1 366 ? 62.582 21.433 1.201 1.00 16.94 344 LEU A CA 1
ATOM 2622 C C . LEU A 1 366 ? 62.284 19.906 1.110 1.00 17.55 344 LEU A C 1
ATOM 2623 O O . LEU A 1 366 ? 62.919 19.192 0.326 1.00 18.70 344 LEU A O 1
ATOM 2628 N N . GLY A 1 367 ? 61.325 19.406 1.897 1.00 16.99 345 GLY A N 1
ATOM 2629 C CA . GLY A 1 367 ? 60.906 17.993 1.826 1.00 15.31 345 GLY A CA 1
ATOM 2630 C C . GLY A 1 367 ? 61.849 16.920 2.411 1.00 15.11 345 GLY A C 1
ATOM 2631 O O . GLY A 1 367 ? 61.843 15.769 1.955 1.00 16.55 345 GLY A O 1
ATOM 2632 N N . ARG A 1 368 ? 62.643 17.283 3.415 1.00 13.15 346 ARG A N 1
ATOM 2633 C CA . ARG A 1 368 ? 63.590 16.360 4.060 1.00 11.63 346 ARG A CA 1
ATOM 2634 C C . ARG A 1 368 ? 63.236 16.050 5.522 1.00 10.29 346 ARG A C 1
ATOM 2635 O O . ARG A 1 368 ? 62.547 16.817 6.197 1.00 10.32 346 ARG A O 1
ATOM 2643 N N . ASN A 1 369 ? 63.786 14.947 6.011 1.00 7.86 347 ASN A N 1
ATOM 2644 C CA . ASN A 1 369 ? 63.652 14.526 7.389 1.00 7.88 347 ASN A CA 1
ATOM 2645 C C . ASN A 1 369 ? 64.747 15.223 8.170 1.00 7.56 347 ASN A C 1
ATOM 2646 O O . ASN A 1 369 ? 65.812 14.667 8.387 1.00 7.82 347 ASN A O 1
ATOM 2651 N N . GLN A 1 370 ? 64.456 16.447 8.606 1.00 6.62 348 GLN A N 1
ATOM 2652 C CA . GLN A 1 370 ? 65.474 17.388 9.039 1.00 6.02 348 GLN A CA 1
ATOM 2653 C C . GLN A 1 370 ? 64.928 18.353 10.064 1.00 5.80 348 GLN A C 1
ATOM 2654 O O . GLN A 1 370 ? 63.715 18.621 10.071 1.00 5.52 348 GLN A O 1
ATOM 2660 N N . LEU A 1 371 ? 65.820 18.863 10.920 1.00 4.97 349 LEU A N 1
ATOM 2661 C CA . LEU A 1 371 ? 65.543 20.042 11.749 1.00 5.60 349 LEU A CA 1
ATOM 2662 C C . LEU A 1 371 ? 66.402 21.183 11.257 1.00 5.54 349 LEU A C 1
ATOM 2663 O O . LEU A 1 371 ? 67.487 20.974 10.719 1.00 6.59 349 LEU A O 1
ATOM 2668 N N . ARG A 1 372 ? 65.890 22.400 11.416 1.00 5.45 350 ARG A N 1
ATOM 2669 C CA . ARG A 1 372 ? 66.635 23.580 11.064 1.00 5.69 350 ARG A CA 1
ATOM 2670 C C . ARG A 1 372 ? 66.668 24.465 12.309 1.00 6.06 350 ARG A C 1
ATOM 2671 O O . ARG A 1 372 ? 65.626 24.840 12.832 1.00 6.01 350 ARG A O 1
ATOM 2679 N N . VAL A 1 373 ? 67.858 24.830 12.740 1.00 5.91 351 VAL A N 1
ATOM 2680 C CA . VAL A 1 373 ? 68.085 25.521 13.998 1.00 6.48 351 VAL A CA 1
ATOM 2681 C C . VAL A 1 373 ? 68.816 26.839 13.741 1.00 6.66 351 VAL A C 1
ATOM 2682 O O . VAL A 1 373 ? 69.916 26.846 13.246 1.00 7.16 351 VAL A O 1
ATOM 2686 N N . ALA A 1 374 ? 68.204 27.954 14.113 1.00 6.29 352 ALA A N 1
ATOM 2687 C CA . ALA A 1 374 ? 68.847 29.267 14.021 1.00 5.83 352 ALA A CA 1
ATOM 2688 C C . ALA A 1 374 ? 69.681 29.583 15.244 1.00 6.09 352 ALA A C 1
ATOM 2689 O O . ALA A 1 374 ? 69.355 29.164 16.371 1.00 7.08 352 ALA A O 1
ATOM 2691 N N . MET A 1 375 ? 70.782 30.300 15.010 1.00 5.85 353 MET A N 1
ATOM 2692 C CA . MET A 1 375 ? 71.803 30.523 16.000 1.00 5.76 353 MET A CA 1
ATOM 2693 C C . MET A 1 375 ? 72.346 31.934 15.889 1.00 5.35 353 MET A C 1
ATOM 2694 O O . MET A 1 375 ? 73.520 32.197 16.201 1.00 5.22 353 MET A O 1
ATOM 2699 N N . PHE A 1 376 ? 71.446 32.851 15.523 1.00 4.90 354 PHE A N 1
ATOM 2700 C CA . PHE A 1 376 ? 71.731 34.278 15.449 1.00 5.62 354 PHE A CA 1
ATOM 2701 C C . PHE A 1 376 ? 72.216 34.748 16.821 1.00 5.51 354 PHE A C 1
ATOM 2702 O O . PHE A 1 376 ? 71.939 34.087 17.828 1.00 6.18 354 PHE A O 1
ATOM 2710 N N . PRO A 1 377 ? 72.913 35.896 16.874 1.00 5.54 355 PRO A N 1
ATOM 2711 C CA . PRO A 1 377 ? 73.540 36.284 18.140 1.00 5.04 355 PRO A CA 1
ATOM 2712 C C . PRO A 1 377 ? 72.623 36.432 19.331 1.00 5.33 355 PRO A C 1
ATOM 2713 O O . PRO A 1 377 ? 73.077 36.209 20.445 1.00 5.87 355 PRO A O 1
ATOM 2717 N N . ALA A 1 378 ? 71.355 36.793 19.152 1.00 4.83 356 ALA A N 1
ATOM 2718 C CA . ALA A 1 378 ? 70.446 36.807 20.304 1.00 5.30 356 ALA A CA 1
ATOM 2719 C C . ALA A 1 378 ? 70.304 35.453 20.976 1.00 4.97 356 ALA A C 1
ATOM 2720 O O . ALA A 1 378 ? 70.013 35.391 22.188 1.00 5.79 356 ALA A O 1
ATOM 2722 N N . VAL A 1 379 ? 70.426 34.373 20.199 1.00 4.72 357 VAL A N 1
ATOM 2723 C CA . VAL A 1 379 ? 70.355 33.013 20.730 1.00 5.59 357 VAL A CA 1
ATOM 2724 C C . VAL A 1 379 ? 71.609 32.737 21.588 1.00 5.65 357 VAL A C 1
ATOM 2725 O O . VAL A 1 379 ? 72.742 32.962 21.163 1.00 5.59 357 VAL A O 1
ATOM 2729 N N . GLU A 1 380 ? 71.385 32.262 22.805 1.00 6.10 358 GLU A N 1
ATOM 2730 C CA A GLU A 1 380 ? 72.470 31.936 23.724 0.50 6.04 358 GLU A CA 1
ATOM 2731 C CA B GLU A 1 380 ? 72.470 31.953 23.732 0.50 5.82 358 GLU A CA 1
ATOM 2732 C C . GLU A 1 380 ? 73.083 30.607 23.350 1.00 5.66 358 GLU A C 1
ATOM 2733 O O . GLU A 1 380 ? 72.358 29.610 23.215 1.00 5.59 358 GLU A O 1
ATOM 2744 N N . PRO A 1 381 ? 74.411 30.564 23.196 1.00 6.14 359 PRO A N 1
ATOM 2745 C CA . PRO A 1 381 ? 75.067 29.263 22.918 1.00 6.11 359 PRO A CA 1
ATOM 2746 C C . PRO A 1 381 ? 74.675 28.142 23.870 1.00 6.09 359 PRO A C 1
ATOM 2747 O O . PRO A 1 381 ? 74.412 27.018 23.410 1.00 6.50 359 PRO A O 1
ATOM 2751 N N . ASP A 1 382 ? 74.569 28.438 25.165 1.00 6.69 360 ASP A N 1
ATOM 2752 C CA . ASP A 1 382 ? 74.094 27.416 26.116 1.00 6.61 360 ASP A CA 1
ATOM 2753 C C . ASP A 1 382 ? 72.701 26.859 25.793 1.00 5.97 360 ASP A C 1
ATOM 2754 O O . ASP A 1 382 ? 72.376 25.716 26.139 1.00 6.16 360 ASP A O 1
ATOM 2759 N N . ASP A 1 383 ? 71.843 27.681 25.194 1.00 5.86 361 ASP A N 1
ATOM 2760 C CA . ASP A 1 383 ? 70.513 27.210 24.812 1.00 5.81 361 ASP A CA 1
ATOM 2761 C C . ASP A 1 383 ? 70.555 26.258 23.616 1.00 6.41 361 ASP A C 1
ATOM 2762 O O . ASP A 1 383 ? 69.678 25.411 23.483 1.00 6.02 361 ASP A O 1
ATOM 2767 N N . VAL A 1 384 ? 71.555 26.419 22.740 1.00 5.62 362 VAL A N 1
ATOM 2768 C CA . VAL A 1 384 ? 71.754 25.480 21.624 1.00 6.45 362 VAL A CA 1
ATOM 2769 C C . VAL A 1 384 ? 72.173 24.130 22.227 1.00 6.60 362 VAL A C 1
ATOM 2770 O O . VAL A 1 384 ? 71.622 23.092 21.897 1.00 5.97 362 VAL A O 1
ATOM 2774 N N . SER A 1 385 ? 73.104 24.154 23.184 1.00 6.04 363 SER A N 1
ATOM 2775 C CA . SER A 1 385 ? 73.473 22.945 23.938 1.00 6.44 363 SER A CA 1
ATOM 2776 C C . SER A 1 385 ? 72.238 22.311 24.579 1.00 6.58 363 SER A C 1
ATOM 2777 O O . SER A 1 385 ? 72.016 21.094 24.471 1.00 7.86 363 SER A O 1
ATOM 2780 N N . ALA A 1 386 ? 71.409 23.118 25.228 1.00 6.31 364 ALA A N 1
ATOM 2781 C CA . ALA A 1 386 ? 70.201 22.593 25.870 1.00 5.77 364 ALA A CA 1
ATOM 2782 C C . ALA A 1 386 ? 69.265 21.950 24.850 1.00 6.57 364 ALA A C 1
ATOM 2783 O O . ALA A 1 386 ? 68.711 20.874 25.083 1.00 6.65 364 ALA A O 1
ATOM 2785 N N . LEU A 1 387 ? 69.069 22.626 23.725 1.00 6.19 365 LEU A N 1
ATOM 2786 C CA . LEU A 1 387 ? 68.263 22.081 22.648 1.00 5.95 365 LEU A CA 1
ATOM 2787 C C . LEU A 1 387 ? 68.722 20.677 22.267 1.00 6.11 365 LEU A C 1
ATOM 2788 O O . LEU A 1 387 ? 67.892 19.774 22.084 1.00 6.29 365 LEU A O 1
ATOM 2793 N N . THR A 1 388 ? 70.030 20.481 22.129 1.00 6.65 366 THR A N 1
ATOM 2794 C CA . THR A 1 388 ? 70.521 19.169 21.703 1.00 6.09 366 THR A CA 1
ATOM 2795 C C . THR A 1 388 ? 70.235 18.114 22.769 1.00 6.62 366 THR A C 1
ATOM 2796 O O . THR A 1 388 ? 69.879 16.988 22.437 1.00 6.28 366 THR A O 1
ATOM 2800 N N . GLU A 1 389 ? 70.336 18.482 24.040 1.00 5.87 367 GLU A N 1
ATOM 2801 C CA A GLU A 1 389 ? 69.977 17.561 25.114 0.50 6.81 367 GLU A CA 1
ATOM 2802 C CA B GLU A 1 389 ? 69.989 17.548 25.110 0.50 6.63 367 GLU A CA 1
ATOM 2803 C C . GLU A 1 389 ? 68.489 17.221 25.094 1.00 6.82 367 GLU A C 1
ATOM 2804 O O . GLU A 1 389 ? 68.096 16.080 25.354 1.00 7.34 367 GLU A O 1
ATOM 2815 N N . CYS A 1 390 ? 67.650 18.220 24.775 1.00 6.63 368 CYS A N 1
ATOM 2816 C CA . CYS A 1 390 ? 66.214 17.972 24.643 1.00 6.71 368 CYS A CA 1
ATOM 2817 C C . CYS A 1 390 ? 65.898 17.011 23.481 1.00 6.54 368 CYS A C 1
ATOM 2818 O O . CYS A 1 390 ? 65.061 16.119 23.614 1.00 6.69 368 CYS A O 1
ATOM 2821 N N . VAL A 1 391 ? 66.566 17.199 22.348 1.00 6.25 369 VAL A N 1
ATOM 2822 C CA . VAL A 1 391 ? 66.379 16.294 21.228 1.00 6.14 369 VAL A CA 1
ATOM 2823 C C . VAL A 1 391 ? 66.791 14.866 21.605 1.00 6.49 369 VAL A C 1
ATOM 2824 O O . VAL A 1 391 ? 66.039 13.910 21.315 1.00 6.79 369 VAL A O 1
ATOM 2828 N N . ASP A 1 392 ? 67.944 14.720 22.270 1.00 6.62 370 ASP A N 1
ATOM 2829 C CA . ASP A 1 392 ? 68.408 13.394 22.727 1.00 6.41 370 ASP A CA 1
ATOM 2830 C C . ASP A 1 392 ? 67.348 12.781 23.655 1.00 6.89 370 ASP A C 1
ATOM 2831 O O . ASP A 1 392 ? 67.034 11.611 23.541 1.00 7.23 370 ASP A O 1
ATOM 2836 N N . TRP A 1 393 ? 66.806 13.577 24.572 1.00 7.37 371 TRP A N 1
ATOM 2837 C CA . TRP A 1 393 ? 65.847 13.065 25.559 1.00 7.76 371 TRP A CA 1
ATOM 2838 C C . TRP A 1 393 ? 64.590 12.576 24.857 1.00 7.73 371 TRP A C 1
ATOM 2839 O O . TRP A 1 393 ? 64.034 11.532 25.198 1.00 7.97 371 TRP A O 1
ATOM 2850 N N . VAL A 1 394 ? 64.141 13.340 23.869 1.00 7.77 372 VAL A N 1
ATOM 2851 C CA . VAL A 1 394 ? 62.959 12.966 23.109 1.00 7.68 372 VAL A CA 1
ATOM 2852 C C . VAL A 1 394 ? 63.204 11.693 22.310 1.00 7.48 372 VAL A C 1
ATOM 2853 O O . VAL A 1 394 ? 62.406 10.767 22.345 1.00 7.63 372 VAL A O 1
ATOM 2857 N N . VAL A 1 395 ? 64.299 11.673 21.559 1.00 7.82 373 VAL A N 1
ATOM 2858 C CA . VAL A 1 395 ? 64.573 10.573 20.643 1.00 8.04 373 VAL A CA 1
ATOM 2859 C C . VAL A 1 395 ? 64.686 9.251 21.396 1.00 8.00 373 VAL A C 1
ATOM 2860 O O . VAL A 1 395 ? 64.202 8.233 20.919 1.00 7.85 373 VAL A O 1
ATOM 2864 N N . GLU A 1 396 ? 65.300 9.271 22.576 1.00 8.16 374 GLU A N 1
ATOM 2865 C CA . GLU A 1 396 ? 65.400 8.082 23.421 1.00 8.97 374 GLU A CA 1
ATOM 2866 C C . GLU A 1 396 ? 64.039 7.531 23.844 1.00 9.23 374 GLU A C 1
ATOM 2867 O O . GLU A 1 396 ? 63.937 6.355 24.207 1.00 9.62 374 GLU A O 1
ATOM 2873 N N . ARG A 1 397 ? 63.000 8.360 23.790 1.00 10.13 375 ARG A N 1
ATOM 2874 C CA . ARG A 1 397 ? 61.655 7.988 24.233 1.00 11.02 375 ARG A CA 1
ATOM 2875 C C . ARG A 1 397 ? 60.638 7.833 23.084 1.00 12.66 375 ARG A C 1
ATOM 2876 O O . ARG A 1 397 ? 59.439 7.646 23.331 1.00 13.32 375 ARG A O 1
ATOM 2884 N N . LEU A 1 398 ? 61.106 7.908 21.836 1.00 13.22 376 LEU A N 1
ATOM 2885 C CA . LEU A 1 398 ? 60.250 7.606 20.682 1.00 13.67 376 LEU A CA 1
ATOM 2886 C C . LEU A 1 398 ? 60.097 6.110 20.476 1.00 15.48 376 LEU A C 1
ATOM 2887 O O . LEU A 1 398 ? 60.882 5.297 20.971 1.00 16.87 376 LEU A O 1
ATOM 2893 N N . HIS B 1 30 ? 61.816 81.374 25.243 1.00 22.88 8 HIS B N 1
ATOM 2894 C CA . HIS B 1 30 ? 60.929 80.185 25.386 1.00 21.84 8 HIS B CA 1
ATOM 2895 C C . HIS B 1 30 ? 59.611 80.582 26.062 1.00 21.18 8 HIS B C 1
ATOM 2896 O O . HIS B 1 30 ? 59.618 81.329 27.037 1.00 22.09 8 HIS B O 1
ATOM 2903 N N . LEU B 1 31 ? 58.485 80.136 25.506 1.00 18.86 9 LEU B N 1
ATOM 2904 C CA . LEU B 1 31 ? 57.194 80.192 26.201 1.00 17.28 9 LEU B CA 1
ATOM 2905 C C . LEU B 1 31 ? 56.902 78.814 26.768 1.00 15.76 9 LEU B C 1
ATOM 2906 O O . LEU B 1 31 ? 56.901 77.824 26.032 1.00 15.58 9 LEU B O 1
ATOM 2911 N N . GLU B 1 32 ? 56.651 78.757 28.069 1.00 14.03 10 GLU B N 1
ATOM 2912 C CA . GLU B 1 32 ? 56.351 77.521 28.772 1.00 13.39 10 GLU B CA 1
ATOM 2913 C C . GLU B 1 32 ? 54.868 77.477 28.997 1.00 11.91 10 GLU B C 1
ATOM 2914 O O . GLU B 1 32 ? 54.339 78.237 29.797 1.00 12.27 10 GLU B O 1
ATOM 2920 N N . ILE B 1 33 ? 54.191 76.590 28.275 1.00 10.39 11 ILE B N 1
ATOM 2921 C CA . ILE B 1 33 ? 52.745 76.490 28.375 1.00 10.35 11 ILE B CA 1
ATOM 2922 C C . ILE B 1 33 ? 52.402 75.869 29.724 1.00 10.15 11 ILE B C 1
ATOM 2923 O O . ILE B 1 33 ? 52.972 74.846 30.075 1.00 10.34 11 ILE B O 1
ATOM 2928 N N . PRO B 1 34 ? 51.473 76.485 30.484 1.00 10.49 12 PRO B N 1
ATOM 2929 C CA . PRO B 1 34 ? 51.142 75.955 31.793 1.00 10.84 12 PRO B CA 1
ATOM 2930 C C . PRO B 1 34 ? 50.639 74.534 31.705 1.00 10.85 12 PRO B C 1
ATOM 2931 O O . PRO B 1 34 ? 49.814 74.209 30.842 1.00 10.99 12 PRO B O 1
ATOM 2935 N N . THR B 1 35 ? 51.155 73.672 32.577 1.00 11.90 13 THR B N 1
ATOM 2936 C CA . THR B 1 35 ? 50.781 72.266 32.576 1.00 12.06 13 THR B CA 1
ATOM 2937 C C . THR B 1 35 ? 49.273 72.037 32.673 1.00 11.07 13 THR B C 1
ATOM 2938 O O . THR B 1 35 ? 48.743 71.120 32.053 1.00 11.33 13 THR B O 1
ATOM 2942 N N . ALA B 1 36 ? 48.587 72.872 33.429 1.00 10.99 14 ALA B N 1
ATOM 2943 C CA . ALA B 1 36 ? 47.147 72.721 33.650 1.00 10.42 14 ALA B CA 1
ATOM 2944 C C . ALA B 1 36 ? 46.282 72.778 32.392 1.00 10.05 14 ALA B C 1
ATOM 2945 O O . ALA B 1 36 ? 45.175 72.236 32.385 1.00 10.76 14 ALA B O 1
ATOM 2947 N N . ILE B 1 37 ? 46.743 73.457 31.344 1.00 8.63 15 ILE B N 1
ATOM 2948 C CA . ILE B 1 37 ? 45.934 73.536 30.121 1.00 7.90 15 ILE B CA 1
ATOM 2949 C C . ILE B 1 37 ? 46.377 72.591 29.011 1.00 6.78 15 ILE B C 1
ATOM 2950 O O . ILE B 1 37 ? 45.734 72.525 27.973 1.00 7.00 15 ILE B O 1
ATOM 2955 N N . LYS B 1 38 ? 47.451 71.852 29.235 1.00 6.31 16 LYS B N 1
ATOM 2956 C CA . LYS B 1 38 ? 47.993 70.974 28.201 1.00 6.64 16 LYS B CA 1
ATOM 2957 C C . LYS B 1 38 ? 47.189 69.690 28.023 1.00 6.13 16 LYS B C 1
ATOM 2958 O O . LYS B 1 38 ? 46.590 69.169 28.979 1.00 6.49 16 LYS B O 1
ATOM 2964 N N . PRO B 1 39 ? 47.178 69.160 26.805 1.00 6.06 17 PRO B N 1
ATOM 2965 C CA . PRO B 1 39 ? 46.527 67.869 26.603 1.00 5.24 17 PRO B CA 1
ATOM 2966 C C . PRO B 1 39 ? 47.266 66.760 27.323 1.00 5.28 17 PRO B C 1
ATOM 2967 O O . PRO B 1 39 ? 48.473 66.845 27.537 1.00 6.14 17 PRO B O 1
ATOM 2971 N N . ARG B 1 40 ? 46.557 65.694 27.628 1.00 5.74 18 ARG B N 1
ATOM 2972 C CA . ARG B 1 40 ? 47.176 64.551 28.297 1.00 6.35 18 ARG B CA 1
ATOM 2973 C C . ARG B 1 40 ? 48.188 63.873 27.366 1.00 5.72 18 ARG B C 1
ATOM 2974 O O . ARG B 1 40 ? 49.224 63.381 27.828 1.00 6.61 18 ARG B O 1
ATOM 2982 N N . ASP B 1 41 ? 47.875 63.851 26.068 1.00 5.62 19 ASP B N 1
ATOM 2983 C CA . ASP B 1 41 ? 48.771 63.266 25.063 1.00 4.89 19 ASP B CA 1
ATOM 2984 C C . ASP B 1 41 ? 48.971 64.326 23.988 1.00 4.40 19 ASP B C 1
ATOM 2985 O O . ASP B 1 41 ? 48.003 64.858 23.464 1.00 5.14 19 ASP B O 1
ATOM 2990 N N . GLY B 1 42 ? 50.217 64.658 23.697 1.00 4.81 20 GLY B N 1
ATOM 2991 C CA . GLY B 1 42 ? 50.521 65.739 22.779 1.00 4.77 20 GLY B CA 1
ATOM 2992 C C . GLY B 1 42 ? 50.596 65.342 21.314 1.00 5.66 20 GLY B C 1
ATOM 2993 O O . GLY B 1 42 ? 50.937 66.191 20.480 1.00 5.60 20 GLY B O 1
ATOM 2994 N N . ARG B 1 43 ? 50.309 64.078 20.977 1.00 5.16 21 ARG B N 1
ATOM 2995 C CA . ARG B 1 43 ? 50.453 63.618 19.594 1.00 4.81 21 ARG B CA 1
ATOM 2996 C C . ARG B 1 43 ? 49.227 63.908 18.759 1.00 5.12 21 ARG B C 1
ATOM 2997 O O . ARG B 1 43 ? 48.196 63.250 18.883 1.00 4.55 21 ARG B O 1
ATOM 3005 N N . PHE B 1 44 ? 49.380 64.897 17.860 1.00 4.36 22 PHE B N 1
ATOM 3006 C CA . PHE B 1 44 ? 48.309 65.271 16.915 1.00 5.01 22 PHE B CA 1
ATOM 3007 C C . PHE B 1 44 ? 48.664 64.992 15.469 1.00 5.37 22 PHE B C 1
ATOM 3008 O O . PHE B 1 44 ? 48.024 65.541 14.578 1.00 5.39 22 PHE B O 1
ATOM 3016 N N . GLY B 1 45 ? 49.688 64.175 15.223 1.00 5.40 23 GLY B N 1
ATOM 3017 C CA . GLY B 1 45 ? 50.066 63.817 13.854 1.00 5.84 23 GLY B CA 1
ATOM 3018 C C . GLY B 1 45 ? 49.033 62.995 13.125 1.00 5.34 23 GLY B C 1
ATOM 3019 O O . GLY B 1 45 ? 48.276 62.221 13.717 1.00 5.34 23 GLY B O 1
ATOM 3020 N N . SER B 1 46 ? 49.042 63.141 11.795 1.00 5.94 24 SER B N 1
ATOM 3021 C CA A SER B 1 46 ? 48.053 62.579 10.889 0.50 6.26 24 SER B CA 1
ATOM 3022 C CA B SER B 1 46 ? 48.039 62.498 10.962 0.50 6.24 24 SER B CA 1
ATOM 3023 C C . SER B 1 46 ? 48.549 61.250 10.289 1.00 6.85 24 SER B C 1
ATOM 3024 O O . SER B 1 46 ? 48.009 60.822 9.273 1.00 6.81 24 SER B O 1
ATOM 3029 N N . GLY B 1 47 ? 49.563 60.626 10.905 1.00 6.72 25 GLY B N 1
ATOM 3030 C CA . GLY B 1 47 ? 50.086 59.343 10.441 1.00 6.91 25 GLY B CA 1
ATOM 3031 C C . GLY B 1 47 ? 51.593 59.428 10.269 1.00 7.41 25 GLY B C 1
ATOM 3032 O O . GLY B 1 47 ? 52.080 60.178 9.404 1.00 9.11 25 GLY B O 1
ATOM 3033 N N . PRO B 1 48 ? 52.362 58.733 11.124 1.00 6.84 26 PRO B N 1
ATOM 3034 C CA . PRO B 1 48 ? 52.023 57.990 12.327 1.00 6.36 26 PRO B CA 1
ATOM 3035 C C . PRO B 1 48 ? 51.178 58.862 13.254 1.00 6.10 26 PRO B C 1
ATOM 3036 O O . PRO B 1 48 ? 51.176 60.102 13.126 1.00 5.32 26 PRO B O 1
ATOM 3040 N N . SER B 1 49 ? 50.437 58.202 14.139 1.00 5.67 27 SER B N 1
ATOM 3041 C CA . SER B 1 49 ? 49.549 58.885 15.069 1.00 5.41 27 SER B CA 1
ATOM 3042 C C . SER B 1 49 ? 49.498 58.174 16.408 1.00 5.43 27 SER B C 1
ATOM 3043 O O . SER B 1 49 ? 49.974 57.044 16.567 1.00 6.55 27 SER B O 1
ATOM 3046 N N . LYS B 1 50 ? 48.894 58.848 17.371 1.00 6.01 28 LYS B N 1
ATOM 3047 C CA . LYS B 1 50 ? 48.870 58.410 18.735 1.00 5.65 28 LYS B CA 1
ATOM 3048 C C . LYS B 1 50 ? 48.594 56.927 18.887 1.00 6.51 28 LYS B C 1
ATOM 3049 O O . LYS B 1 50 ? 47.588 56.425 18.403 1.00 6.44 28 LYS B O 1
ATOM 3055 N N . VAL B 1 51 ? 49.509 56.252 19.576 1.00 5.95 29 VAL B N 1
ATOM 3056 C CA . VAL B 1 51 ? 49.368 54.861 19.948 1.00 6.39 29 VAL B CA 1
ATOM 3057 C C . VAL B 1 51 ? 49.112 54.846 21.430 1.00 7.01 29 VAL B C 1
ATOM 3058 O O . VAL B 1 51 ? 49.910 55.352 22.226 1.00 6.14 29 VAL B O 1
ATOM 3062 N N . ARG B 1 52 ? 47.977 54.288 21.837 1.00 7.39 30 ARG B N 1
ATOM 3063 C CA . ARG B 1 52 ? 47.639 54.328 23.260 1.00 8.10 30 ARG B CA 1
ATOM 3064 C C . ARG B 1 52 ? 48.639 53.522 24.077 1.00 7.74 30 ARG B C 1
ATOM 3065 O O . ARG B 1 52 ? 49.042 52.445 23.637 1.00 7.65 30 ARG B O 1
ATOM 3073 N N . LEU B 1 53 ? 49.015 53.995 25.258 1.00 8.78 31 LEU B N 1
ATOM 3074 C CA . LEU B 1 53 ? 50.001 53.264 26.050 1.00 9.49 31 LEU B CA 1
ATOM 3075 C C . LEU B 1 53 ? 49.571 51.856 26.402 1.00 9.98 31 LEU B C 1
ATOM 3076 O O . LEU B 1 53 ? 50.369 50.914 26.308 1.00 9.89 31 LEU B O 1
ATOM 3081 N N . GLU B 1 54 ? 48.325 51.710 26.808 1.00 10.35 32 GLU B N 1
ATOM 3082 C CA . GLU B 1 54 ? 47.829 50.387 27.215 1.00 10.43 32 GLU B CA 1
ATOM 3083 C C . GLU B 1 54 ? 47.823 49.430 26.006 1.00 10.82 32 GLU B C 1
ATOM 3084 O O . GLU B 1 54 ? 47.907 48.207 26.123 1.00 11.02 32 GLU B O 1
ATOM 3090 N N . GLN B 1 55 ? 47.749 49.999 24.818 1.00 10.75 33 GLN B N 1
ATOM 3091 C CA . GLN B 1 55 ? 47.784 49.257 23.595 1.00 9.64 33 GLN B CA 1
ATOM 3092 C C . GLN B 1 55 ? 49.249 48.770 23.313 1.00 9.31 33 GLN B C 1
ATOM 3093 O O . GLN B 1 55 ? 49.570 47.602 23.055 1.00 10.24 33 GLN B O 1
ATOM 3099 N N . LEU B 1 56 ? 50.172 49.700 23.435 1.00 10.24 34 LEU B N 1
ATOM 3100 C CA . LEU B 1 56 ? 51.562 49.411 23.278 1.00 9.33 34 LEU B CA 1
ATOM 3101 C C . LEU B 1 56 ? 52.081 48.370 24.268 1.00 9.95 34 LEU B C 1
ATOM 3102 O O . LEU B 1 56 ? 52.953 47.559 23.979 1.00 10.21 34 LEU B O 1
ATOM 3107 N N . GLN B 1 57 ? 51.525 48.406 25.478 1.00 8.14 35 GLN B N 1
ATOM 3108 C CA . GLN B 1 57 ? 51.862 47.463 26.538 1.00 8.24 35 GLN B CA 1
ATOM 3109 C C . GLN B 1 57 ? 51.423 46.031 26.294 1.00 8.39 35 GLN B C 1
ATOM 3110 O O . GLN B 1 57 ? 51.924 45.125 26.955 1.00 10.68 35 GLN B O 1
ATOM 3116 N N . THR B 1 58 ? 50.546 45.787 25.334 1.00 8.02 36 THR B N 1
ATOM 3117 C CA . THR B 1 58 ? 50.230 44.407 24.991 1.00 8.92 36 THR B CA 1
ATOM 3118 C C . THR B 1 58 ? 51.410 43.727 24.296 1.00 8.95 36 THR B C 1
ATOM 3119 O O . THR B 1 58 ? 51.517 42.494 24.362 1.00 8.89 36 THR B O 1
ATOM 3123 N N . LEU B 1 59 ? 52.310 44.506 23.701 1.00 8.41 37 LEU B N 1
ATOM 3124 C CA . LEU B 1 59 ? 53.495 43.927 23.032 1.00 8.36 37 LEU B CA 1
ATOM 3125 C C . LEU B 1 59 ? 54.390 43.201 24.012 1.00 9.31 37 LEU B C 1
ATOM 3126 O O . LEU B 1 59 ? 54.995 42.203 23.656 1.00 9.29 37 LEU B O 1
ATOM 3131 N N . THR B 1 60 ? 54.439 43.686 25.251 1.00 8.37 38 THR B N 1
ATOM 3132 C CA . THR B 1 60 ? 55.315 43.140 26.280 1.00 9.32 38 THR B CA 1
ATOM 3133 C C . THR B 1 60 ? 54.573 42.166 27.202 1.00 9.40 38 THR B C 1
ATOM 3134 O O . THR B 1 60 ? 55.190 41.559 28.079 1.00 10.97 38 THR B O 1
ATOM 3138 N N . THR B 1 61 ? 53.266 41.994 26.988 1.00 10.32 39 THR B N 1
ATOM 3139 C CA . THR B 1 61 ? 52.466 41.043 27.755 1.00 10.88 39 THR B CA 1
ATOM 3140 C C . THR B 1 61 ? 51.814 39.984 26.920 1.00 12.41 39 THR B C 1
ATOM 3141 O O . THR B 1 61 ? 52.433 38.945 26.685 1.00 13.55 39 THR B O 1
ATOM 3145 N N . THR B 1 62 ? 50.579 40.210 26.484 1.00 12.43 40 THR B N 1
ATOM 3146 C CA . THR B 1 62 ? 49.801 39.137 25.903 1.00 12.90 40 THR B CA 1
ATOM 3147 C C . THR B 1 62 ? 50.296 38.803 24.499 1.00 12.53 40 THR B C 1
ATOM 3148 O O . THR B 1 62 ? 50.085 37.680 24.051 1.00 13.45 40 THR B O 1
ATOM 3152 N N . ALA B 1 63 ? 50.996 39.736 23.836 1.00 11.70 41 ALA B N 1
ATOM 3153 C CA . ALA B 1 63 ? 51.593 39.467 22.519 1.00 10.88 41 ALA B CA 1
ATOM 3154 C C . ALA B 1 63 ? 53.089 39.120 22.537 1.00 9.80 41 ALA B C 1
ATOM 3155 O O . ALA B 1 63 ? 53.634 38.766 21.500 1.00 8.93 41 ALA B O 1
ATOM 3157 N N . ALA B 1 64 ? 53.758 39.202 23.686 1.00 8.55 42 ALA B N 1
ATOM 3158 C CA . ALA B 1 64 ? 55.210 39.032 23.746 1.00 8.81 42 ALA B CA 1
ATOM 3159 C C . ALA B 1 64 ? 55.712 37.713 23.156 1.00 8.08 42 ALA B C 1
ATOM 3160 O O . ALA B 1 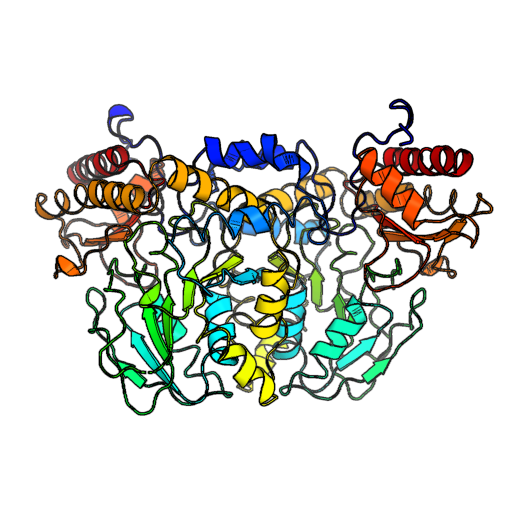64 ? 56.718 37.705 22.457 1.00 9.72 42 ALA B O 1
ATOM 3162 N N . ALA B 1 65 ? 54.990 36.627 23.399 1.00 7.29 43 ALA B N 1
ATOM 3163 C CA . ALA B 1 65 ? 55.419 35.320 22.929 1.00 6.83 43 ALA B CA 1
ATOM 3164 C C . ALA B 1 65 ? 55.297 35.141 21.438 1.00 5.88 43 ALA B C 1
ATOM 3165 O O . ALA B 1 65 ? 55.856 34.183 20.904 1.00 6.96 43 ALA B O 1
ATOM 3167 N N . LEU B 1 66 ? 54.533 36.007 20.771 1.00 5.08 44 LEU B N 1
ATOM 3168 C CA . LEU B 1 66 ? 54.429 35.967 19.306 1.00 5.19 44 LEU B CA 1
ATOM 3169 C C . LEU B 1 66 ? 55.698 36.485 18.632 1.00 4.89 44 LEU B C 1
ATOM 3170 O O . LEU B 1 66 ? 56.076 36.031 17.538 1.00 5.62 44 LEU B O 1
ATOM 3175 N N . PHE B 1 67 ? 56.351 37.454 19.251 1.00 4.37 45 PHE B N 1
ATOM 3176 C CA . PHE B 1 67 ? 57.534 38.030 18.629 1.00 4.43 45 PHE B CA 1
ATOM 3177 C C . PHE B 1 67 ? 58.577 36.961 18.394 1.00 3.93 45 PHE B C 1
ATOM 3178 O O . PHE B 1 67 ? 58.818 36.101 19.229 1.00 4.90 45 PHE B O 1
ATOM 3186 N N . GLY B 1 68 ? 59.225 37.072 17.240 1.00 4.22 46 GLY B N 1
ATOM 3187 C CA . GLY B 1 68 ? 60.320 36.188 16.946 1.00 4.83 46 GLY B CA 1
ATOM 3188 C C . GLY B 1 68 ? 59.921 34.768 16.631 1.00 4.20 46 GLY B C 1
ATOM 3189 O O . GLY B 1 68 ? 60.757 33.867 16.721 1.00 4.25 46 GLY B O 1
ATOM 3190 N N . THR B 1 69 ? 58.658 34.559 16.276 1.00 5.42 47 THR B N 1
ATOM 3191 C CA . THR B 1 69 ? 58.159 33.262 15.892 1.00 4.55 47 THR B CA 1
ATOM 3192 C C . THR B 1 69 ? 57.606 33.316 14.475 1.00 4.49 47 THR B C 1
ATOM 3193 O O . THR B 1 69 ? 57.288 34.386 13.932 1.00 4.88 47 THR B O 1
ATOM 3197 N N . SER B 1 70 ? 57.472 32.138 13.879 1.00 4.94 48 SER B N 1
ATOM 3198 C CA . SER B 1 70 ? 57.218 32.053 12.443 1.00 5.26 48 SER B CA 1
ATOM 3199 C C . SER B 1 70 ? 55.838 32.511 11.986 1.00 5.23 48 SER B C 1
ATOM 3200 O O . SER B 1 70 ? 54.851 32.095 12.534 1.00 5.26 48 SER B O 1
ATOM 3203 N N . HIS B 1 71 ? 55.824 33.326 10.939 1.00 5.11 49 HIS B N 1
ATOM 3204 C CA . HIS B 1 71 ? 54.590 33.732 10.281 1.00 5.37 49 HIS B CA 1
ATOM 3205 C C . HIS B 1 71 ? 53.964 32.609 9.463 1.00 5.37 49 HIS B C 1
ATOM 3206 O O . HIS B 1 71 ? 52.855 32.777 8.956 1.00 5.84 49 HIS B O 1
ATOM 3213 N N . ARG B 1 72 ? 54.633 31.466 9.378 1.00 6.14 50 ARG B N 1
ATOM 3214 C CA . ARG B 1 72 ? 54.103 30.274 8.720 1.00 6.29 50 ARG B CA 1
ATOM 3215 C C . ARG B 1 72 ? 53.626 29.227 9.727 1.00 6.97 50 ARG B C 1
ATOM 3216 O O . ARG B 1 72 ? 53.327 28.108 9.345 1.00 9.39 50 ARG B O 1
ATOM 3224 N N . GLN B 1 73 ? 53.562 29.597 11.004 1.00 5.63 51 GLN B N 1
ATOM 3225 C CA . GLN B 1 73 ? 53.045 28.712 12.049 1.00 5.75 51 GLN B CA 1
ATOM 3226 C C . GLN B 1 73 ? 51.819 29.335 12.712 1.00 5.64 51 GLN B C 1
ATOM 3227 O O . GLN B 1 73 ? 51.536 30.527 12.558 1.00 5.65 51 GLN B O 1
ATOM 3233 N N . ALA B 1 74 ? 51.095 28.519 13.467 1.00 6.60 52 ALA B N 1
ATOM 3234 C CA . ALA B 1 74 ? 49.786 28.910 13.958 1.00 6.32 52 ALA B CA 1
ATOM 3235 C C . ALA B 1 74 ? 49.739 30.179 14.793 1.00 6.88 52 ALA B C 1
ATOM 3236 O O . ALA B 1 74 ? 48.796 30.945 14.674 1.00 6.53 52 ALA B O 1
ATOM 3238 N N . PRO B 1 75 ? 50.689 30.385 15.718 1.00 6.18 53 PRO B N 1
ATOM 3239 C CA . PRO B 1 75 ? 50.484 31.572 16.569 1.00 6.17 53 PRO B CA 1
ATOM 3240 C C . PRO B 1 75 ? 50.395 32.902 15.817 1.00 6.53 53 PRO B C 1
ATOM 3241 O O . PRO B 1 75 ? 49.507 33.716 16.086 1.00 7.63 53 PRO B O 1
ATOM 3245 N N . VAL B 1 76 ? 51.301 33.135 14.873 1.00 5.66 54 VAL B N 1
ATOM 3246 C CA . VAL B 1 76 ? 51.255 34.365 14.102 1.00 5.53 54 VAL B CA 1
ATOM 3247 C C . VAL B 1 76 ? 50.139 34.307 13.057 1.00 5.61 54 VAL B C 1
ATOM 3248 O O . VAL B 1 76 ? 49.473 35.314 12.814 1.00 5.87 54 VAL B O 1
ATOM 3252 N N . LYS B 1 77 ? 49.906 33.138 12.439 1.00 5.53 55 LYS B N 1
ATOM 3253 C CA . LYS B 1 77 ? 48.713 33.032 11.546 1.00 6.54 55 LYS B CA 1
ATOM 3254 C C . LYS B 1 77 ? 47.424 33.353 12.274 1.00 5.51 55 LYS B C 1
ATOM 3255 O O . LYS B 1 77 ? 46.535 33.999 11.705 1.00 5.37 55 LYS B O 1
ATOM 3261 N N . ASN B 1 78 ? 47.300 32.922 13.522 1.00 6.20 56 ASN B N 1
ATOM 3262 C CA A ASN B 1 78 ? 46.087 33.217 14.270 0.50 6.03 56 ASN B CA 1
ATOM 3263 C CA B ASN B 1 78 ? 46.105 33.221 14.313 0.50 6.29 56 ASN B CA 1
ATOM 3264 C C . ASN B 1 78 ? 45.960 34.710 14.559 1.00 5.69 56 ASN B C 1
ATOM 3265 O O . ASN B 1 78 ? 44.863 35.228 14.587 1.00 6.01 56 ASN B O 1
ATOM 3274 N N . LEU B 1 79 ? 47.090 35.395 14.757 1.00 5.32 57 LEU B N 1
ATOM 3275 C CA . LEU B 1 79 ? 47.088 36.847 14.890 1.00 6.45 57 LEU B CA 1
ATOM 3276 C C . LEU B 1 79 ? 46.584 37.531 13.607 1.00 6.07 57 LEU B C 1
ATOM 3277 O O . LEU B 1 79 ? 45.745 38.433 13.664 1.00 6.22 57 LEU B O 1
ATOM 3282 N N . VAL B 1 80 ? 47.053 37.089 12.455 1.00 6.20 58 VAL B N 1
ATOM 3283 C CA . VAL B 1 80 ? 46.528 37.607 11.197 1.00 5.91 58 VAL B CA 1
ATOM 3284 C C . VAL B 1 80 ? 45.024 37.340 11.084 1.00 5.89 58 VAL B C 1
ATOM 3285 O O . VAL B 1 80 ? 44.246 38.232 10.677 1.00 5.61 58 VAL B O 1
ATOM 3289 N N . GLY B 1 81 ? 44.610 36.131 11.480 1.00 5.76 59 GLY B N 1
ATOM 3290 C CA . GLY B 1 81 ? 43.205 35.765 11.511 1.00 6.42 59 GLY B CA 1
ATOM 3291 C C . GLY B 1 81 ? 42.420 36.705 12.377 1.00 6.60 59 GLY B C 1
ATOM 3292 O O . GLY B 1 81 ? 41.299 37.073 12.029 1.00 6.29 59 GLY B O 1
ATOM 3293 N N . ARG B 1 82 ? 42.965 37.099 13.520 1.00 7.11 60 ARG B N 1
ATOM 3294 C CA . ARG B 1 82 ? 42.238 38.035 14.400 1.00 7.90 60 ARG B CA 1
ATOM 3295 C C . ARG B 1 82 ? 42.066 39.407 13.733 1.00 6.43 60 ARG B C 1
ATOM 3296 O O . ARG B 1 82 ? 41.004 40.064 13.874 1.00 6.87 60 ARG B O 1
ATOM 3304 N N . VAL B 1 83 ? 43.095 39.863 13.011 1.00 6.00 61 VAL B N 1
ATOM 3305 C CA . VAL B 1 83 ? 43.011 41.100 12.292 1.00 6.30 61 VAL B CA 1
ATOM 3306 C C . VAL B 1 83 ? 41.942 41.009 11.215 1.00 6.08 61 VAL B C 1
ATOM 3307 O O . VAL B 1 83 ? 41.116 41.915 11.105 1.00 6.37 61 VAL B O 1
ATOM 3311 N N . ARG B 1 84 ? 41.950 39.928 10.421 1.00 5.95 62 ARG B N 1
ATOM 3312 C CA . ARG B 1 84 ? 40.996 39.801 9.328 1.00 6.42 62 ARG B CA 1
ATOM 3313 C C . ARG B 1 84 ? 39.544 39.706 9.826 1.00 5.98 62 ARG B C 1
ATOM 3314 O O . ARG B 1 84 ? 38.633 40.363 9.269 1.00 6.60 62 ARG B O 1
ATOM 3322 N N . SER B 1 85 ? 39.302 38.884 10.854 1.00 6.08 63 SER B N 1
ATOM 3323 C CA A SER B 1 85 ? 37.952 38.727 11.369 0.50 6.07 63 SER B CA 1
ATOM 3324 C CA B SER B 1 85 ? 37.964 38.713 11.415 0.25 6.22 63 SER B CA 1
ATOM 3325 C CA C SER B 1 85 ? 37.957 38.715 11.419 0.25 5.98 63 SER B CA 1
ATOM 3326 C C . SER B 1 85 ? 37.476 39.984 12.091 1.00 6.10 63 SER B C 1
ATOM 3327 O O . SER B 1 85 ? 36.281 40.328 12.020 1.00 6.68 63 SER B O 1
ATOM 3334 N N . GLY B 1 86 ? 38.395 40.662 12.766 1.00 6.50 64 GLY B N 1
ATOM 3335 C CA . GLY B 1 86 ? 38.089 41.901 13.467 1.00 6.18 64 GLY B CA 1
ATOM 3336 C C . GLY B 1 86 ? 37.704 42.996 12.492 1.00 5.98 64 GLY B C 1
ATOM 3337 O O . GLY B 1 86 ? 36.715 43.734 12.722 1.00 6.13 64 GLY B O 1
ATOM 3338 N N . LEU B 1 87 ? 38.462 43.129 11.407 1.00 6.37 65 LEU B N 1
ATOM 3339 C CA . LEU B 1 87 ? 38.097 44.090 10.384 1.00 5.69 65 LEU B CA 1
ATOM 3340 C C . LEU B 1 87 ? 36.780 43.745 9.705 1.00 6.47 65 LEU B C 1
ATOM 3341 O O . LEU B 1 87 ? 35.996 44.633 9.391 1.00 7.37 65 LEU B O 1
ATOM 3346 N N . ALA B 1 88 ? 36.522 42.451 9.507 1.00 5.97 66 ALA B N 1
ATOM 3347 C CA . ALA B 1 88 ? 35.254 42.038 8.881 1.00 6.35 66 ALA B CA 1
ATOM 3348 C C . ALA B 1 88 ? 34.056 42.462 9.747 1.00 6.67 66 ALA B C 1
ATOM 3349 O O . ALA B 1 88 ? 33.014 42.858 9.239 1.00 7.97 66 ALA B O 1
ATOM 3351 N N . GLU B 1 89 ? 34.209 42.325 11.062 1.00 6.63 67 GLU B N 1
ATOM 3352 C CA A GLU B 1 89 ? 33.202 42.768 12.030 0.50 6.28 67 GLU B CA 1
ATOM 3353 C CA B GLU B 1 89 ? 33.173 42.770 11.986 0.50 6.71 67 GLU B CA 1
ATOM 3354 C C . GLU B 1 89 ? 33.098 44.288 12.035 1.00 6.17 67 GLU B C 1
ATOM 3355 O O . GLU B 1 89 ? 32.032 44.860 11.897 1.00 5.90 67 GLU B O 1
ATOM 3366 N N . LEU B 1 90 ? 34.232 44.953 12.218 1.00 5.93 68 LEU B N 1
ATOM 3367 C CA . LEU B 1 90 ? 34.218 46.419 12.341 1.00 6.32 68 LEU B CA 1
ATOM 3368 C C . LEU B 1 90 ? 33.558 47.079 11.136 1.00 5.84 68 LEU B C 1
ATOM 3369 O O . LEU B 1 90 ? 32.778 48.053 11.267 1.00 5.70 68 LEU B O 1
ATOM 3374 N N . PHE B 1 91 ? 33.852 46.558 9.948 1.00 5.87 69 PHE B N 1
ATOM 3375 C CA . PHE B 1 91 ? 33.345 47.124 8.696 1.00 6.14 69 PHE B CA 1
ATOM 3376 C C . PHE B 1 91 ? 32.103 46.433 8.121 1.00 6.17 69 PHE B C 1
ATOM 3377 O O . PHE B 1 91 ? 31.665 46.752 7.000 1.00 7.57 69 PHE B O 1
ATOM 3385 N N . SER B 1 92 ? 31.502 45.538 8.887 1.00 6.28 70 SER B N 1
ATOM 3386 C CA . SER B 1 92 ? 30.226 44.936 8.494 1.00 6.42 70 SER B CA 1
ATOM 3387 C C . SER B 1 92 ? 30.287 44.399 7.063 1.00 6.86 70 SER B C 1
ATOM 3388 O O . SER B 1 92 ? 29.414 44.658 6.254 1.00 8.93 70 SER B O 1
ATOM 3391 N N . LEU B 1 93 ? 31.310 43.609 6.783 1.00 7.46 71 LEU B N 1
ATOM 3392 C CA . LEU B 1 93 ? 31.584 43.181 5.407 1.00 7.34 71 LEU B CA 1
ATOM 3393 C C . LEU B 1 93 ? 30.415 42.382 4.871 1.00 7.55 71 LEU B C 1
ATOM 3394 O O . LEU B 1 93 ? 29.977 41.450 5.526 1.00 8.53 71 LEU B O 1
ATOM 3399 N N . PRO B 1 94 ? 29.908 42.753 3.673 1.00 7.90 72 PRO B N 1
ATOM 3400 C CA . PRO B 1 94 ? 28.941 41.884 3.011 1.00 8.14 72 PRO B CA 1
ATOM 3401 C C . PRO B 1 94 ? 29.476 40.509 2.641 1.00 7.93 72 PRO B C 1
ATOM 3402 O O . PRO B 1 94 ? 30.688 40.299 2.589 1.00 7.55 72 PRO B O 1
ATOM 3406 N N . ASP B 1 95 ? 28.572 39.574 2.372 1.00 9.11 73 ASP B N 1
ATOM 3407 C CA . ASP B 1 95 ? 28.949 38.262 1.893 1.00 9.59 73 ASP B CA 1
ATOM 3408 C C . ASP B 1 95 ? 29.951 38.345 0.732 1.00 9.18 73 ASP B C 1
ATOM 3409 O O . ASP B 1 95 ? 29.778 39.120 -0.212 1.00 9.92 73 ASP B O 1
ATOM 3414 N N . GLY B 1 96 ? 31.007 37.549 0.820 1.00 8.26 74 GLY B N 1
ATOM 3415 C CA . GLY B 1 96 ? 31.972 37.439 -0.272 1.00 7.96 74 GLY B CA 1
ATOM 3416 C C . GLY B 1 96 ? 33.077 38.466 -0.235 1.00 6.94 74 GLY B C 1
ATOM 3417 O O . GLY B 1 96 ? 34.044 38.334 -0.987 1.00 7.21 74 GLY B O 1
ATOM 3418 N N . TYR B 1 97 ? 32.958 39.506 0.591 1.00 6.28 75 TYR B N 1
ATOM 3419 C CA . TYR B 1 97 ? 34.071 40.448 0.732 1.00 5.87 75 TYR B CA 1
ATOM 3420 C C . TYR B 1 97 ? 35.180 39.805 1.567 1.00 5.46 75 TYR B C 1
ATOM 3421 O O . TYR B 1 97 ? 34.904 39.040 2.517 1.00 7.03 75 TYR B O 1
ATOM 3430 N N . GLU B 1 98 ? 36.427 40.162 1.242 1.00 5.27 76 GLU B N 1
ATOM 3431 C CA . GLU B 1 98 ? 37.580 39.589 1.929 1.00 5.34 76 GLU B CA 1
ATOM 3432 C C . GLU B 1 98 ? 38.568 40.675 2.323 1.00 5.53 76 GLU B C 1
ATOM 3433 O O . GLU B 1 98 ? 38.746 41.679 1.608 1.00 6.88 76 GLU B O 1
ATOM 3439 N N . VAL B 1 99 ? 39.238 40.434 3.441 1.00 4.99 77 VAL B N 1
ATOM 3440 C CA . VAL B 1 99 ? 40.329 41.284 3.899 1.00 4.90 77 VAL B CA 1
ATOM 3441 C C . VAL B 1 99 ? 41.635 40.742 3.339 1.00 5.97 77 VAL B C 1
ATOM 3442 O O . VAL B 1 99 ? 42.030 39.617 3.646 1.00 6.81 77 VAL B O 1
ATOM 3446 N N . ILE B 1 100 ? 42.247 41.541 2.493 1.00 6.19 78 ILE B N 1
ATOM 3447 C CA . ILE B 1 100 ? 43.529 41.204 1.851 1.00 5.70 78 ILE B CA 1
ATOM 3448 C C . ILE B 1 100 ? 44.617 42.077 2.460 1.00 6.05 78 ILE B C 1
ATOM 3449 O O . ILE B 1 100 ? 44.364 43.236 2.821 1.00 6.73 78 ILE B O 1
ATOM 3454 N N . LEU B 1 101 ? 45.810 41.506 2.618 1.00 6.48 79 LEU B N 1
ATOM 3455 C CA . LEU B 1 101 ? 46.921 42.252 3.192 1.00 6.44 79 LEU B CA 1
ATOM 3456 C C . LEU B 1 101 ? 48.254 41.886 2.597 1.00 5.42 79 LEU B C 1
ATOM 3457 O O . LEU B 1 101 ? 48.446 40.805 2.045 1.00 5.28 79 LEU B O 1
ATOM 3462 N N . GLY B 1 102 ? 49.213 42.816 2.754 1.00 4.90 80 GLY B N 1
ATOM 3463 C CA . GLY B 1 102 ? 50.558 42.579 2.289 1.00 5.97 80 GLY B CA 1
ATOM 3464 C C . GLY B 1 102 ? 51.469 43.663 2.776 1.00 5.79 80 GLY B C 1
ATOM 3465 O O . GLY B 1 102 ? 51.007 44.717 3.208 1.00 6.01 80 GLY B O 1
ATOM 3466 N N . ASN B 1 103 ? 52.765 43.387 2.768 1.00 5.86 81 ASN B N 1
ATOM 3467 C CA . ASN B 1 103 ? 53.724 44.408 3.189 1.00 5.07 81 ASN B CA 1
ATOM 3468 C C . ASN B 1 103 ? 53.746 45.588 2.246 1.00 5.17 81 ASN B C 1
ATOM 3469 O O . ASN B 1 103 ? 53.523 45.450 1.021 1.00 4.88 81 ASN B O 1
ATOM 3474 N N . GLY B 1 104 ? 54.059 46.748 2.799 1.00 5.66 82 GLY B N 1
ATOM 3475 C CA . GLY B 1 104 ? 54.524 47.891 2.039 1.00 5.97 82 GLY B CA 1
ATOM 3476 C C . GLY B 1 104 ? 53.852 49.183 2.350 1.00 6.21 82 GLY B C 1
ATOM 3477 O O . GLY B 1 104 ? 54.372 50.228 1.992 1.00 8.27 82 GLY B O 1
ATOM 3478 N N . GLY B 1 105 ? 52.682 49.162 2.953 1.00 6.54 83 GLY B N 1
ATOM 3479 C CA . GLY B 1 105 ? 51.923 50.371 3.174 1.00 6.65 83 GLY B CA 1
ATOM 3480 C C . GLY B 1 105 ? 51.104 50.762 1.969 1.00 5.96 83 GLY B C 1
ATOM 3481 O O . GLY B 1 105 ? 51.148 50.101 0.943 1.00 6.61 83 GLY B O 1
ATOM 3482 N N . ALA B 1 106 ? 50.318 51.822 2.097 1.00 5.54 84 ALA B N 1
ATOM 3483 C CA . ALA B 1 106 ? 49.381 52.202 1.057 1.00 6.15 84 ALA B CA 1
ATOM 3484 C C . ALA B 1 106 ? 50.078 52.544 -0.236 1.00 5.87 84 ALA B C 1
ATOM 3485 O O . ALA B 1 106 ? 49.545 52.287 -1.316 1.00 7.04 84 ALA B O 1
ATOM 3487 N N . THR B 1 107 ? 51.253 53.158 -0.146 1.00 6.39 85 THR B N 1
ATOM 3488 C CA . THR B 1 107 ? 52.004 53.537 -1.346 1.00 6.01 85 THR B CA 1
ATOM 3489 C C . THR B 1 107 ? 52.321 52.307 -2.221 1.00 5.07 85 THR B C 1
ATOM 3490 O O . THR B 1 107 ? 52.287 52.349 -3.465 1.00 6.25 85 THR B O 1
ATOM 3494 N N . ALA B 1 108 ? 52.668 51.202 -1.582 1.00 4.99 86 ALA B N 1
ATOM 3495 C CA . ALA B 1 108 ? 52.855 49.928 -2.301 1.00 5.51 86 ALA B CA 1
ATOM 3496 C C . ALA B 1 108 ? 51.563 49.476 -2.963 1.00 5.34 86 ALA B C 1
ATOM 3497 O O . ALA B 1 108 ? 51.566 49.000 -4.098 1.00 5.86 86 ALA B O 1
ATOM 3499 N N . PHE B 1 109 ? 50.460 49.588 -2.256 1.00 5.02 87 PHE B N 1
ATOM 3500 C CA . PHE B 1 109 ? 49.168 49.214 -2.811 1.00 5.16 87 PHE B CA 1
ATOM 3501 C C . PHE B 1 109 ? 48.838 49.955 -4.105 1.00 5.56 87 PHE B C 1
ATOM 3502 O O . PHE B 1 109 ? 48.307 49.352 -5.017 1.00 5.65 87 PHE B O 1
ATOM 3510 N N . TRP B 1 110 ? 49.145 51.240 -4.207 1.00 5.43 88 TRP B N 1
ATOM 3511 C CA . TRP B 1 110 ? 48.911 51.974 -5.460 1.00 4.81 88 TRP B CA 1
ATOM 3512 C C . TRP B 1 110 ? 49.522 51.256 -6.648 1.00 4.91 88 TRP B C 1
ATOM 3513 O O . TRP B 1 110 ? 48.898 51.041 -7.673 1.00 5.82 88 TRP B O 1
ATOM 3524 N N . ASP B 1 111 ? 50.806 50.895 -6.509 1.00 5.53 89 ASP B N 1
ATOM 3525 C CA . ASP B 1 111 ? 51.486 50.196 -7.616 1.00 5.10 89 ASP B CA 1
ATOM 3526 C C . ASP B 1 111 ? 50.913 48.805 -7.831 1.00 5.95 89 ASP B C 1
ATOM 3527 O O . ASP B 1 111 ? 50.720 48.371 -8.983 1.00 5.68 89 ASP B O 1
ATOM 3532 N N . ALA B 1 112 ? 50.620 48.085 -6.758 1.00 5.11 90 ALA B N 1
ATOM 3533 C CA . ALA B 1 112 ? 49.973 46.787 -6.911 1.00 5.04 90 ALA B CA 1
ATOM 3534 C C . ALA B 1 112 ? 48.630 46.896 -7.643 1.00 5.30 90 ALA B C 1
ATOM 3535 O O . ALA B 1 112 ? 48.301 46.016 -8.465 1.00 5.93 90 ALA B O 1
ATOM 3537 N N . ALA B 1 113 ? 47.851 47.915 -7.317 1.00 5.48 91 ALA B N 1
ATOM 3538 C CA . ALA B 1 113 ? 46.549 48.134 -7.940 1.00 5.43 91 ALA B CA 1
ATOM 3539 C C . ALA B 1 113 ? 46.660 48.519 -9.403 1.00 5.31 91 ALA B C 1
ATOM 3540 O O . ALA B 1 113 ? 45.854 48.098 -10.235 1.00 5.24 91 ALA B O 1
ATOM 3542 N N . ALA B 1 114 ? 47.662 49.328 -9.723 1.00 5.81 92 ALA B N 1
ATOM 3543 C CA . ALA B 1 114 ? 47.860 49.711 -11.114 1.00 5.75 92 ALA B CA 1
ATOM 3544 C C . ALA B 1 114 ? 48.111 48.457 -11.957 1.00 5.85 92 ALA B C 1
ATOM 3545 O O . ALA B 1 114 ? 47.558 48.291 -13.052 1.00 7.03 92 ALA B O 1
ATOM 3547 N N . PHE B 1 115 ? 48.897 47.527 -11.439 1.00 5.94 93 PHE B N 1
ATOM 3548 C CA . PHE B 1 115 ? 49.173 46.269 -12.159 1.00 6.40 93 PHE B CA 1
ATOM 3549 C C . PHE B 1 115 ? 48.007 45.300 -12.106 1.00 6.93 93 PHE B C 1
ATOM 3550 O O . PHE B 1 115 ? 47.767 44.565 -13.082 1.00 8.77 93 PHE B O 1
ATOM 3558 N N . GLY B 1 116 ? 47.303 45.264 -10.972 1.00 6.92 94 GLY B N 1
ATOM 3559 C CA . GLY B 1 116 ? 46.393 44.153 -10.661 1.00 6.45 94 GLY B CA 1
ATOM 3560 C C . GLY B 1 116 ? 44.902 44.364 -10.634 1.00 6.43 94 GLY B C 1
ATOM 3561 O O . GLY B 1 116 ? 44.149 43.372 -10.620 1.00 5.44 94 GLY B O 1
ATOM 3562 N N . LEU B 1 117 ? 44.456 45.615 -10.585 1.00 5.99 95 LEU B N 1
ATOM 3563 C CA . LEU B 1 117 ? 43.021 45.932 -10.545 1.00 6.43 95 LEU B CA 1
ATOM 3564 C C . LEU B 1 117 ? 42.519 46.656 -11.775 1.00 6.92 95 LEU B C 1
ATOM 3565 O O . LEU B 1 117 ? 41.364 46.552 -12.128 1.00 6.63 95 LEU B O 1
ATOM 3570 N N . ILE B 1 118 ? 43.386 47.422 -12.422 1.00 6.81 96 ILE B N 1
ATOM 3571 C CA . ILE B 1 118 ? 43.042 48.153 -13.615 1.00 7.03 96 ILE B CA 1
ATOM 3572 C C . ILE B 1 118 ? 43.235 47.299 -14.846 1.00 7.91 96 ILE B C 1
ATOM 3573 O O . ILE B 1 118 ? 44.318 46.765 -15.058 1.00 7.95 96 ILE B O 1
ATOM 3578 N N . ASP B 1 119 ? 42.176 47.139 -15.626 1.00 8.16 97 ASP B N 1
ATOM 3579 C CA . ASP B 1 119 ? 42.231 46.327 -16.829 1.00 8.11 97 ASP B CA 1
ATOM 3580 C C . ASP B 1 119 ? 42.805 47.170 -17.961 1.00 8.33 97 ASP B C 1
ATOM 3581 O O . ASP B 1 119 ? 43.926 46.933 -18.418 1.00 9.49 97 ASP B O 1
ATOM 3586 N N . LYS B 1 120 ? 42.060 48.166 -18.387 1.00 7.34 98 LYS B N 1
ATOM 3587 C CA . LYS B 1 120 ? 42.481 49.029 -19.508 1.00 8.01 98 LYS B CA 1
ATOM 3588 C C . LYS B 1 120 ? 42.706 50.461 -19.071 1.00 7.30 98 LYS B C 1
ATOM 3589 O O . LYS B 1 120 ? 43.684 51.099 -19.489 1.00 7.28 98 LYS B O 1
ATOM 3595 N N . ARG B 1 121 ? 41.800 51.010 -18.270 1.00 7.31 99 ARG B N 1
ATOM 3596 C CA . ARG B 1 121 ? 41.840 52.431 -17.963 1.00 7.14 99 ARG B CA 1
ATOM 3597 C C . ARG B 1 121 ? 41.086 52.760 -16.676 1.00 5.94 99 ARG B C 1
ATOM 3598 O O . ARG B 1 121 ? 40.075 52.128 -16.364 1.00 5.79 99 ARG B O 1
ATOM 3606 N N . SER B 1 122 ? 41.579 53.774 -15.962 1.00 5.49 100 SER B N 1
ATOM 3607 C CA . SER B 1 122 ? 40.952 54.250 -14.733 1.00 4.71 100 SER B CA 1
ATOM 3608 C C . SER B 1 122 ? 40.584 55.736 -14.831 1.00 5.33 100 SER B C 1
ATOM 3609 O O . SER B 1 122 ? 41.154 56.510 -15.624 1.00 6.37 100 SER B O 1
ATOM 3612 N N . LEU B 1 123 ? 39.631 56.130 -13.986 1.00 5.17 101 LEU B N 1
ATOM 3613 C CA . LEU B 1 123 ? 39.329 57.528 -13.753 1.00 5.00 101 LEU B CA 1
ATOM 3614 C C . LEU B 1 123 ? 39.719 57.858 -12.315 1.00 5.80 101 LEU B C 1
ATOM 3615 O O . LEU B 1 123 ? 39.406 57.102 -11.401 1.00 6.54 101 LEU B O 1
ATOM 3620 N N . HIS B 1 124 ? 40.460 58.943 -12.112 1.00 5.16 102 HIS B N 1
ATOM 3621 C CA . HIS B 1 124 ? 40.873 59.369 -10.785 1.00 4.97 102 HIS B CA 1
ATOM 3622 C C . HIS B 1 124 ? 40.334 60.740 -10.479 1.00 5.58 102 HIS B C 1
ATOM 3623 O O . HIS B 1 124 ? 40.422 61.634 -11.310 1.00 6.14 102 HIS B O 1
ATOM 3630 N N . LEU B 1 125 ? 39.838 60.927 -9.270 1.00 6.31 103 LEU B N 1
ATOM 3631 C CA . LEU B 1 125 ? 39.645 62.266 -8.724 1.00 6.56 103 LEU B CA 1
ATOM 3632 C C . LEU B 1 125 ? 40.944 62.661 -8.010 1.00 6.19 103 LEU B C 1
ATOM 3633 O O . LEU B 1 125 ? 41.547 61.868 -7.262 1.00 7.45 103 LEU B O 1
ATOM 3638 N N . THR B 1 126 ? 41.369 63.906 -8.191 1.00 6.78 104 THR B N 1
ATOM 3639 C CA . THR B 1 126 ? 42.565 64.395 -7.500 1.00 6.91 104 THR B CA 1
ATOM 3640 C C . THR B 1 126 ? 42.316 65.775 -6.876 1.00 6.83 104 THR B C 1
ATOM 3641 O O . THR B 1 126 ? 41.750 66.664 -7.504 1.00 7.52 104 THR B O 1
ATOM 3645 N N . TYR B 1 127 ? 42.736 65.918 -5.623 1.00 6.54 105 TYR B N 1
ATOM 3646 C CA . TYR B 1 127 ? 42.466 67.136 -4.867 1.00 7.21 105 TYR B CA 1
ATOM 3647 C C . TYR B 1 127 ? 43.438 67.314 -3.708 1.00 7.79 105 TYR B C 1
ATOM 3648 O O . TYR B 1 127 ? 43.147 67.997 -2.740 1.00 8.13 105 TYR B O 1
ATOM 3657 N N . GLY B 1 128 ? 44.620 66.703 -3.816 1.00 7.62 106 GLY B N 1
ATOM 3658 C CA . GLY B 1 128 ? 45.631 66.805 -2.797 1.00 7.56 106 GLY B CA 1
ATOM 3659 C C . GLY B 1 128 ? 46.733 65.814 -3.077 1.00 7.28 106 GLY B C 1
ATOM 3660 O O . GLY B 1 128 ? 46.695 65.106 -4.091 1.00 7.69 106 GLY B O 1
ATOM 3661 N N . GLU B 1 129 ? 47.699 65.742 -2.168 1.00 8.44 107 GLU B N 1
ATOM 3662 C CA . GLU B 1 129 ? 48.884 64.919 -2.361 1.00 7.54 107 GLU B CA 1
ATOM 3663 C C . GLU B 1 129 ? 48.546 63.476 -2.705 1.00 7.28 107 GLU B C 1
ATOM 3664 O O . GLU B 1 129 ? 49.105 62.913 -3.649 1.00 6.78 107 GLU B O 1
ATOM 3670 N N . PHE B 1 130 ? 47.689 62.832 -1.944 1.00 5.30 108 PHE B N 1
ATOM 3671 C CA . PHE B 1 130 ? 47.603 61.371 -2.015 1.00 6.29 108 PHE B CA 1
ATOM 3672 C C . PHE B 1 130 ? 46.728 60.884 -3.142 1.00 6.29 108 PHE B C 1
ATOM 3673 O O . PHE B 1 130 ? 47.046 59.951 -3.861 1.00 6.99 108 PHE B O 1
ATOM 3681 N N . SER B 1 131 ? 45.621 61.576 -3.333 1.00 6.49 109 SER B N 1
ATOM 3682 C CA . SER B 1 131 ? 44.780 61.316 -4.474 1.00 6.15 109 SER B CA 1
ATOM 3683 C C . SER B 1 131 ? 45.553 61.558 -5.791 1.00 5.88 109 SER B C 1
ATOM 3684 O O . SER B 1 131 ? 45.469 60.760 -6.725 1.00 6.56 109 SER B O 1
ATOM 3687 N N . ALA B 1 132 ? 46.354 62.623 -5.831 1.00 6.14 110 ALA B N 1
ATOM 3688 C CA . ALA B 1 132 ? 47.137 62.935 -7.031 1.00 6.04 110 ALA B CA 1
ATOM 3689 C C . ALA B 1 132 ? 48.228 61.905 -7.251 1.00 6.47 110 ALA B C 1
ATOM 3690 O O . ALA B 1 132 ? 48.501 61.524 -8.393 1.00 6.23 110 ALA B O 1
ATOM 3692 N N . LYS B 1 133 ? 48.841 61.427 -6.182 1.00 6.71 111 LYS B N 1
ATOM 3693 C CA . LYS B 1 133 ? 49.990 60.541 -6.321 1.00 6.40 111 LYS B CA 1
ATOM 3694 C C . LYS B 1 133 ? 49.561 59.182 -6.920 1.00 6.47 111 LYS B C 1
ATOM 3695 O O . LYS B 1 133 ? 50.283 58.597 -7.743 1.00 6.02 111 LYS B O 1
ATOM 3701 N N . PHE B 1 134 ? 48.391 58.681 -6.538 1.00 5.71 112 PHE B N 1
ATOM 3702 C CA . PHE B 1 134 ? 47.918 57.414 -7.109 1.00 5.04 112 PHE B CA 1
ATOM 3703 C C . PHE B 1 134 ? 47.700 57.608 -8.617 1.00 5.42 112 PHE B C 1
ATOM 3704 O O . PHE B 1 134 ? 48.080 56.762 -9.453 1.00 5.90 112 PHE B O 1
ATOM 3712 N N . ALA B 1 135 ? 47.050 58.713 -8.973 1.00 5.30 113 ALA B N 1
ATOM 3713 C CA . ALA B 1 135 ? 46.814 59.001 -10.384 1.00 5.00 113 ALA B CA 1
ATOM 3714 C C . ALA B 1 135 ? 48.108 59.063 -11.194 1.00 5.63 113 ALA B C 1
ATOM 3715 O O . ALA B 1 135 ? 48.190 58.521 -12.327 1.00 6.41 113 ALA B O 1
ATOM 3717 N N . SER B 1 136 ? 49.120 59.690 -10.598 1.00 6.28 114 SER B N 1
ATOM 3718 C CA A SER B 1 136 ? 50.441 59.812 -11.228 0.70 6.67 114 SER B CA 1
ATOM 3719 C CA B SER B 1 136 ? 50.438 59.805 -11.238 0.30 6.46 114 SER B CA 1
ATOM 3720 C C . SER B 1 136 ? 51.090 58.438 -11.416 1.00 6.64 114 SER B C 1
ATOM 3721 O O . SER B 1 136 ? 51.706 58.131 -12.457 1.00 6.81 114 SER B O 1
ATOM 3726 N N . ALA B 1 137 ? 50.993 57.605 -10.395 1.00 5.90 115 ALA B N 1
ATOM 3727 C CA . ALA B 1 137 ? 51.519 56.236 -10.482 1.00 6.42 115 ALA B CA 1
ATOM 3728 C C . ALA B 1 137 ? 50.906 55.472 -11.653 1.00 6.15 115 ALA B C 1
ATOM 3729 O O . ALA B 1 137 ? 51.600 54.832 -12.450 1.00 6.41 115 ALA B O 1
ATOM 3731 N N . VAL B 1 138 ? 49.592 55.594 -11.796 1.00 5.28 116 VAL B N 1
ATOM 3732 C CA . VAL B 1 138 ? 48.874 54.919 -12.867 1.00 5.11 116 VAL B CA 1
ATOM 3733 C C . VAL B 1 138 ? 49.249 55.510 -14.212 1.00 5.53 116 VAL B C 1
ATOM 3734 O O . VAL B 1 138 ? 49.452 54.779 -15.188 1.00 5.96 116 VAL B O 1
ATOM 3738 N N . SER B 1 139 ? 49.354 56.834 -14.290 1.00 5.46 117 SER B N 1
ATOM 3739 C CA A SER B 1 139 ? 49.711 57.484 -15.552 0.50 5.25 117 SER B CA 1
ATOM 3740 C CA B SER B 1 139 ? 49.713 57.491 -15.543 0.50 6.12 117 SER B CA 1
ATOM 3741 C C . SER B 1 139 ? 51.026 56.942 -16.104 1.00 5.25 117 SER B C 1
ATOM 3742 O O . SER B 1 139 ? 51.169 56.747 -17.315 1.00 6.54 117 SER B O 1
ATOM 3747 N N . LYS B 1 140 ? 51.997 56.732 -15.213 1.00 5.60 118 LYS B N 1
ATOM 3748 C CA . LYS B 1 140 ? 53.326 56.302 -15.649 1.00 6.18 118 LYS B CA 1
ATOM 3749 C C . LYS B 1 140 ? 53.435 54.814 -15.902 1.00 5.74 118 LYS B C 1
ATOM 3750 O O . LYS B 1 140 ? 54.360 54.372 -16.545 1.00 5.28 118 LYS B O 1
ATOM 3756 N N . ASN B 1 141 ? 52.496 54.035 -15.387 1.00 4.50 119 ASN B N 1
ATOM 3757 C CA . ASN B 1 141 ? 52.606 52.577 -15.445 1.00 4.54 119 ASN B CA 1
ATOM 3758 C C . ASN B 1 141 ? 52.334 52.091 -16.878 1.00 5.56 119 ASN B C 1
ATOM 3759 O O . ASN B 1 141 ? 51.263 52.299 -17.395 1.00 5.11 119 ASN B O 1
ATOM 3764 N N . PRO B 1 142 ? 53.302 51.443 -17.529 1.00 4.59 120 PRO B N 1
ATOM 3765 C CA . PRO B 1 142 ? 53.155 51.074 -18.948 1.00 4.28 120 PRO B CA 1
ATOM 3766 C C . PRO B 1 142 ? 52.371 49.800 -19.253 1.00 4.99 120 PRO B C 1
ATOM 3767 O O . PRO B 1 142 ? 52.400 49.316 -20.379 1.00 5.77 120 PRO B O 1
ATOM 3771 N N . PHE B 1 143 ? 51.663 49.283 -18.262 1.00 4.64 121 PHE B N 1
ATOM 3772 C CA . PHE B 1 143 ? 50.849 48.069 -18.383 1.00 5.54 121 PHE B CA 1
ATOM 3773 C C . PHE B 1 143 ? 49.346 48.401 -18.500 1.00 6.29 121 PHE B C 1
ATOM 3774 O O . PHE B 1 143 ? 48.534 47.495 -18.767 1.00 8.86 121 PHE B O 1
ATOM 3782 N N . VAL B 1 144 ? 49.015 49.680 -18.337 1.00 6.44 122 VAL B N 1
ATOM 3783 C CA . VAL B 1 144 ? 47.614 50.156 -18.426 1.00 6.07 122 VAL B CA 1
ATOM 3784 C C . VAL B 1 144 ? 47.562 51.450 -19.221 1.00 5.81 122 VAL B C 1
ATOM 3785 O O . VAL B 1 144 ? 48.594 52.093 -19.511 1.00 6.36 122 VAL B O 1
ATOM 3789 N N . GLY B 1 145 ? 46.342 51.844 -19.562 1.00 6.97 123 GLY B N 1
ATOM 3790 C CA . GLY B 1 145 ? 46.104 53.060 -20.322 1.00 6.69 123 GLY B CA 1
ATOM 3791 C C . GLY B 1 145 ? 46.261 54.358 -19.559 1.00 6.90 123 GLY B C 1
ATOM 3792 O O . GLY B 1 145 ? 46.537 54.363 -18.366 1.00 6.98 123 GLY B O 1
ATOM 3793 N N . GLU B 1 146 ? 46.084 55.480 -20.274 1.00 9.38 124 GLU B N 1
ATOM 3794 C CA . GLU B 1 146 ? 46.265 56.810 -19.692 1.00 8.07 124 GLU B CA 1
ATOM 3795 C C . GLU B 1 146 ? 44.998 57.144 -18.909 1.00 7.47 124 GLU B C 1
ATOM 3796 O O . GLU B 1 146 ? 43.903 57.121 -19.453 1.00 7.78 124 GLU B O 1
ATOM 3802 N N . PRO B 1 147 ? 45.133 57.412 -17.608 1.00 7.09 125 PRO B N 1
ATOM 3803 C CA . PRO B 1 147 ? 43.933 57.659 -16.830 1.00 6.50 125 PRO B CA 1
ATOM 3804 C C . PRO B 1 147 ? 43.215 58.951 -17.167 1.00 6.06 125 PRO B C 1
ATOM 3805 O O . PRO B 1 147 ? 43.827 59.899 -17.643 1.00 6.39 125 PRO B O 1
ATOM 3809 N N . ILE B 1 148 ? 41.921 58.973 -16.882 1.00 5.68 126 ILE B N 1
ATOM 3810 C CA . ILE B 1 148 ? 41.157 60.206 -16.902 1.00 5.55 126 ILE B CA 1
ATOM 3811 C C . ILE B 1 148 ? 41.315 60.824 -15.511 1.00 6.00 126 ILE B C 1
ATOM 3812 O O . ILE B 1 148 ? 41.138 60.129 -14.501 1.00 6.34 126 ILE B O 1
ATOM 3817 N N . ILE B 1 149 ? 41.682 62.101 -15.464 1.00 6.96 127 ILE B N 1
ATOM 3818 C CA . ILE B 1 149 ? 41.955 62.765 -14.196 1.00 7.23 127 ILE B CA 1
ATOM 3819 C C . ILE B 1 149 ? 41.038 63.969 -14.068 1.00 7.28 127 ILE B C 1
ATOM 3820 O O . ILE B 1 149 ? 40.998 64.826 -14.959 1.00 8.77 127 ILE B O 1
ATOM 3825 N N . ILE B 1 150 ? 40.229 63.975 -13.015 1.00 7.51 128 ILE B N 1
ATOM 3826 C CA . ILE B 1 150 ? 39.320 65.070 -12.703 1.00 7.58 128 ILE B CA 1
ATOM 3827 C C . ILE B 1 150 ? 39.867 65.720 -11.446 1.00 7.32 128 ILE B C 1
ATOM 3828 O O . ILE B 1 150 ? 39.988 65.068 -10.430 1.00 5.84 128 ILE B O 1
ATOM 3833 N N . THR B 1 151 ? 40.169 67.007 -11.503 1.00 7.91 129 THR B N 1
ATOM 3834 C CA A THR B 1 151 ? 40.876 67.706 -10.431 0.50 7.93 129 THR B CA 1
ATOM 3835 C CA B THR B 1 151 ? 40.847 67.650 -10.393 0.50 7.98 129 THR B CA 1
ATOM 3836 C C . THR B 1 151 ? 40.015 68.786 -9.795 1.00 7.87 129 THR B C 1
ATOM 3837 O O . THR B 1 151 ? 39.135 69.346 -10.430 1.00 8.17 129 THR B O 1
ATOM 3844 N N . SER B 1 152 ? 40.273 69.078 -8.529 1.00 7.93 130 SER B N 1
ATOM 3845 C CA . SER B 1 152 ? 39.767 70.282 -7.877 1.00 8.30 130 SER B CA 1
ATOM 3846 C C . SER B 1 152 ? 40.920 70.954 -7.124 1.00 7.76 130 SER B C 1
ATOM 3847 O O . SER B 1 152 ? 41.968 70.344 -6.881 1.00 8.23 130 SER B O 1
ATOM 3850 N N . ASP B 1 153 ? 40.714 72.197 -6.726 1.00 7.71 131 ASP B N 1
ATOM 3851 C CA . ASP B 1 153 ? 41.699 72.883 -5.905 1.00 8.40 131 ASP B CA 1
ATOM 3852 C C . ASP B 1 153 ? 41.812 72.185 -4.570 1.00 7.89 131 ASP B C 1
ATOM 3853 O O . ASP B 1 153 ? 40.847 71.618 -4.094 1.00 7.55 131 ASP B O 1
ATOM 3858 N N . PRO B 1 154 ? 42.995 72.247 -3.934 1.00 7.43 132 PRO B N 1
ATOM 3859 C CA . PRO B 1 154 ? 43.134 71.730 -2.590 1.00 7.39 132 PRO B CA 1
ATOM 3860 C C . PRO B 1 154 ? 42.180 72.472 -1.670 1.00 6.80 132 PRO B C 1
ATOM 3861 O O . PRO B 1 154 ? 41.994 73.674 -1.815 1.00 6.31 132 PRO B O 1
ATOM 3865 N N . GLY B 1 155 ? 41.556 71.726 -0.764 1.00 5.27 133 GLY B N 1
ATOM 3866 C CA . GLY B 1 155 ? 40.540 72.270 0.130 1.00 6.31 133 GLY B CA 1
ATOM 3867 C C . GLY B 1 155 ? 39.154 71.976 -0.371 1.00 6.25 133 GLY B C 1
ATOM 3868 O O . GLY B 1 155 ? 38.184 72.241 0.320 1.00 6.96 133 GLY B O 1
ATOM 3869 N N . SER B 1 156 ? 39.068 71.448 -1.594 1.00 6.80 134 SER B N 1
ATOM 3870 C CA . SER B 1 156 ? 37.789 71.064 -2.192 1.00 6.58 134 SER B CA 1
ATOM 3871 C C . SER B 1 156 ? 37.885 69.606 -2.698 1.00 6.09 134 SER B C 1
ATOM 3872 O O . SER B 1 156 ? 38.876 68.911 -2.436 1.00 6.38 134 SER B O 1
ATOM 3875 N N . ALA B 1 157 ? 36.859 69.154 -3.420 1.00 5.86 135 ALA B N 1
ATOM 3876 C CA . ALA B 1 157 ? 36.928 67.877 -4.095 1.00 6.62 135 ALA B CA 1
ATOM 3877 C C . ALA B 1 157 ? 35.930 67.847 -5.225 1.00 6.80 135 ALA B C 1
ATOM 3878 O O . ALA B 1 157 ? 34.852 68.452 -5.105 1.00 6.61 135 ALA B O 1
ATOM 3880 N N . PRO B 1 158 ? 36.237 67.096 -6.289 1.00 7.05 136 PRO B N 1
ATOM 3881 C CA . PRO B 1 158 ? 35.187 66.899 -7.287 1.00 8.63 136 PRO B CA 1
ATOM 3882 C C . PRO B 1 158 ? 34.182 65.896 -6.771 1.00 9.98 136 PRO B C 1
ATOM 3883 O O . PRO B 1 158 ? 34.434 65.229 -5.756 1.00 11.17 136 PRO B O 1
ATOM 3887 N N . GLU B 1 159 ? 33.051 65.771 -7.450 1.00 12.32 137 GLU B N 1
ATOM 3888 C CA . GLU B 1 159 ? 32.069 64.755 -7.061 1.00 14.00 137 GLU B CA 1
ATOM 3889 C C . GLU B 1 159 ? 32.476 63.394 -7.577 1.00 15.11 137 GLU B C 1
ATOM 3890 O O . GLU B 1 159 ? 32.940 63.298 -8.710 1.00 14.48 137 GLU B O 1
ATOM 3896 N N . PRO B 1 160 ? 32.265 62.336 -6.762 1.00 16.96 138 PRO B N 1
ATOM 3897 C CA . PRO B 1 160 ? 32.401 60.981 -7.286 1.00 17.96 138 PRO B CA 1
ATOM 3898 C C . PRO B 1 160 ? 31.610 60.863 -8.589 1.00 19.08 138 PRO B C 1
ATOM 3899 O O . PRO B 1 160 ? 30.479 61.342 -8.675 1.00 19.34 138 PRO B O 1
ATOM 3903 N N . GLN B 1 161 ? 32.236 60.278 -9.598 1.00 19.26 139 GLN B N 1
ATOM 3904 C CA . GLN B 1 161 ? 31.670 60.228 -10.935 1.00 20.25 139 GLN B CA 1
ATOM 3905 C C . GLN B 1 161 ? 32.347 59.140 -11.768 1.00 20.26 139 GLN B C 1
ATOM 3906 O O . GLN B 1 161 ? 33.343 58.530 -11.340 1.00 20.06 139 GLN B O 1
ATOM 3912 N N . THR B 1 162 ? 31.826 58.908 -12.965 1.00 20.59 140 THR B N 1
ATOM 3913 C CA . THR B 1 162 ? 32.328 57.842 -13.824 1.00 20.56 140 THR B CA 1
ATOM 3914 C C . THR B 1 162 ? 32.463 58.286 -15.272 1.00 20.20 140 THR B C 1
ATOM 3915 O O . THR B 1 162 ? 32.259 59.454 -15.583 1.00 20.46 140 THR B O 1
ATOM 3919 N N . ASP B 1 163 ? 32.851 57.338 -16.125 1.00 19.25 141 ASP B N 1
ATOM 3920 C CA . ASP B 1 163 ? 33.105 57.544 -17.547 1.00 18.59 141 ASP B CA 1
ATOM 3921 C C . ASP B 1 163 ? 32.985 56.199 -18.245 1.00 17.98 141 ASP B C 1
ATOM 3922 O O . ASP B 1 163 ? 33.464 55.200 -17.736 1.00 18.26 141 ASP B O 1
ATOM 3927 N N . PRO B 1 164 ? 32.333 56.151 -19.418 1.00 17.53 142 PRO B N 1
ATOM 3928 C CA . PRO B 1 164 ? 32.225 54.877 -20.158 1.00 16.56 142 PRO B CA 1
ATOM 3929 C C . PRO B 1 164 ? 33.508 54.134 -20.570 1.00 16.10 142 PRO B C 1
ATOM 3930 O O . PRO B 1 164 ? 33.468 52.918 -20.773 1.00 16.05 142 PRO B O 1
ATOM 3934 N N . SER B 1 165 ? 34.645 54.822 -20.675 1.00 14.82 143 SER B N 1
ATOM 3935 C CA . SER B 1 165 ? 35.864 54.158 -21.114 1.00 13.46 143 SER B CA 1
ATOM 3936 C C . SER B 1 165 ? 36.731 53.561 -19.974 1.00 11.84 143 SER B C 1
ATOM 3937 O O . SER B 1 165 ? 37.769 52.962 -20.249 1.00 11.67 143 SER B O 1
ATOM 3940 N N . VAL B 1 166 ? 36.293 53.675 -18.722 1.00 10.22 144 VAL B N 1
ATOM 3941 C CA . VAL B 1 166 ? 37.131 53.214 -17.617 1.00 9.37 144 VAL B CA 1
ATOM 3942 C C . VAL B 1 166 ? 36.507 52.024 -16.916 1.00 8.53 144 VAL B C 1
ATOM 3943 O O . VAL B 1 166 ? 35.283 51.838 -16.937 1.00 8.94 144 VAL B O 1
ATOM 3947 N N . ASP B 1 167 ? 37.369 51.233 -16.290 1.00 6.98 145 ASP B N 1
ATOM 3948 C CA . ASP B 1 167 ? 36.952 50.041 -15.563 1.00 6.30 145 ASP B CA 1
ATOM 3949 C C . ASP B 1 167 ? 37.283 50.114 -14.061 1.00 5.40 145 ASP B C 1
ATOM 3950 O O . ASP B 1 167 ? 37.051 49.177 -13.316 1.00 5.19 145 ASP B O 1
ATOM 3955 N N . VAL B 1 168 ? 37.863 51.233 -13.645 1.00 4.65 146 VAL B N 1
ATOM 3956 C CA . VAL B 1 168 ? 38.170 51.536 -12.237 1.00 5.23 146 VAL B CA 1
ATOM 3957 C C . VAL B 1 168 ? 37.913 53.019 -12.051 1.00 4.97 146 VAL B C 1
ATOM 3958 O O . VAL B 1 168 ? 38.308 53.844 -12.897 1.00 5.31 146 VAL B O 1
ATOM 3962 N N . ILE B 1 169 ? 37.262 53.360 -10.939 1.00 5.42 147 ILE B N 1
ATOM 3963 C CA . ILE B 1 169 ? 37.069 54.751 -10.546 1.00 5.62 147 ILE B CA 1
ATOM 3964 C C . ILE B 1 169 ? 37.692 54.875 -9.164 1.00 5.88 147 ILE B C 1
ATOM 3965 O O . ILE B 1 169 ? 37.378 54.087 -8.270 1.00 6.76 147 ILE B O 1
ATOM 3970 N N . ALA B 1 170 ? 38.566 55.859 -8.981 1.00 5.58 148 ALA B N 1
ATOM 3971 C CA . ALA B 1 170 ? 39.380 55.958 -7.786 1.00 5.68 148 ALA B CA 1
ATOM 3972 C C . ALA B 1 170 ? 39.355 57.344 -7.165 1.00 6.11 148 ALA B C 1
ATOM 3973 O O . ALA B 1 170 ? 39.532 58.344 -7.853 1.00 6.47 148 ALA B O 1
ATOM 3975 N N . TRP B 1 171 ? 39.163 57.374 -5.850 1.00 5.67 149 TRP B N 1
ATOM 3976 C CA . TRP B 1 171 ? 39.358 58.581 -5.055 1.00 5.88 149 TRP B CA 1
ATOM 3977 C C . TRP B 1 171 ? 39.729 58.238 -3.601 1.00 5.18 149 TRP B C 1
ATOM 3978 O O . TRP B 1 171 ? 39.803 57.052 -3.240 1.00 5.45 149 TRP B O 1
ATOM 3989 N N . ALA B 1 172 ? 40.049 59.272 -2.819 1.00 5.49 150 ALA B N 1
ATOM 3990 C CA . ALA B 1 172 ? 40.433 59.136 -1.419 1.00 4.98 150 ALA B CA 1
ATOM 3991 C C . ALA B 1 172 ? 39.279 59.449 -0.491 1.00 5.53 150 ALA B C 1
ATOM 3992 O O . ALA B 1 172 ? 38.660 60.499 -0.593 1.00 5.72 150 ALA B O 1
ATOM 3994 N N . HIS B 1 173 ? 38.969 58.539 0.412 1.00 4.51 151 HIS B N 1
ATOM 3995 C CA . HIS B 1 173 ? 37.956 58.811 1.401 1.00 4.56 151 HIS B CA 1
ATOM 3996 C C . HIS B 1 173 ? 38.299 60.104 2.184 1.00 5.13 151 HIS B C 1
ATOM 3997 O O . HIS B 1 173 ? 37.438 60.942 2.449 1.00 4.79 151 HIS B O 1
ATOM 4004 N N . ASN B 1 174 ? 39.577 60.232 2.544 1.00 5.35 152 ASN B N 1
ATOM 4005 C CA . ASN B 1 174 ? 40.107 61.374 3.296 1.00 5.19 152 ASN B CA 1
ATOM 4006 C C . ASN B 1 174 ? 41.453 61.763 2.696 1.00 6.15 152 ASN B C 1
ATOM 4007 O O . ASN B 1 174 ? 42.363 60.947 2.621 1.00 5.30 152 ASN B O 1
ATOM 4012 N N . GLU B 1 175 ? 41.553 63.010 2.252 1.00 5.27 153 GLU B N 1
ATOM 4013 C CA . GLU B 1 175 ? 42.798 63.553 1.667 1.00 5.96 153 GLU B CA 1
ATOM 4014 C C . GLU B 1 175 ? 43.545 64.164 2.834 1.00 6.00 153 GLU B C 1
ATOM 4015 O O . GLU B 1 175 ? 43.229 65.240 3.320 1.00 7.50 153 GLU B O 1
ATOM 4021 N N . THR B 1 176 ? 44.541 63.435 3.316 1.00 6.64 154 THR B N 1
ATOM 4022 C CA . THR B 1 176 ? 45.211 63.750 4.515 1.00 5.57 154 THR B CA 1
ATOM 4023 C C . THR B 1 176 ? 45.964 65.082 4.403 1.00 6.33 154 THR B C 1
ATOM 4024 O O . THR B 1 176 ? 46.180 65.757 5.379 1.00 6.99 154 THR B O 1
ATOM 4028 N N . SER B 1 177 ? 46.347 65.464 3.189 1.00 5.34 155 SER B N 1
ATOM 4029 C CA . SER B 1 177 ? 47.102 66.699 3.013 1.00 5.24 155 SER B CA 1
ATOM 4030 C C . SER B 1 177 ? 46.262 67.961 3.150 1.00 4.43 155 SER B C 1
ATOM 4031 O O . SER B 1 177 ? 46.809 69.019 3.414 1.00 5.70 155 SER B O 1
ATOM 4034 N N . THR B 1 178 ? 44.936 67.853 2.952 1.00 4.43 156 THR B N 1
ATOM 4035 C CA . THR B 1 178 ? 44.034 69.016 2.911 1.00 4.69 156 THR B CA 1
ATOM 4036 C C . THR B 1 178 ? 42.916 68.999 3.934 1.00 4.42 156 THR B C 1
ATOM 4037 O O . THR B 1 178 ? 42.252 70.013 4.092 1.00 5.34 156 THR B O 1
ATOM 4041 N N . GLY B 1 179 ? 42.692 67.875 4.608 1.00 4.55 157 GLY B N 1
ATOM 4042 C CA . GLY B 1 179 ? 41.601 67.790 5.584 1.00 4.75 157 GLY B CA 1
ATOM 4043 C C . GLY B 1 179 ? 40.231 67.714 4.949 1.00 5.01 157 GLY B C 1
ATOM 4044 O O . GLY B 1 179 ? 39.243 68.165 5.527 1.00 4.54 157 GLY B O 1
ATOM 4045 N N . VAL B 1 180 ? 40.174 67.117 3.752 1.00 4.80 158 VAL B N 1
ATOM 4046 C CA . VAL B 1 180 ? 38.906 66.965 3.013 1.00 4.99 158 VAL B CA 1
ATOM 4047 C C . VAL B 1 180 ? 38.491 65.500 3.039 1.00 4.83 158 VAL B C 1
ATOM 4048 O O . VAL B 1 180 ? 39.283 64.627 2.680 1.00 5.44 158 VAL B O 1
ATOM 4052 N N . ALA B 1 181 ? 37.240 65.260 3.444 1.00 6.19 159 ALA B N 1
ATOM 4053 C CA . ALA B 1 181 ? 36.609 63.934 3.374 1.00 6.00 159 ALA B CA 1
ATOM 4054 C C . ALA B 1 181 ? 35.500 63.955 2.330 1.00 7.66 159 ALA B C 1
ATOM 4055 O O . ALA B 1 181 ? 34.783 64.928 2.233 1.00 7.78 159 ALA B O 1
ATOM 4057 N N . VAL B 1 182 ? 35.444 62.894 1.513 1.00 7.96 160 VAL B N 1
ATOM 4058 C CA . VAL B 1 182 ? 34.560 62.775 0.323 1.00 8.77 160 VAL B CA 1
ATOM 4059 C C . VAL B 1 182 ? 33.644 61.589 0.600 1.00 9.34 160 VAL B C 1
ATOM 4060 O O . VAL B 1 182 ? 34.064 60.592 1.174 1.00 11.79 160 VAL B O 1
ATOM 4064 N N . ALA B 1 183 ? 32.400 61.696 0.176 1.00 8.00 161 ALA B N 1
ATOM 4065 C CA . ALA B 1 183 ? 31.457 60.591 0.215 1.00 8.35 161 ALA B CA 1
ATOM 4066 C C . ALA B 1 183 ? 31.989 59.346 -0.494 1.00 6.75 161 ALA B C 1
ATOM 4067 O O . ALA B 1 183 ? 32.765 59.423 -1.435 1.00 7.69 161 ALA B O 1
ATOM 4069 N N . VAL B 1 184 ? 31.590 58.190 0.019 1.00 6.88 162 VAL B N 1
ATOM 4070 C CA . VAL B 1 184 ? 31.935 56.907 -0.570 1.00 6.77 162 VAL B CA 1
ATOM 4071 C C . VAL B 1 184 ? 30.634 56.260 -1.041 1.00 6.57 162 VAL B C 1
ATOM 4072 O O . VAL B 1 184 ? 29.915 55.591 -0.294 1.00 6.17 162 VAL B O 1
ATOM 4076 N N . ARG B 1 185 ? 30.313 56.535 -2.292 1.00 6.60 163 ARG B N 1
ATOM 4077 C CA . ARG B 1 185 ? 29.128 55.998 -2.926 1.00 7.28 163 ARG B CA 1
ATOM 4078 C C . ARG B 1 185 ? 29.473 55.574 -4.333 1.00 6.91 163 ARG B C 1
ATOM 4079 O O . ARG B 1 185 ? 30.292 56.196 -5.005 1.00 7.18 163 ARG B O 1
ATOM 4087 N N . ARG B 1 186 ? 28.849 54.499 -4.771 1.00 7.17 164 ARG B N 1
ATOM 4088 C CA . ARG B 1 186 ? 29.073 53.962 -6.086 1.00 8.61 164 ARG B CA 1
ATOM 4089 C C . ARG B 1 186 ? 28.329 54.869 -7.063 1.00 9.74 164 ARG B C 1
ATOM 4090 O O . ARG B 1 186 ? 27.113 54.987 -6.979 1.00 9.93 164 ARG B O 1
ATOM 4098 N N . PRO B 1 187 ? 29.057 55.556 -7.959 1.00 10.90 165 PRO B N 1
ATOM 4099 C CA . PRO B 1 187 ? 28.300 56.476 -8.823 1.00 11.72 165 PRO B CA 1
ATOM 4100 C C . PRO B 1 187 ? 27.280 55.789 -9.722 1.00 12.15 165 PRO B C 1
ATOM 4101 O O . PRO B 1 187 ? 27.475 54.644 -10.157 1.00 11.28 165 PRO B O 1
ATOM 4105 N N . GLU B 1 188 ? 26.181 56.475 -9.985 1.00 12.72 166 GLU B N 1
ATOM 4106 C CA . GLU B 1 188 ? 25.233 56.004 -10.978 1.00 13.37 166 GLU B CA 1
ATOM 4107 C C . GLU B 1 188 ? 25.898 55.829 -12.324 1.00 13.61 166 GLU B C 1
ATOM 4108 O O . GLU B 1 188 ? 26.689 56.655 -12.743 1.00 12.53 166 GLU B O 1
ATOM 4114 N N . GLY B 1 189 ? 25.560 54.734 -12.976 1.00 13.98 167 GLY B N 1
ATOM 4115 C CA . GLY B 1 189 ? 26.116 54.407 -14.268 1.00 15.10 167 GLY B CA 1
ATOM 4116 C C . GLY B 1 189 ? 27.492 53.798 -14.238 1.00 15.66 167 GLY B C 1
ATOM 4117 O O . GLY B 1 189 ? 28.082 53.607 -15.289 1.00 16.14 167 GLY B O 1
ATOM 4118 N N . SER B 1 190 ? 28.003 53.478 -13.048 1.00 16.12 168 SER B N 1
ATOM 4119 C CA . SER B 1 190 ? 29.381 52.971 -12.945 1.00 17.08 168 SER B CA 1
ATOM 4120 C C . SER B 1 190 ? 29.460 51.466 -13.161 1.00 18.05 168 SER B C 1
ATOM 4121 O O . SER B 1 190 ? 30.534 50.890 -13.031 1.00 19.99 168 SER B O 1
ATOM 4124 N N . ASP B 1 191 ? 28.350 50.858 -13.533 1.00 18.76 169 ASP B N 1
ATOM 4125 C CA . ASP B 1 191 ? 28.220 49.423 -13.455 1.00 18.94 169 ASP B CA 1
ATOM 4126 C C . ASP B 1 191 ? 29.362 48.694 -14.161 1.00 19.84 169 ASP B C 1
ATOM 4127 O O . ASP B 1 191 ? 29.914 47.752 -13.638 1.00 20.41 169 ASP B O 1
ATOM 4132 N N . ALA B 1 193 ? 32.555 49.330 -13.641 1.00 6.76 171 ALA B N 1
ATOM 4133 C CA . ALA B 1 193 ? 33.785 49.867 -13.029 1.00 6.27 171 ALA B CA 1
ATOM 4134 C C . ALA B 1 193 ? 33.911 49.532 -11.554 1.00 6.73 171 ALA B C 1
ATOM 4135 O O . ALA B 1 193 ? 32.935 49.578 -10.811 1.00 8.14 171 ALA B O 1
ATOM 4137 N N . LEU B 1 194 ? 35.119 49.208 -11.115 1.00 4.93 172 LEU B N 1
ATOM 4138 C CA . LEU B 1 194 ? 35.380 48.981 -9.698 1.00 5.05 172 LEU B CA 1
ATOM 4139 C C . LEU B 1 194 ? 35.616 50.272 -8.968 1.00 4.83 172 LEU B C 1
ATOM 4140 O O . LEU B 1 194 ? 36.344 51.120 -9.451 1.00 5.73 172 LEU B O 1
ATOM 4145 N N . VAL B 1 195 ? 35.060 50.399 -7.770 1.00 5.26 173 VAL B N 1
ATOM 4146 C CA . VAL B 1 195 ? 35.209 51.585 -6.948 1.00 5.85 173 VAL B CA 1
ATOM 4147 C C . VAL B 1 195 ? 36.388 51.339 -6.005 1.00 5.78 173 VAL B C 1
ATOM 4148 O O . VAL B 1 195 ? 36.329 50.476 -5.125 1.00 6.51 173 VAL B O 1
ATOM 4152 N N . VAL B 1 196 ? 37.470 52.106 -6.186 1.00 5.51 174 VAL B N 1
ATOM 4153 C CA . VAL B 1 196 ? 38.730 51.858 -5.519 1.00 5.52 174 VAL B CA 1
ATOM 4154 C C . VAL B 1 196 ? 39.081 53.069 -4.678 1.00 5.37 174 VAL B C 1
ATOM 4155 O O . VAL B 1 196 ? 39.397 54.134 -5.185 1.00 6.29 174 VAL B O 1
ATOM 4159 N N . ILE B 1 197 ? 39.003 52.892 -3.367 1.00 5.78 175 ILE B N 1
ATOM 4160 C CA . ILE B 1 197 ? 38.996 54.014 -2.428 1.00 5.77 175 ILE B CA 1
ATOM 4161 C C . ILE B 1 197 ? 40.226 53.972 -1.514 1.00 5.73 175 ILE B C 1
ATOM 4162 O O . ILE B 1 197 ? 40.429 53.028 -0.730 1.00 5.55 175 ILE B O 1
ATOM 4167 N N . ASP B 1 198 ? 41.014 55.040 -1.582 1.00 6.40 176 ASP B N 1
ATOM 4168 C CA . ASP B 1 198 ? 42.144 55.236 -0.675 1.00 5.80 176 ASP B CA 1
ATOM 4169 C C . ASP B 1 198 ? 41.591 55.734 0.642 1.00 5.93 176 ASP B C 1
ATOM 4170 O O . ASP B 1 198 ? 41.312 56.941 0.824 1.00 6.05 176 ASP B O 1
ATOM 4175 N N . ALA B 1 199 ? 41.440 54.781 1.559 1.00 5.38 177 ALA B N 1
ATOM 4176 C CA . ALA B 1 199 ? 40.933 55.085 2.907 1.00 6.04 177 ALA B CA 1
ATOM 4177 C C . ALA B 1 199 ? 42.041 55.136 3.953 1.00 5.82 177 ALA B C 1
ATOM 4178 O O . ALA B 1 199 ? 41.788 54.954 5.166 1.00 5.40 177 ALA B O 1
ATOM 4180 N N . THR B 1 200 ? 43.286 55.394 3.513 1.00 6.43 178 THR B N 1
ATOM 4181 C CA . THR B 1 200 ? 44.402 55.318 4.424 1.00 6.29 178 THR B CA 1
ATOM 4182 C C . THR B 1 200 ? 44.197 56.102 5.724 1.00 6.26 178 THR B C 1
ATOM 4183 O O . THR B 1 200 ? 44.420 55.564 6.812 1.00 7.04 178 THR B O 1
ATOM 4187 N N . SER B 1 201 ? 43.706 57.341 5.603 1.00 6.36 179 SER B N 1
ATOM 4188 C CA . SER B 1 201 ? 43.443 58.163 6.792 1.00 6.43 179 SER B CA 1
ATOM 4189 C C . SER B 1 201 ? 41.975 58.256 7.162 1.00 6.86 179 SER B C 1
ATOM 4190 O O . SER B 1 201 ? 41.654 58.896 8.177 1.00 8.45 179 SER B O 1
ATOM 4193 N N . GLY B 1 202 ? 41.102 57.607 6.403 1.00 7.02 180 GLY B N 1
ATOM 4194 C CA . GLY B 1 202 ? 39.675 57.577 6.709 1.00 6.72 180 GLY B CA 1
ATOM 4195 C C . GLY B 1 202 ? 39.166 56.322 7.399 1.00 7.17 180 GLY B C 1
ATOM 4196 O O . GLY B 1 202 ? 38.275 56.379 8.239 1.00 6.88 180 GLY B O 1
ATOM 4197 N N . ALA B 1 203 ? 39.720 55.175 7.022 1.00 5.70 181 ALA B N 1
ATOM 4198 C CA . ALA B 1 203 ? 39.215 53.875 7.441 1.00 5.71 181 ALA B CA 1
ATOM 4199 C C . ALA B 1 203 ? 39.291 53.782 8.955 1.00 6.35 181 ALA B C 1
ATOM 4200 O O . ALA B 1 203 ? 40.385 53.877 9.525 1.00 6.93 181 ALA B O 1
ATOM 4202 N N . GLY B 1 204 ? 38.159 53.573 9.599 1.00 6.34 182 GLY B N 1
ATOM 4203 C CA . GLY B 1 204 ? 38.104 53.369 11.056 1.00 6.19 182 GLY B CA 1
ATOM 4204 C C . GLY B 1 204 ? 37.660 54.617 11.822 1.00 6.38 182 GLY B C 1
ATOM 4205 O O . GLY B 1 204 ? 37.426 54.536 13.024 1.00 6.02 182 GLY B O 1
ATOM 4206 N N . GLY B 1 205 ? 37.594 55.772 11.157 1.00 6.52 183 GLY B N 1
ATOM 4207 C CA . GLY B 1 205 ? 37.216 57.024 11.812 1.00 5.92 183 GLY B CA 1
ATOM 4208 C C . GLY B 1 205 ? 36.087 57.775 11.140 1.00 6.22 183 GLY B C 1
ATOM 4209 O O . GLY B 1 205 ? 35.574 58.735 11.696 1.00 6.30 183 GLY B O 1
ATOM 4210 N N . LEU B 1 206 ? 35.720 57.342 9.930 1.00 5.21 184 LEU B N 1
ATOM 4211 C CA . LEU B 1 206 ? 34.653 57.920 9.133 1.00 5.72 184 LEU B CA 1
ATOM 4212 C C . LEU B 1 206 ? 33.650 56.830 8.764 1.00 5.79 184 LEU B C 1
ATOM 4213 O O . LEU B 1 206 ? 34.019 55.655 8.663 1.00 6.12 184 LEU B O 1
ATOM 4218 N N . PRO B 1 207 ? 32.386 57.209 8.537 1.00 5.57 185 PRO B N 1
ATOM 4219 C CA . PRO B 1 207 ? 31.433 56.170 8.175 1.00 6.88 185 PRO B CA 1
ATOM 4220 C C . PRO B 1 207 ? 31.683 55.643 6.762 1.00 7.40 185 PRO B C 1
ATOM 4221 O O . PRO B 1 207 ? 32.193 56.370 5.892 1.00 7.71 185 PRO B O 1
ATOM 4225 N N . VAL B 1 208 ? 31.305 54.385 6.544 1.00 6.33 186 VAL B N 1
ATOM 4226 C CA . VAL B 1 208 ? 31.350 53.820 5.211 1.00 6.97 186 VAL B CA 1
ATOM 4227 C C . VAL B 1 208 ? 30.400 52.650 5.096 1.00 7.32 186 VAL B C 1
ATOM 4228 O O . VAL B 1 208 ? 30.249 51.887 6.029 1.00 8.42 186 VAL B O 1
ATOM 4232 N N . ASP B 1 209 ? 29.749 52.565 3.947 1.00 8.28 187 ASP B N 1
ATOM 4233 C CA . ASP B 1 209 ? 29.003 51.389 3.563 1.00 8.22 187 ASP B CA 1
ATOM 4234 C C . ASP B 1 209 ? 29.894 50.650 2.590 1.00 7.44 187 ASP B C 1
ATOM 4235 O O . ASP B 1 209 ? 30.041 51.041 1.419 1.00 7.10 187 ASP B O 1
ATOM 4240 N N . ILE B 1 210 ? 30.502 49.577 3.071 1.00 7.48 188 ILE B N 1
ATOM 4241 C CA . ILE B 1 210 ? 31.459 48.813 2.275 1.00 7.25 188 ILE B CA 1
ATOM 4242 C C . ILE B 1 210 ? 30.885 48.275 0.968 1.00 7.47 188 ILE B C 1
ATOM 4243 O O . ILE B 1 210 ? 31.615 48.099 0.003 1.00 7.20 188 ILE B O 1
ATOM 4248 N N . ALA B 1 211 ? 29.580 48.037 0.922 1.00 5.97 189 ALA B N 1
ATOM 4249 C CA . ALA B 1 211 ? 28.981 47.528 -0.315 1.00 6.09 189 ALA B CA 1
ATOM 4250 C C . ALA B 1 211 ? 29.108 48.515 -1.470 1.00 6.63 189 ALA B C 1
ATOM 4251 O O . ALA B 1 211 ? 28.951 48.127 -2.619 1.00 7.59 189 ALA B O 1
ATOM 4253 N N . GLU B 1 212 ? 29.349 49.793 -1.170 1.00 6.88 190 GLU B N 1
ATOM 4254 C CA . GLU B 1 212 ? 29.504 50.833 -2.191 1.00 6.46 190 GLU B CA 1
ATOM 4255 C C . GLU B 1 212 ? 30.899 50.777 -2.810 1.00 6.58 190 GLU B C 1
ATOM 4256 O O . GLU B 1 212 ? 31.155 51.501 -3.759 1.00 7.80 190 GLU B O 1
ATOM 4262 N N . THR B 1 213 ? 31.760 49.910 -2.278 1.00 7.00 191 THR B N 1
ATOM 4263 C CA . THR B 1 213 ? 33.160 49.844 -2.691 1.00 7.19 191 THR B CA 1
ATOM 4264 C C . THR B 1 213 ? 33.551 48.472 -3.252 1.00 6.62 191 THR B C 1
ATOM 4265 O O . THR B 1 213 ? 32.849 47.462 -3.025 1.00 7.19 191 THR B O 1
ATOM 4269 N N . ASP B 1 214 ? 34.645 48.463 -3.999 1.00 6.36 192 ASP B N 1
ATOM 4270 C CA . ASP B 1 214 ? 35.272 47.211 -4.455 1.00 5.72 192 ASP B CA 1
ATOM 4271 C C . ASP B 1 214 ? 36.657 46.947 -3.912 1.00 6.24 192 ASP B C 1
ATOM 4272 O O . ASP B 1 214 ? 37.040 45.801 -3.726 1.00 6.03 192 ASP B O 1
ATOM 4277 N N . ALA B 1 215 ? 37.408 48.021 -3.649 1.00 6.61 193 ALA B N 1
ATOM 4278 C CA . ALA B 1 215 ? 38.654 47.957 -2.899 1.00 6.75 193 ALA B CA 1
ATOM 4279 C C . ALA B 1 215 ? 38.712 49.161 -1.989 1.00 7.66 193 ALA B C 1
ATOM 4280 O O . ALA B 1 215 ? 38.779 50.297 -2.475 1.00 10.08 193 ALA B O 1
ATOM 4282 N N . TYR B 1 216 ? 38.678 48.928 -0.677 1.00 6.54 194 TYR B N 1
ATOM 4283 C CA . TYR B 1 216 ? 38.732 49.976 0.327 1.00 5.98 194 TYR B CA 1
ATOM 4284 C C . TYR B 1 216 ? 40.010 49.698 1.104 1.00 5.40 194 TYR B C 1
ATOM 4285 O O . TYR B 1 216 ? 40.052 48.742 1.886 1.00 5.31 194 TYR B O 1
ATOM 4294 N N . TYR B 1 217 ? 41.039 50.508 0.852 1.00 6.26 195 TYR B N 1
ATOM 4295 C CA . TYR B 1 217 ? 42.390 50.144 1.289 1.00 5.52 195 TYR B CA 1
ATOM 4296 C C . TYR B 1 217 ? 42.949 51.180 2.219 1.00 7.11 195 TYR B C 1
ATOM 4297 O O . TYR B 1 217 ? 42.535 52.327 2.206 1.00 6.57 195 TYR B O 1
ATOM 4306 N N . PHE B 1 218 ? 43.878 50.741 3.052 1.00 6.33 196 PHE B N 1
ATOM 4307 C CA . PHE B 1 218 ? 44.446 51.589 4.075 1.00 6.35 196 PHE B CA 1
ATOM 4308 C C . PHE B 1 218 ? 45.732 50.994 4.636 1.00 6.83 196 PHE B C 1
ATOM 4309 O O . PHE B 1 218 ? 46.207 49.977 4.168 1.00 7.13 196 PHE B O 1
ATOM 4317 N N . ALA B 1 219 ? 46.302 51.680 5.611 1.00 7.67 197 ALA B N 1
ATOM 4318 C CA . ALA B 1 219 ? 47.498 51.232 6.297 1.00 6.65 197 ALA B CA 1
ATOM 4319 C C . ALA B 1 219 ? 47.203 51.488 7.773 1.00 6.97 197 ALA B C 1
ATOM 4320 O O . ALA B 1 219 ? 46.208 52.150 8.074 1.00 6.65 197 ALA B O 1
ATOM 4322 N N . PRO B 1 220 ? 47.974 50.905 8.689 1.00 5.92 198 PRO B N 1
ATOM 4323 C CA . PRO B 1 220 ? 47.568 50.879 10.092 1.00 6.26 198 PRO B CA 1
ATOM 4324 C C . PRO B 1 220 ? 47.851 52.110 10.940 1.00 6.02 198 PRO B C 1
ATOM 4325 O O . PRO B 1 220 ? 47.428 52.146 12.098 1.00 6.24 198 PRO B O 1
ATOM 4329 N N . GLN B 1 221 ? 48.545 53.115 10.414 1.00 5.87 199 GLN B N 1
ATOM 4330 C CA . GLN B 1 221 ? 49.158 54.141 11.270 1.00 6.46 199 GLN B CA 1
ATOM 4331 C C . GLN B 1 221 ? 48.318 55.393 11.483 1.00 6.69 199 GLN B C 1
ATOM 4332 O O . GLN B 1 221 ? 48.812 56.349 12.081 1.00 6.16 199 GLN B O 1
ATOM 4338 N N . LYS B 1 222 ? 47.059 55.369 11.064 1.00 6.98 200 LYS B N 1
ATOM 4339 C CA . LYS B 1 222 ? 46.135 56.483 11.278 1.00 6.50 200 LYS B CA 1
ATOM 4340 C C . LYS B 1 222 ? 45.052 56.051 12.273 1.00 5.83 200 LYS B C 1
ATOM 4341 O O . LYS B 1 222 ? 45.345 55.861 13.453 1.00 5.86 200 LYS B O 1
ATOM 4347 N N . ASN B 1 223 ? 43.816 55.859 11.840 1.00 6.42 201 ASN B N 1
ATOM 4348 C CA . ASN B 1 223 ? 42.772 55.499 12.797 1.00 6.27 201 ASN B CA 1
ATOM 4349 C C . ASN B 1 223 ? 43.069 54.217 13.554 1.00 5.63 201 ASN B C 1
ATOM 4350 O O . ASN B 1 223 ? 42.577 54.028 14.679 1.00 5.92 201 ASN B O 1
ATOM 4355 N N . PHE B 1 224 ? 43.870 53.325 12.970 1.00 6.30 202 PHE B N 1
ATOM 4356 C CA . PHE B 1 224 ? 44.210 52.057 13.640 1.00 6.32 202 PHE B CA 1
ATOM 4357 C C . PHE B 1 224 ? 45.350 52.083 14.613 1.00 6.77 202 PHE B C 1
ATOM 4358 O O . PHE B 1 224 ? 45.665 51.055 15.247 1.00 7.30 202 PHE B O 1
ATOM 4366 N N . ALA B 1 225 ? 45.962 53.245 14.763 1.00 5.90 203 ALA B N 1
ATOM 4367 C CA . ALA B 1 225 ? 46.883 53.477 15.882 1.00 6.74 203 ALA B CA 1
ATOM 4368 C C . ALA B 1 225 ? 48.010 52.465 15.934 1.00 7.06 203 ALA B C 1
ATOM 4369 O O . ALA B 1 225 ? 48.418 52.018 17.027 1.00 7.70 203 ALA B O 1
ATOM 4371 N N . SER B 1 226 ? 48.515 52.088 14.760 1.00 5.39 204 SER B N 1
ATOM 4372 C CA . SER B 1 226 ? 49.602 51.137 14.684 1.00 6.41 204 SER B CA 1
ATOM 4373 C C . SER B 1 226 ? 50.704 51.710 13.791 1.00 6.32 204 SER B C 1
ATOM 4374 O O . SER B 1 226 ? 50.822 52.916 13.651 1.00 6.80 204 SER B O 1
ATOM 4377 N N . ASP B 1 227 ? 51.563 50.865 13.243 1.00 6.41 205 ASP B N 1
ATOM 4378 C CA . ASP B 1 227 ? 52.705 51.314 12.468 1.00 6.58 205 ASP B CA 1
ATOM 4379 C C . ASP B 1 227 ? 52.474 51.171 10.976 1.00 5.75 205 ASP B C 1
ATOM 4380 O O . ASP B 1 227 ? 51.657 50.376 10.516 1.00 6.59 205 ASP B O 1
ATOM 4385 N N . GLY B 1 228 ? 53.252 51.912 10.207 1.00 6.26 206 GLY B N 1
ATOM 4386 C CA . GLY B 1 228 ? 53.253 51.758 8.771 1.00 6.61 206 GLY B CA 1
ATOM 4387 C C . GLY B 1 228 ? 53.962 50.477 8.359 1.00 6.17 206 GLY B C 1
ATOM 4388 O O . GLY B 1 228 ? 54.447 49.713 9.196 1.00 6.46 206 GLY B O 1
ATOM 4389 N N . GLY B 1 229 ? 53.942 50.213 7.049 1.00 6.62 207 GLY B N 1
ATOM 4390 C CA . GLY B 1 229 ? 54.650 49.081 6.417 1.00 5.80 207 GLY B CA 1
ATOM 4391 C C . GLY B 1 229 ? 53.799 47.881 6.108 1.00 6.52 207 GLY B C 1
ATOM 4392 O O . GLY B 1 229 ? 54.310 46.855 5.682 1.00 6.79 207 GLY B O 1
ATOM 4393 N N . LEU B 1 230 ? 52.496 48.015 6.303 1.00 6.08 208 LEU B N 1
ATOM 4394 C CA . LEU B 1 230 ? 51.519 46.987 5.933 1.00 5.92 208 LEU B CA 1
ATOM 4395 C C . LEU B 1 230 ? 50.374 47.698 5.235 1.00 5.90 208 LEU B C 1
ATOM 4396 O O . LEU B 1 230 ? 50.005 48.800 5.661 1.00 7.10 208 LEU B O 1
ATOM 4401 N N . TRP B 1 231 ? 49.863 47.128 4.155 1.00 6.33 209 TRP B N 1
ATOM 4402 C CA . TRP B 1 231 ? 48.616 47.599 3.593 1.00 5.75 209 TRP B CA 1
ATOM 4403 C C . TRP B 1 231 ? 47.524 46.539 3.845 1.00 6.04 209 TRP B C 1
ATOM 4404 O O . TRP B 1 231 ? 47.793 45.321 3.937 1.00 6.80 209 TRP B O 1
ATOM 4415 N N . LEU B 1 232 ? 46.287 47.056 3.930 1.00 6.17 210 LEU B N 1
ATOM 4416 C CA . LEU B 1 232 ? 45.094 46.222 4.042 1.00 6.83 210 LEU B CA 1
ATOM 4417 C C . LEU B 1 232 ? 44.124 46.700 3.003 1.00 7.11 210 LEU B C 1
ATOM 4418 O O . LEU B 1 232 ? 44.021 47.896 2.747 1.00 6.62 210 LEU B O 1
ATOM 4423 N N . ALA B 1 233 ? 43.392 45.777 2.401 1.00 6.06 211 ALA B N 1
ATOM 4424 C CA . ALA B 1 233 ? 42.399 46.138 1.389 1.00 6.43 211 ALA B CA 1
ATOM 4425 C C . ALA B 1 233 ? 41.213 45.211 1.548 1.00 7.33 211 ALA B C 1
ATOM 4426 O O . ALA B 1 233 ? 41.316 43.998 1.478 1.00 8.20 211 ALA B O 1
ATOM 4428 N N . ILE B 1 234 ? 40.075 45.813 1.841 1.00 6.21 212 ILE B N 1
ATOM 4429 C CA . ILE B 1 234 ? 38.801 45.129 1.829 1.00 5.95 212 ILE B CA 1
ATOM 4430 C C . ILE B 1 234 ? 38.356 45.080 0.383 1.00 6.13 212 ILE B C 1
ATOM 4431 O O . ILE B 1 234 ? 38.138 46.130 -0.240 1.00 7.06 212 ILE B O 1
ATOM 4436 N N . MET B 1 235 ? 38.152 43.853 -0.111 1.00 6.21 213 MET B N 1
ATOM 4437 C CA A MET B 1 235 ? 37.849 43.639 -1.528 0.70 6.58 213 MET B CA 1
ATOM 4438 C CA B MET B 1 235 ? 37.888 43.587 -1.534 0.30 5.94 213 MET B CA 1
ATOM 4439 C C . MET B 1 235 ? 36.531 42.920 -1.754 1.00 6.10 213 MET B C 1
ATOM 4440 O O . MET B 1 235 ? 36.205 41.970 -1.060 1.00 6.20 213 MET B O 1
ATOM 4449 N N . SER B 1 236 ? 35.781 43.394 -2.761 1.00 5.99 214 SER B N 1
ATOM 4450 C CA . SER B 1 236 ? 34.492 42.808 -3.134 1.00 6.14 214 SER B CA 1
ATOM 4451 C C . SER B 1 236 ? 34.703 41.578 -3.999 1.00 6.36 214 SER B C 1
ATOM 4452 O O . SER B 1 236 ? 35.777 41.405 -4.587 1.00 5.97 214 SER B O 1
ATOM 4455 N N . PRO B 1 237 ? 33.675 40.728 -4.119 1.00 5.92 215 PRO B N 1
ATOM 4456 C CA . PRO B 1 237 ? 33.765 39.641 -5.097 1.00 5.89 215 PRO B CA 1
ATOM 4457 C C . PRO B 1 237 ? 34.166 40.132 -6.508 1.00 5.83 215 PRO B C 1
ATOM 4458 O O . PRO B 1 237 ? 34.946 39.453 -7.214 1.00 6.94 215 PRO B O 1
ATOM 4462 N N . ALA B 1 238 ? 33.656 41.279 -6.923 1.00 6.03 216 ALA B N 1
ATOM 4463 C CA . ALA B 1 238 ? 33.980 41.780 -8.252 1.00 6.11 216 ALA B CA 1
ATOM 4464 C C . ALA B 1 238 ? 35.468 42.091 -8.364 1.00 6.40 216 ALA B C 1
ATOM 4465 O O . ALA B 1 238 ? 36.115 41.767 -9.368 1.00 6.11 216 ALA B O 1
ATOM 4467 N N . ALA B 1 239 ? 36.026 42.715 -7.324 1.00 5.68 217 ALA B N 1
ATOM 4468 C CA . ALA B 1 239 ? 37.455 43.022 -7.320 1.00 6.05 217 ALA B CA 1
ATOM 4469 C C . ALA B 1 239 ? 38.290 41.754 -7.311 1.00 6.36 217 ALA B C 1
ATOM 4470 O O . ALA B 1 239 ? 39.248 41.658 -8.044 1.00 6.14 217 ALA B O 1
ATOM 4472 N N . LEU B 1 240 ? 37.909 40.768 -6.516 1.00 6.12 218 LEU B N 1
ATOM 4473 C CA . LEU B 1 240 ? 38.689 39.527 -6.452 1.00 6.15 218 LEU B CA 1
ATOM 4474 C C . LEU B 1 240 ? 38.650 38.808 -7.815 1.00 6.32 218 LEU B C 1
ATOM 4475 O O . LEU B 1 240 ? 39.656 38.253 -8.275 1.00 6.65 218 LEU B O 1
ATOM 4480 N N . SER B 1 241 ? 37.475 38.800 -8.460 1.00 5.74 219 SER B N 1
ATOM 4481 C CA A SER B 1 241 ? 37.367 38.181 -9.776 0.50 5.82 219 SER B CA 1
ATOM 4482 C CA B SER B 1 241 ? 37.355 38.177 -9.781 0.50 6.31 219 SER B CA 1
ATOM 4483 C C . SER B 1 241 ? 38.170 38.943 -10.832 1.00 6.18 219 SER B C 1
ATOM 4484 O O . SER B 1 241 ? 38.750 38.350 -11.747 1.00 6.22 219 SER B O 1
ATOM 4489 N N . ARG B 1 242 ? 38.226 40.265 -10.698 1.00 6.27 220 ARG B N 1
ATOM 4490 C CA . ARG B 1 242 ? 39.034 41.098 -11.592 1.00 6.39 220 ARG B CA 1
ATOM 4491 C C . ARG B 1 242 ? 40.510 40.785 -11.442 1.00 5.84 220 ARG B C 1
ATOM 4492 O O . ARG B 1 242 ? 41.225 40.666 -12.425 1.00 5.44 220 ARG B O 1
ATOM 4500 N N . ILE B 1 243 ? 40.980 40.660 -10.215 1.00 5.76 221 ILE B N 1
ATOM 4501 C CA . ILE B 1 243 ? 42.397 40.342 -9.973 1.00 6.50 221 ILE B CA 1
ATOM 4502 C C . ILE B 1 243 ? 42.744 39.038 -10.667 1.00 6.23 221 ILE B C 1
ATOM 4503 O O . ILE B 1 243 ? 43.796 38.900 -11.295 1.00 6.28 221 ILE B O 1
ATOM 4508 N N . GLU B 1 244 ? 41.869 38.063 -10.508 1.00 6.88 222 GLU B N 1
ATOM 4509 C CA . GLU B 1 244 ? 42.053 36.753 -11.101 1.00 6.40 222 GLU B CA 1
ATOM 4510 C C . GLU B 1 244 ? 42.046 36.821 -12.634 1.00 5.77 222 GLU B C 1
ATOM 4511 O O . GLU B 1 244 ? 42.872 36.189 -13.282 1.00 6.48 222 GLU B O 1
ATOM 4517 N N . ALA B 1 245 ? 41.102 37.580 -13.192 1.00 5.52 223 ALA B N 1
ATOM 4518 C CA . ALA B 1 245 ? 40.990 37.755 -14.656 1.00 5.16 223 ALA B CA 1
ATOM 4519 C C . ALA B 1 245 ? 42.212 38.430 -15.228 1.00 5.00 223 ALA B C 1
ATOM 4520 O O . ALA B 1 245 ? 42.723 38.010 -16.245 1.00 6.18 223 ALA B O 1
ATOM 4522 N N . ILE B 1 246 ? 42.672 39.483 -14.571 1.00 6.07 224 ILE B N 1
ATOM 4523 C CA . ILE B 1 246 ? 43.895 40.126 -15.032 1.00 6.00 224 ILE B CA 1
ATOM 4524 C C . ILE B 1 246 ? 45.080 39.176 -14.977 1.00 6.56 224 ILE B C 1
ATOM 4525 O O . ILE B 1 246 ? 45.863 39.117 -15.945 1.00 7.65 224 ILE B O 1
ATOM 4530 N N . ALA B 1 247 ? 45.209 38.409 -13.911 1.00 6.85 225 ALA B N 1
ATOM 4531 C CA . ALA B 1 247 ? 46.295 37.452 -13.818 1.00 7.35 225 ALA B CA 1
ATOM 4532 C C . ALA B 1 247 ? 46.213 36.434 -14.955 1.00 7.69 225 ALA B C 1
ATOM 4533 O O . ALA B 1 247 ? 47.268 36.030 -15.519 1.00 8.73 225 ALA B O 1
ATOM 4535 N N . ALA B 1 248 ? 44.990 36.015 -15.304 1.00 7.20 226 ALA B N 1
ATOM 4536 C CA . ALA B 1 248 ? 44.806 34.989 -16.333 1.00 7.61 226 ALA B CA 1
ATOM 4537 C C . ALA B 1 248 ? 45.149 35.477 -17.727 1.00 7.75 226 ALA B C 1
ATOM 4538 O O . ALA B 1 248 ? 45.273 34.663 -18.642 1.00 9.60 226 ALA B O 1
ATOM 4540 N N . THR B 1 249 ? 45.326 36.788 -17.908 1.00 7.75 227 THR B N 1
ATOM 4541 C CA . THR B 1 249 ? 45.825 37.302 -19.188 1.00 8.33 227 THR B CA 1
ATOM 4542 C C . THR B 1 249 ? 47.321 37.067 -19.381 1.00 9.12 227 THR B C 1
ATOM 4543 O O . THR B 1 249 ? 47.825 37.217 -20.498 1.00 11.17 227 THR B O 1
ATOM 4547 N N . GLY B 1 250 ? 48.017 36.695 -18.320 1.00 8.97 228 GLY B N 1
ATOM 4548 C CA . GLY B 1 250 ? 49.476 36.568 -18.382 1.00 8.83 228 GLY B CA 1
ATOM 4549 C C . GLY B 1 250 ? 50.220 37.855 -18.084 1.00 9.02 228 GLY B C 1
ATOM 4550 O O . GLY B 1 250 ? 51.433 37.873 -18.175 1.00 10.75 228 GLY B O 1
ATOM 4551 N N . ARG B 1 251 ? 49.510 38.932 -17.746 1.00 9.04 229 ARG B N 1
ATOM 4552 C CA . ARG B 1 251 ? 50.181 40.195 -17.446 1.00 8.13 229 ARG B CA 1
ATOM 4553 C C . ARG B 1 251 ? 51.226 39.965 -16.367 1.00 7.36 229 ARG B C 1
ATOM 4554 O O . ARG B 1 251 ? 50.949 39.409 -15.320 1.00 7.80 229 ARG B O 1
ATOM 4562 N N . TRP B 1 252 ? 52.437 40.436 -16.616 1.00 6.80 230 TRP B N 1
ATOM 4563 C CA . TRP B 1 252 ? 53.490 40.374 -15.622 1.00 6.49 230 TRP B CA 1
ATOM 4564 C C . TRP B 1 252 ? 53.250 41.388 -14.510 1.00 6.45 230 TRP B C 1
ATOM 4565 O O . TRP B 1 252 ? 52.776 42.492 -14.737 1.00 6.71 230 TRP B O 1
ATOM 4576 N N . VAL B 1 253 ? 53.621 40.989 -13.297 1.00 6.42 231 VAL B N 1
ATOM 4577 C CA . VAL B 1 253 ? 53.667 41.887 -12.147 1.00 6.22 231 VAL B CA 1
ATOM 4578 C C . VAL B 1 253 ? 54.854 41.418 -11.306 1.00 6.45 231 VAL B C 1
ATOM 4579 O O . VAL B 1 253 ? 55.053 40.224 -11.121 1.00 6.83 231 VAL B O 1
ATOM 4583 N N . PRO B 1 254 ? 55.634 42.350 -10.783 1.00 6.38 232 PRO B N 1
ATOM 4584 C CA . PRO B 1 254 ? 56.650 41.890 -9.836 1.00 6.75 232 PRO B CA 1
ATOM 4585 C C . PRO B 1 254 ? 55.996 41.175 -8.667 1.00 7.51 232 PRO B C 1
ATOM 4586 O O . PRO B 1 254 ? 54.953 41.627 -8.167 1.00 7.40 232 PRO B O 1
ATOM 4590 N N . ASP B 1 255 ? 56.591 40.090 -8.188 1.00 6.48 233 ASP B N 1
ATOM 4591 C CA . ASP B 1 255 ? 55.916 39.287 -7.162 1.00 7.03 233 ASP B CA 1
ATOM 4592 C C . ASP B 1 255 ? 55.572 40.092 -5.912 1.00 6.23 233 ASP B C 1
ATOM 4593 O O . ASP B 1 255 ? 54.545 39.875 -5.286 1.00 6.40 233 ASP B O 1
ATOM 4598 N N . PHE B 1 256 ? 56.443 41.017 -5.526 1.00 5.99 234 PHE B N 1
ATOM 4599 C CA . PHE B 1 256 ? 56.147 41.795 -4.317 1.00 6.00 234 PHE B CA 1
ATOM 4600 C C . PHE B 1 256 ? 54.865 42.618 -4.416 1.00 6.76 234 PHE B C 1
ATOM 4601 O O . PHE B 1 256 ? 54.213 42.878 -3.398 1.00 7.06 234 PHE B O 1
ATOM 4609 N N . LEU B 1 257 ? 54.523 43.044 -5.627 1.00 5.41 235 LEU B N 1
ATOM 4610 C CA . LEU B 1 257 ? 53.342 43.895 -5.885 1.00 5.88 235 LEU B CA 1
ATOM 4611 C C . LEU B 1 257 ? 52.153 43.098 -6.460 1.00 6.05 235 LEU B C 1
ATOM 4612 O O . LEU B 1 257 ? 51.168 43.687 -6.936 1.00 8.22 235 LEU B O 1
ATOM 4617 N N . SER B 1 258 ? 52.218 41.782 -6.367 1.00 6.04 236 SER B N 1
ATOM 4618 C CA . SER B 1 258 ? 51.217 40.902 -6.947 1.00 6.07 236 SER B CA 1
ATOM 4619 C C . SER B 1 258 ? 50.005 40.804 -6.054 1.00 5.22 236 SER B C 1
ATOM 4620 O O . SER B 1 258 ? 50.062 40.220 -4.957 1.00 5.08 236 SER B O 1
ATOM 4623 N N . LEU B 1 259 ? 48.885 41.323 -6.538 1.00 5.94 237 LEU B N 1
ATOM 4624 C CA . LEU B 1 259 ? 47.639 41.097 -5.830 1.00 5.10 237 LEU B CA 1
ATOM 4625 C C . LEU B 1 259 ? 47.157 39.641 -5.875 1.00 6.08 237 LEU B C 1
ATOM 4626 O O . LEU B 1 259 ? 46.627 39.143 -4.886 1.00 6.13 237 LEU B O 1
ATOM 4631 N N . PRO B 1 260 ? 47.360 38.929 -6.992 1.00 6.22 238 PRO B N 1
ATOM 4632 C CA . PRO B 1 260 ? 47.015 37.503 -6.939 1.00 5.52 238 PRO B CA 1
ATOM 4633 C C . PRO B 1 260 ? 47.733 36.772 -5.795 1.00 5.36 238 PRO B C 1
ATOM 4634 O O . PRO B 1 260 ? 47.147 35.944 -5.097 1.00 5.83 238 PRO B O 1
ATOM 4638 N N . ILE B 1 261 ? 49.036 37.029 -5.649 1.00 6.43 239 ILE B N 1
ATOM 4639 C CA . ILE B 1 261 ? 49.796 36.376 -4.598 1.00 5.60 239 ILE B CA 1
ATOM 4640 C C . ILE B 1 261 ? 49.328 36.854 -3.204 1.00 5.51 239 ILE B C 1
ATOM 4641 O O . ILE B 1 261 ? 49.210 36.053 -2.261 1.00 5.56 239 ILE B O 1
ATOM 4646 N N . ALA B 1 262 ? 49.044 38.140 -3.061 1.00 5.39 240 ALA B N 1
ATOM 4647 C CA . ALA B 1 262 ? 48.593 38.644 -1.774 1.00 5.51 240 ALA B CA 1
ATOM 4648 C C . ALA B 1 262 ? 47.255 38.006 -1.413 1.00 6.64 240 ALA B C 1
ATOM 4649 O O . ALA B 1 262 ? 46.994 37.657 -0.231 1.00 6.69 240 ALA B O 1
ATOM 4651 N N . VAL B 1 263 ? 46.375 37.845 -2.404 1.00 6.40 241 VAL B N 1
ATOM 4652 C CA . VAL B 1 263 ? 45.067 37.236 -2.123 1.00 6.25 241 VAL B CA 1
ATOM 4653 C C . VAL B 1 263 ? 45.229 35.774 -1.685 1.00 6.35 241 VAL B C 1
ATOM 4654 O O . VAL B 1 263 ? 44.625 35.324 -0.711 1.00 6.38 241 VAL B O 1
ATOM 4658 N N . GLU B 1 264 ? 46.067 35.033 -2.413 1.00 7.01 242 GLU B N 1
ATOM 4659 C CA . GLU B 1 264 ? 46.289 33.627 -2.144 1.00 7.50 242 GLU B CA 1
ATOM 4660 C C . GLU B 1 264 ? 46.762 33.428 -0.711 1.00 5.87 242 GLU B C 1
ATOM 4661 O O . GLU B 1 264 ? 46.309 32.524 -0.005 1.00 6.53 242 GLU B O 1
ATOM 4667 N N . ASN B 1 265 ? 47.691 34.277 -0.272 1.00 5.69 243 ASN B N 1
ATOM 4668 C CA . ASN B 1 265 ? 48.235 34.197 1.079 1.00 5.61 243 ASN B CA 1
ATOM 4669 C C . ASN B 1 265 ? 47.229 34.677 2.122 1.00 4.98 243 ASN B C 1
ATOM 4670 O O . ASN B 1 265 ? 47.061 34.047 3.152 1.00 5.98 243 ASN B O 1
ATOM 4675 N N . SER B 1 266 ? 46.528 35.768 1.821 1.00 5.35 244 SER B N 1
ATOM 4676 C CA . SER B 1 266 ? 45.636 36.389 2.790 1.00 6.09 244 SER B CA 1
ATOM 4677 C C . SER B 1 266 ? 44.520 35.445 3.209 1.00 5.74 244 SER B C 1
ATOM 4678 O O . SER B 1 266 ? 44.138 35.385 4.392 1.00 6.59 244 SER B O 1
ATOM 4681 N N . LEU B 1 267 ? 44.000 34.708 2.230 1.00 5.91 245 LEU B N 1
ATOM 4682 C CA . LEU B 1 267 ? 42.936 33.752 2.481 1.00 6.93 245 LEU B CA 1
ATOM 4683 C C . LEU B 1 267 ? 43.368 32.640 3.414 1.00 7.17 245 LEU B C 1
ATOM 4684 O O . LEU B 1 267 ? 42.509 31.976 3.994 1.00 8.34 245 LEU B O 1
ATOM 4689 N N . LYS B 1 268 ? 44.672 32.435 3.567 1.00 7.48 246 LYS B N 1
ATOM 4690 C CA . LYS B 1 268 ? 45.193 31.475 4.539 1.00 8.15 246 LYS B CA 1
ATOM 4691 C C . LYS B 1 268 ? 45.956 32.125 5.698 1.00 7.38 246 LYS B C 1
ATOM 4692 O O . LYS B 1 268 ? 46.857 31.511 6.302 1.00 7.81 246 LYS B O 1
ATOM 4698 N N . ASN B 1 269 ? 45.544 33.348 6.030 1.00 7.64 247 ASN B N 1
ATOM 4699 C CA . ASN B 1 269 ? 46.094 34.092 7.191 1.00 6.94 247 ASN B CA 1
ATOM 4700 C C . ASN B 1 269 ? 47.601 34.322 7.106 1.00 7.08 247 ASN B C 1
ATOM 4701 O O . ASN B 1 269 ? 48.346 34.307 8.114 1.00 6.64 247 ASN B O 1
ATOM 4706 N N . GLN B 1 270 ? 48.039 34.602 5.887 1.00 7.61 248 GLN B N 1
ATOM 4707 C CA . GLN B 1 270 ? 49.452 34.885 5.612 1.00 7.87 248 GLN B CA 1
ATOM 4708 C C . GLN B 1 270 ? 49.606 36.042 4.677 1.00 7.07 248 GLN B C 1
ATOM 4709 O O . GLN B 1 270 ? 48.653 36.549 4.112 1.00 7.27 248 GLN B O 1
ATOM 4715 N N . THR B 1 271 ? 50.839 36.522 4.599 1.00 7.22 249 THR B N 1
ATOM 4716 C CA . THR B 1 271 ? 51.293 37.498 3.617 1.00 6.84 249 THR B CA 1
ATOM 4717 C C . THR B 1 271 ? 52.379 36.850 2.765 1.00 6.60 249 THR B C 1
ATOM 4718 O O . THR B 1 271 ? 52.953 35.843 3.113 1.00 8.25 249 THR B O 1
ATOM 4722 N N . TYR B 1 272 ? 52.668 37.465 1.629 1.00 6.41 250 TYR B N 1
ATOM 4723 C CA . TYR B 1 272 ? 53.626 36.877 0.730 1.00 6.14 250 TYR B CA 1
ATOM 4724 C C . TYR B 1 272 ? 54.986 36.724 1.387 1.00 5.88 250 TYR B C 1
ATOM 4725 O O . TYR B 1 272 ? 55.599 35.645 1.316 1.00 6.88 250 TYR B O 1
ATOM 4734 N N . ASN B 1 273 ? 55.463 37.802 2.005 1.00 5.64 251 ASN B N 1
ATOM 4735 C CA . ASN B 1 273 ? 56.747 37.782 2.702 1.00 5.23 251 ASN B CA 1
ATOM 4736 C C . ASN B 1 273 ? 56.539 38.104 4.170 1.00 5.58 251 ASN B C 1
ATOM 4737 O O . ASN B 1 273 ? 55.391 38.096 4.642 1.00 6.98 251 ASN B O 1
ATOM 4742 N N . THR B 1 274 ? 57.619 38.317 4.918 1.00 4.84 252 THR B N 1
ATOM 4743 C CA . THR B 1 274 ? 57.510 38.339 6.363 1.00 4.49 252 THR B CA 1
ATOM 4744 C C . THR B 1 274 ? 56.920 39.647 6.845 1.00 5.16 252 THR B C 1
ATOM 4745 O O . THR B 1 274 ? 57.500 40.706 6.627 1.00 6.14 252 THR B O 1
ATOM 4749 N N . PRO B 1 275 ? 55.790 39.583 7.560 1.00 5.52 253 PRO B N 1
ATOM 4750 C CA . PRO B 1 275 ? 55.212 40.796 8.087 1.00 5.61 253 PRO B CA 1
ATOM 4751 C C . PRO B 1 275 ? 55.739 41.125 9.449 1.00 5.85 253 PRO B C 1
ATOM 4752 O O . PRO B 1 275 ? 56.206 40.236 10.142 1.00 5.80 253 PRO B O 1
ATOM 4756 N N . ALA B 1 276 ? 55.546 42.361 9.893 1.00 6.29 254 ALA B N 1
ATOM 4757 C CA . ALA B 1 276 ? 55.953 42.786 11.231 1.00 5.57 254 ALA B CA 1
ATOM 4758 C C . ALA B 1 276 ? 54.930 42.351 12.238 1.00 6.30 254 ALA B C 1
ATOM 4759 O O . ALA B 1 276 ? 53.761 42.684 12.124 1.00 6.96 254 ALA B O 1
ATOM 4761 N N . ILE B 1 277 ? 55.359 41.585 13.212 1.00 5.34 255 ILE B N 1
ATOM 4762 C CA . ILE B 1 277 ? 54.470 41.136 14.286 1.00 5.93 255 ILE B CA 1
ATOM 4763 C C . ILE B 1 277 ? 53.988 42.301 15.132 1.00 5.87 255 ILE B C 1
ATOM 4764 O O . ILE B 1 277 ? 52.813 42.341 15.456 1.00 5.99 255 ILE B O 1
ATOM 4769 N N . ALA B 1 278 ? 54.839 43.280 15.438 1.00 5.06 256 ALA B N 1
ATOM 4770 C CA . ALA B 1 278 ? 54.347 44.432 16.204 1.00 5.17 256 ALA B CA 1
ATOM 4771 C C . ALA B 1 278 ? 53.224 45.180 15.490 1.00 5.38 256 ALA B C 1
ATOM 4772 O O . ALA B 1 278 ? 52.270 45.624 16.124 1.00 6.02 256 ALA B O 1
ATOM 4774 N N . THR B 1 279 ? 53.330 45.321 14.179 1.00 4.85 257 THR B N 1
ATOM 4775 C CA . THR B 1 279 ? 52.327 46.086 13.442 1.00 5.10 257 THR B CA 1
ATOM 4776 C C . THR B 1 279 ? 50.988 45.373 13.541 1.00 5.73 257 THR B C 1
ATOM 4777 O O . THR B 1 279 ? 49.949 45.964 13.812 1.00 6.38 257 THR B O 1
ATOM 4781 N N . LEU B 1 280 ? 51.014 44.068 13.310 1.00 5.98 258 LEU B N 1
ATOM 4782 C CA . LEU B 1 280 ? 49.812 43.245 13.417 1.00 5.76 258 LEU B CA 1
ATOM 4783 C C . LEU B 1 280 ? 49.224 43.259 14.825 1.00 5.88 258 LEU B C 1
ATOM 4784 O O . LEU B 1 280 ? 48.004 43.348 14.991 1.00 6.25 258 LEU B O 1
ATOM 4789 N N . ALA B 1 281 ? 50.081 43.153 15.818 1.00 5.52 259 ALA B N 1
ATOM 4790 C CA . ALA B 1 281 ? 49.653 43.090 17.211 1.00 5.58 259 ALA B CA 1
ATOM 4791 C C . ALA B 1 281 ? 49.014 44.404 17.664 1.00 6.45 259 ALA B C 1
ATOM 4792 O O . ALA B 1 281 ? 47.951 44.382 18.299 1.00 5.61 259 ALA B O 1
ATOM 4794 N N . LEU B 1 282 ? 49.628 45.538 17.328 1.00 6.62 260 LEU B N 1
ATOM 4795 C CA . LEU B 1 282 ? 49.015 46.819 17.684 1.00 6.50 260 LEU B CA 1
ATOM 4796 C C . LEU B 1 282 ? 47.683 47.026 16.956 1.00 6.85 260 LEU B C 1
ATOM 4797 O O . LEU B 1 282 ? 46.735 47.569 17.502 1.00 6.16 260 LEU B O 1
ATOM 4802 N N . LEU B 1 283 ? 47.643 46.605 15.704 1.00 6.77 261 LEU B N 1
ATOM 4803 C CA . LEU B 1 283 ? 46.458 46.712 14.868 1.00 6.37 261 LEU B CA 1
ATOM 4804 C C . LEU B 1 283 ? 45.317 45.901 15.454 1.00 6.95 261 LEU B C 1
ATOM 4805 O O . LEU B 1 283 ? 44.167 46.372 15.578 1.00 6.18 261 LEU B O 1
ATOM 4810 N N . ALA B 1 284 ? 45.599 44.652 15.781 1.00 6.63 262 ALA B N 1
ATOM 4811 C CA . ALA B 1 284 ? 44.585 43.788 16.375 1.00 6.74 262 ALA B CA 1
ATOM 4812 C C . ALA B 1 284 ? 44.031 44.365 17.671 1.00 6.96 262 ALA B C 1
ATOM 4813 O O . ALA B 1 284 ? 42.811 44.326 17.908 1.00 7.54 262 ALA B O 1
ATOM 4815 N N . GLU B 1 285 ? 44.905 44.913 18.509 1.00 6.97 263 GLU B N 1
ATOM 4816 C CA A GLU B 1 285 ? 44.456 45.490 19.768 0.50 6.92 263 GLU B CA 1
ATOM 4817 C CA B GLU B 1 285 ? 44.436 45.486 19.758 0.50 7.02 263 GLU B CA 1
ATOM 4818 C C . GLU B 1 285 ? 43.551 46.692 19.523 1.00 7.15 263 GLU B C 1
ATOM 4819 O O . GLU B 1 285 ? 42.548 46.870 20.220 1.00 7.02 263 GLU B O 1
ATOM 4830 N N . GLN B 1 286 ? 43.904 47.531 18.561 1.00 6.55 264 GLN B N 1
ATOM 4831 C CA . GLN B 1 286 ? 43.057 48.693 18.266 1.00 6.34 264 GLN B CA 1
ATOM 4832 C C . GLN B 1 286 ? 41.680 48.268 17.707 1.00 6.76 264 GLN B C 1
ATOM 4833 O O . GLN B 1 286 ? 40.635 48.847 18.036 1.00 6.12 264 GLN B O 1
ATOM 4839 N N . ILE B 1 287 ? 41.692 47.286 16.816 1.00 5.98 265 ILE B N 1
ATOM 4840 C CA . ILE B 1 287 ? 40.441 46.791 16.263 1.00 6.63 265 ILE B CA 1
ATOM 4841 C C . ILE B 1 287 ? 39.563 46.299 17.403 1.00 7.31 265 ILE B C 1
ATOM 4842 O O . ILE B 1 287 ? 38.375 46.610 17.468 1.00 7.29 265 ILE B O 1
ATOM 4847 N N . ASP B 1 288 ? 40.138 45.505 18.293 1.00 7.11 266 ASP B N 1
ATOM 4848 C CA . ASP B 1 288 ? 39.366 44.976 19.400 1.00 7.31 266 ASP B CA 1
ATOM 4849 C C . ASP B 1 288 ? 38.789 46.095 20.282 1.00 7.50 266 ASP B C 1
ATOM 4850 O O . ASP B 1 288 ? 37.651 46.024 20.741 1.00 8.19 266 ASP B O 1
ATOM 4855 N N . TRP B 1 289 ? 39.582 47.123 20.517 1.00 7.29 267 TRP B N 1
ATOM 4856 C CA . TRP B 1 289 ? 39.151 48.288 21.295 1.00 7.05 267 TRP B CA 1
ATOM 4857 C C . TRP B 1 289 ? 37.977 49.014 20.639 1.00 6.94 267 TRP B C 1
ATOM 4858 O O . TRP B 1 289 ? 36.970 49.297 21.285 1.00 6.31 267 TRP B O 1
ATOM 4869 N N . LEU B 1 290 ? 38.070 49.265 19.337 1.00 6.31 268 LEU B N 1
ATOM 4870 C CA . LEU B 1 290 ? 37.001 49.910 18.596 1.00 6.05 268 LEU B CA 1
ATOM 4871 C C . LEU B 1 290 ? 35.741 49.061 18.652 1.00 6.71 268 LEU B C 1
ATOM 4872 O O . LEU B 1 290 ? 34.682 49.588 18.896 1.00 7.22 268 LEU B O 1
ATOM 4877 N N . VAL B 1 291 ? 35.864 47.770 18.338 1.00 6.71 269 VAL B N 1
ATOM 4878 C CA . VAL B 1 291 ? 34.705 46.872 18.350 1.00 7.93 269 VAL B CA 1
ATOM 4879 C C . VAL B 1 291 ? 34.065 46.840 19.725 1.00 7.87 269 VAL B C 1
ATOM 4880 O O . VAL B 1 291 ? 32.839 46.966 19.850 1.00 8.05 269 VAL B O 1
ATOM 4884 N N . GLY B 1 292 ? 34.878 46.711 20.765 1.00 7.06 270 GLY B N 1
ATOM 4885 C CA . GLY B 1 292 ? 34.396 46.608 22.136 1.00 7.62 270 GLY B CA 1
ATOM 4886 C C . GLY B 1 292 ? 33.690 47.864 22.620 1.00 7.99 270 GLY B C 1
ATOM 4887 O O . GLY B 1 292 ? 32.798 47.800 23.484 1.00 8.20 270 GLY B O 1
ATOM 4888 N N . ASN B 1 293 ? 34.082 49.020 22.078 1.00 8.18 271 ASN B N 1
ATOM 4889 C CA . ASN B 1 293 ? 33.439 50.287 22.427 1.00 8.42 271 ASN B CA 1
ATOM 4890 C C . ASN B 1 293 ? 32.147 50.556 21.670 1.00 8.44 271 ASN B C 1
ATOM 4891 O O . ASN B 1 293 ? 31.473 51.543 21.953 1.00 9.20 271 ASN B O 1
ATOM 4896 N N . GLY B 1 294 ? 31.786 49.710 20.717 1.00 7.88 272 GLY B N 1
ATOM 4897 C CA . GLY B 1 294 ? 30.602 49.966 19.900 1.00 8.35 272 GLY B CA 1
ATOM 4898 C C . GLY B 1 294 ? 30.824 50.013 18.406 1.00 8.47 272 GLY B C 1
ATOM 4899 O O . GLY B 1 294 ? 29.899 50.296 17.649 1.00 10.81 272 GLY B O 1
ATOM 4900 N N . GLY B 1 295 ? 32.039 49.739 17.957 1.00 7.32 273 GLY B N 1
ATOM 4901 C CA . GLY B 1 295 ? 32.296 49.610 16.537 1.00 7.31 273 GLY B CA 1
ATOM 4902 C C . GLY B 1 295 ? 32.467 50.931 15.804 1.00 6.65 273 GLY B C 1
ATOM 4903 O O . GLY B 1 295 ? 32.756 51.977 16.407 1.00 6.35 273 GLY B O 1
ATOM 4904 N N . LEU B 1 296 ? 32.241 50.879 14.510 1.00 6.76 274 LEU B N 1
ATOM 4905 C CA . LEU B 1 296 ? 32.504 52.024 13.664 1.00 7.32 274 LEU B CA 1
ATOM 4906 C C . LEU B 1 296 ? 31.602 53.175 14.080 1.00 7.01 274 LEU B C 1
ATOM 4907 O O . LEU B 1 296 ? 32.022 54.333 14.054 1.00 8.00 274 LEU B O 1
ATOM 4912 N N . ASP B 1 297 ? 30.374 52.884 14.488 1.00 7.10 275 ASP B N 1
ATOM 4913 C CA . ASP B 1 297 ? 29.474 53.941 14.884 1.00 7.61 275 ASP B CA 1
ATOM 4914 C C . ASP B 1 297 ? 30.030 54.744 16.059 1.00 7.07 275 ASP B C 1
ATOM 4915 O O . ASP B 1 297 ? 29.861 55.977 16.110 1.00 6.13 275 ASP B O 1
ATOM 4920 N N . TRP B 1 298 ? 30.647 54.050 17.010 1.00 7.00 276 TRP B N 1
ATOM 4921 C CA . TRP B 1 298 ? 31.275 54.689 18.151 1.00 7.38 276 TRP B CA 1
ATOM 4922 C C . TRP B 1 298 ? 32.446 55.560 17.707 1.00 7.52 276 TRP B C 1
ATOM 4923 O O . TRP B 1 298 ? 32.596 56.691 18.152 1.00 7.10 276 TRP B O 1
ATOM 4934 N N . ALA B 1 299 ? 33.275 55.007 16.839 1.00 6.03 277 ALA B N 1
ATOM 4935 C CA . ALA B 1 299 ? 34.475 55.702 16.347 1.00 6.24 277 ALA B CA 1
ATOM 4936 C C . ALA B 1 299 ? 34.061 56.992 15.637 1.00 5.75 277 ALA B C 1
ATOM 4937 O O . ALA B 1 299 ? 34.641 58.048 15.826 1.00 6.10 277 ALA B O 1
ATOM 4939 N N . VAL B 1 300 ? 33.003 56.907 14.857 1.00 5.86 278 VAL B N 1
ATOM 4940 C CA . VAL B 1 300 ? 32.510 58.075 14.116 1.00 5.76 278 VAL B CA 1
ATOM 4941 C C . VAL B 1 300 ? 31.925 59.137 15.059 1.00 6.22 278 VAL B C 1
ATOM 4942 O O . VAL B 1 300 ? 32.119 60.344 14.852 1.00 5.97 278 VAL B O 1
ATOM 4946 N N . LYS B 1 301 ? 31.216 58.706 16.093 1.00 5.49 279 LYS B N 1
ATOM 4947 C CA . LYS B 1 301 ? 30.739 59.661 17.103 1.00 6.38 279 LYS B CA 1
ATOM 4948 C C . LYS B 1 301 ? 31.900 60.361 17.809 1.00 6.33 279 LYS B C 1
ATOM 4949 O O . LYS B 1 301 ? 31.831 61.540 18.122 1.00 5.90 279 LYS B O 1
ATOM 4955 N N . ARG B 1 302 ? 32.960 59.615 18.065 1.00 6.48 280 ARG B N 1
ATOM 4956 C CA . ARG B 1 302 ? 34.144 60.141 18.739 1.00 6.51 280 ARG B CA 1
ATOM 4957 C C . ARG B 1 302 ? 34.846 61.183 17.892 1.00 6.13 280 ARG B C 1
ATOM 4958 O O . ARG B 1 302 ? 35.163 62.285 18.361 1.00 7.08 280 ARG B O 1
ATOM 4966 N N . THR B 1 303 ? 35.104 60.844 16.632 1.00 5.71 281 THR B N 1
ATOM 4967 C CA . THR B 1 303 ? 35.772 61.797 15.765 1.00 5.62 281 THR B CA 1
ATOM 4968 C C . THR B 1 303 ? 34.879 62.994 15.465 1.00 4.89 281 THR B C 1
ATOM 4969 O O . THR B 1 303 ? 35.383 64.103 15.282 1.00 5.69 281 THR B O 1
ATOM 4973 N N . ALA B 1 304 ? 33.565 62.805 15.429 1.00 5.45 282 ALA B N 1
ATOM 4974 C CA . ALA B 1 304 ? 32.653 63.947 15.319 1.00 6.15 282 ALA B CA 1
ATOM 4975 C C . ALA B 1 304 ? 32.799 64.883 16.515 1.00 6.41 282 ALA B C 1
ATOM 4976 O O . ALA B 1 304 ? 32.812 66.104 16.353 1.00 6.98 282 ALA B O 1
ATOM 4978 N N . ASP B 1 305 ? 32.904 64.325 17.716 1.00 7.10 283 ASP B N 1
ATOM 4979 C CA . ASP B 1 305 ? 33.055 65.121 18.950 1.00 6.79 283 ASP B CA 1
ATOM 4980 C C . ASP B 1 305 ? 34.341 65.927 18.895 1.00 7.75 283 ASP B C 1
ATOM 4981 O O . ASP B 1 305 ? 34.327 67.154 19.096 1.00 7.90 283 ASP B O 1
ATOM 4986 N N . SER B 1 306 ? 35.440 65.244 18.606 1.00 7.34 284 SER B N 1
ATOM 4987 C CA . SER B 1 306 ? 36.724 65.914 18.515 1.00 6.86 284 SER B CA 1
ATOM 4988 C C . SER B 1 306 ? 36.686 67.036 17.489 1.00 6.95 284 SER B C 1
ATOM 4989 O O . SER B 1 306 ? 37.111 68.177 17.750 1.00 7.62 284 SER B O 1
ATOM 4992 N N . SER B 1 307 ? 36.230 66.709 16.287 1.00 6.29 285 SER B N 1
ATOM 4993 C CA . SER B 1 307 ? 36.282 67.674 15.176 1.00 6.76 285 SER B CA 1
ATOM 4994 C C . SER B 1 307 ? 35.357 68.859 15.382 1.00 6.95 285 SER B C 1
ATOM 4995 O O . SER B 1 307 ? 35.700 69.967 14.996 1.00 7.30 285 SER B O 1
ATOM 4998 N N . GLN B 1 308 ? 34.205 68.643 16.004 1.00 7.66 286 GLN B N 1
ATOM 4999 C CA A GLN B 1 308 ? 33.314 69.741 16.339 0.50 7.67 286 GLN B CA 1
ATOM 5000 C CA B GLN B 1 308 ? 33.310 69.745 16.346 0.50 7.30 286 GLN B CA 1
ATOM 5001 C C . GLN B 1 308 ? 34.026 70.737 17.251 1.00 7.42 286 GLN B C 1
ATOM 5002 O O . GLN B 1 308 ? 33.857 71.962 17.107 1.00 7.31 286 GLN B O 1
ATOM 5013 N N . ARG B 1 309 ? 34.821 70.231 18.191 1.00 6.70 287 ARG B N 1
ATOM 5014 C CA . ARG B 1 309 ? 35.543 71.127 19.100 1.00 7.40 287 ARG B CA 1
ATOM 5015 C C . ARG B 1 309 ? 36.536 71.967 18.304 1.00 7.20 287 ARG B C 1
ATOM 5016 O O . ARG B 1 309 ? 36.676 73.183 18.532 1.00 8.36 287 ARG B O 1
ATOM 5024 N N . LEU B 1 310 ? 37.222 71.330 17.371 1.00 6.85 288 LEU B N 1
ATOM 5025 C CA . LEU B 1 310 ? 38.226 72.032 16.590 1.00 6.26 288 LEU B CA 1
ATOM 5026 C C . LEU B 1 310 ? 37.609 73.085 15.678 1.00 6.19 288 LEU B C 1
ATOM 5027 O O . LEU B 1 310 ? 38.068 74.226 15.636 1.00 5.65 288 LEU B O 1
ATOM 5032 N N . TYR B 1 311 ? 36.599 72.698 14.904 1.00 6.44 289 TYR B N 1
ATOM 5033 C CA . TYR B 1 311 ? 36.060 73.595 13.896 1.00 6.04 289 TYR B CA 1
ATOM 5034 C C . TYR B 1 311 ? 35.305 74.732 14.573 1.00 5.60 289 TYR B C 1
ATOM 5035 O O . TYR B 1 311 ? 35.373 75.877 14.106 1.00 6.35 289 TYR B O 1
ATOM 5044 N N . SER B 1 312 ? 34.578 74.452 15.662 1.00 6.22 290 SER B N 1
ATOM 5045 C CA A SER B 1 312 ? 33.866 75.525 16.347 0.50 5.53 290 SER B CA 1
ATOM 5046 C CA B SER B 1 312 ? 33.873 75.503 16.387 0.50 6.14 290 SER B CA 1
ATOM 5047 C C . SER B 1 312 ? 34.854 76.543 16.912 1.00 5.38 290 S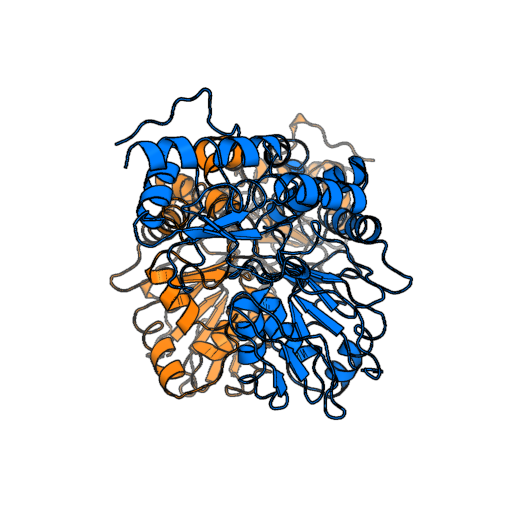ER B C 1
ATOM 5048 O O . SER B 1 312 ? 34.622 77.742 16.793 1.00 5.85 290 SER B O 1
ATOM 5053 N N . TRP B 1 313 ? 35.957 76.079 17.503 1.00 5.27 291 TRP B N 1
ATOM 5054 C CA . TRP B 1 313 ? 37.018 76.960 17.953 1.00 5.16 291 TRP B CA 1
ATOM 5055 C C . TRP B 1 313 ? 37.570 77.805 16.798 1.00 4.58 291 TRP B C 1
ATOM 5056 O O . TRP B 1 313 ? 37.760 79.004 16.926 1.00 4.52 291 TRP B O 1
ATOM 5067 N N . ALA B 1 314 ? 37.864 77.158 15.683 1.00 5.85 292 ALA B N 1
ATOM 5068 C CA . ALA B 1 314 ? 38.396 77.882 14.524 1.00 4.90 292 ALA B CA 1
ATOM 5069 C C . ALA B 1 314 ? 37.454 78.952 14.001 1.00 5.26 292 ALA B C 1
ATOM 5070 O O . ALA B 1 314 ? 37.889 80.027 13.572 1.00 5.04 292 ALA B O 1
ATOM 5072 N N . GLN B 1 315 ? 36.159 78.687 14.046 1.00 5.63 293 GLN B N 1
ATOM 5073 C CA . GLN B 1 315 ? 35.183 79.702 13.676 1.00 5.28 293 GLN B CA 1
ATOM 5074 C C . GLN B 1 315 ? 35.146 80.864 14.671 1.00 4.84 293 GLN B C 1
ATOM 5075 O O . GLN B 1 315 ? 35.007 82.026 14.310 1.00 4.28 293 GLN B O 1
ATOM 5081 N N . GLU B 1 316 ? 35.293 80.537 15.955 1.00 4.30 294 GLU B N 1
ATOM 5082 C CA . GLU B 1 316 ? 35.166 81.511 17.039 1.00 5.90 294 GLU B CA 1
ATOM 5083 C C . GLU B 1 316 ? 36.300 82.527 17.044 1.00 3.90 294 GLU B C 1
ATOM 5084 O O . GLU B 1 316 ? 36.080 83.684 17.379 1.00 4.04 294 GLU B O 1
ATOM 5090 N N . ARG B 1 317 ? 37.522 82.077 16.762 1.00 4.65 295 ARG B N 1
ATOM 5091 C CA . ARG B 1 317 ? 38.676 82.969 16.854 1.00 5.40 295 ARG B CA 1
ATOM 5092 C C . ARG B 1 317 ? 38.828 83.819 15.578 1.00 4.98 295 ARG B C 1
ATOM 5093 O O . ARG B 1 317 ? 38.684 83.304 14.473 1.00 4.71 295 ARG B O 1
ATOM 5101 N N . PRO B 1 318 ? 39.133 85.112 15.730 1.00 5.16 296 PRO B N 1
ATOM 5102 C CA . PRO B 1 318 ? 39.278 85.936 14.540 1.00 5.64 296 PRO B CA 1
ATOM 5103 C C . PRO B 1 318 ? 40.575 85.716 13.752 1.00 6.01 296 PRO B C 1
ATOM 5104 O O . PRO B 1 318 ? 40.679 86.240 12.650 1.00 7.78 296 PRO B O 1
ATOM 5108 N N A TYR B 1 319 ? 41.543 84.994 14.301 0.50 5.70 297 TYR B N 1
ATOM 5109 N N B TYR B 1 319 ? 41.536 84.982 14.305 0.50 6.21 297 TYR B N 1
ATOM 5110 C CA A TYR B 1 319 ? 42.800 84.760 13.594 0.50 5.56 297 TYR B CA 1
ATOM 5111 C CA B TYR B 1 319 ? 42.820 84.732 13.636 0.50 6.26 297 TYR B CA 1
ATOM 5112 C C A TYR B 1 319 ? 42.831 83.418 12.859 0.50 5.56 297 TYR B C 1
ATOM 5113 C C B TYR B 1 319 ? 42.892 83.335 13.002 0.50 6.13 297 TYR B C 1
ATOM 5114 O O A TYR B 1 319 ? 43.797 83.134 12.171 0.50 6.10 297 TYR B O 1
ATOM 5115 O O B TYR B 1 319 ? 43.953 82.908 12.562 0.50 6.50 297 TYR B O 1
ATOM 5132 N N . THR B 1 320 ? 41.765 82.615 12.993 1.00 5.03 298 THR B N 1
ATOM 5133 C CA . THR B 1 320 ? 41.680 81.286 12.399 1.00 5.57 298 THR B CA 1
ATOM 5134 C C . THR B 1 320 ? 40.473 81.176 11.508 1.00 5.27 298 THR B C 1
ATOM 5135 O O . THR B 1 320 ? 39.491 81.928 11.646 1.00 5.60 298 THR B O 1
ATOM 5139 N N . THR B 1 321 ? 40.526 80.193 10.603 1.00 5.92 299 THR B N 1
ATOM 5140 C CA . THR B 1 321 ? 39.344 79.776 9.861 1.00 5.72 299 THR B CA 1
ATOM 5141 C C . THR B 1 321 ? 39.581 78.374 9.306 1.00 5.87 299 THR B C 1
ATOM 5142 O O . THR B 1 321 ? 40.736 78.044 8.990 1.00 5.62 299 THR B O 1
ATOM 5146 N N . PRO B 1 322 ? 38.539 77.532 9.175 1.00 5.84 300 PRO B N 1
ATOM 5147 C CA . PRO B 1 322 ? 38.793 76.250 8.500 1.00 5.47 300 PRO B CA 1
ATOM 5148 C C . PRO B 1 322 ? 39.258 76.443 7.058 1.00 5.54 300 PRO B C 1
ATOM 5149 O O . PRO B 1 322 ? 38.671 77.236 6.310 1.00 5.96 300 PRO B O 1
ATOM 5153 N N . PHE B 1 323 ? 40.339 75.759 6.656 1.00 4.93 301 PHE B N 1
ATOM 5154 C CA . PHE B 1 323 ? 40.781 75.798 5.251 1.00 4.44 301 PHE B CA 1
ATOM 5155 C C . PHE B 1 323 ? 39.688 75.344 4.267 1.00 4.16 301 PHE B C 1
ATOM 5156 O O . PHE B 1 323 ? 39.537 75.892 3.189 1.00 6.18 301 PHE B O 1
ATOM 5164 N N . VAL B 1 324 ? 38.956 74.311 4.681 1.00 4.41 302 VAL B N 1
ATOM 5165 C CA . VAL B 1 324 ? 37.912 73.716 3.865 1.00 4.90 302 VAL B CA 1
ATOM 5166 C C . VAL B 1 324 ? 36.623 74.524 4.073 1.00 5.46 302 VAL B C 1
ATOM 5167 O O . VAL B 1 324 ? 36.079 74.535 5.165 1.00 5.92 302 VAL B O 1
ATOM 5171 N N . THR B 1 325 ? 36.188 75.233 3.033 1.00 6.90 303 THR B N 1
ATOM 5172 C CA . THR B 1 325 ? 35.062 76.156 3.199 1.00 7.54 303 THR B CA 1
ATOM 5173 C C . THR B 1 325 ? 33.712 75.473 3.157 1.00 8.18 303 THR B C 1
ATOM 5174 O O . THR B 1 325 ? 32.735 76.005 3.689 1.00 9.28 303 THR B O 1
ATOM 5178 N N . ASP B 1 326 ? 33.623 74.332 2.493 1.00 7.47 304 ASP B N 1
ATOM 5179 C CA . ASP B 1 326 ? 32.347 73.608 2.412 1.00 7.4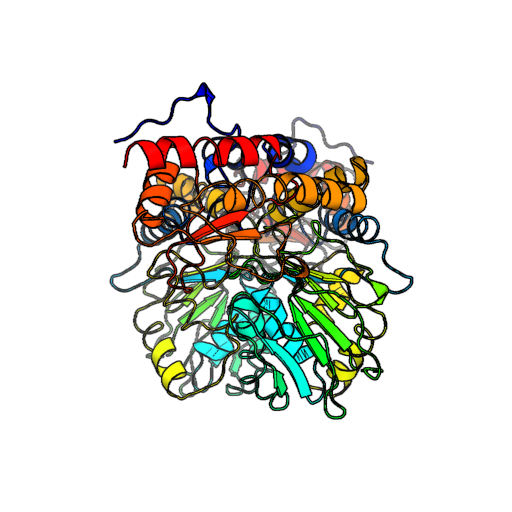4 304 ASP B CA 1
ATOM 5180 C C . ASP B 1 326 ? 32.280 72.718 3.649 1.00 8.15 304 ASP B C 1
ATOM 5181 O O . ASP B 1 326 ? 33.076 71.786 3.792 1.00 6.30 304 ASP B O 1
ATOM 5186 N N . PRO B 1 327 ? 31.341 72.982 4.572 1.00 7.76 305 PRO B N 1
ATOM 5187 C CA . PRO B 1 327 ? 31.339 72.204 5.810 1.00 8.18 305 PRO B CA 1
ATOM 5188 C C . PRO B 1 327 ? 31.118 70.713 5.562 1.00 7.93 305 PRO B C 1
ATOM 5189 O O . PRO B 1 327 ? 31.586 69.876 6.336 1.00 9.03 305 PRO B O 1
ATOM 5193 N N . GLY B 1 328 ? 30.466 70.370 4.468 1.00 7.26 306 GLY B N 1
ATOM 5194 C CA . GLY B 1 328 ? 30.230 68.970 4.131 1.00 7.38 306 GLY B CA 1
ATOM 5195 C C . GLY B 1 328 ? 31.471 68.190 3.748 1.00 7.76 306 GLY B C 1
ATOM 5196 O O . GLY B 1 328 ? 31.440 66.960 3.771 1.00 9.53 306 GLY B O 1
ATOM 5197 N N . LEU B 1 329 ? 32.543 68.909 3.409 1.00 6.33 307 LEU B N 1
ATOM 5198 C CA . LEU B 1 329 ? 33.849 68.311 3.057 1.00 6.08 307 LEU B CA 1
ATOM 5199 C C . LEU B 1 329 ? 34.836 68.323 4.211 1.00 5.18 307 LEU B C 1
ATOM 5200 O O . LEU B 1 329 ? 35.920 67.750 4.121 1.00 6.08 307 LEU B O 1
ATOM 5205 N N . ARG B 1 330 ? 34.481 68.974 5.309 1.00 5.81 308 ARG B N 1
ATOM 5206 C CA . ARG B 1 330 ? 35.390 69.089 6.446 1.00 6.49 308 ARG B CA 1
ATOM 5207 C C . ARG B 1 330 ? 35.574 67.761 7.147 1.00 6.49 308 ARG B C 1
ATOM 5208 O O . ARG B 1 330 ? 34.643 67.225 7.766 1.00 8.10 308 ARG B O 1
ATOM 5216 N N . SER B 1 331 ? 36.795 67.238 7.090 1.00 5.27 309 SER B N 1
ATOM 5217 C CA . SER B 1 331 ? 37.059 65.929 7.644 1.00 5.60 309 SER B CA 1
ATOM 5218 C C . SER B 1 331 ? 36.890 65.874 9.140 1.00 5.84 309 SER B C 1
ATOM 5219 O O . SER B 1 331 ? 37.382 66.741 9.866 1.00 6.50 309 SER B O 1
ATOM 5222 N N . GLN B 1 332 ? 36.249 64.812 9.627 1.00 6.12 310 GLN B N 1
ATOM 5223 C CA . GLN B 1 332 ? 36.210 64.584 11.076 1.00 5.63 310 GLN B CA 1
ATOM 5224 C C . GLN B 1 332 ? 37.536 64.133 11.675 1.00 6.49 310 GLN B C 1
ATOM 5225 O O . GLN B 1 332 ? 37.689 64.181 12.893 1.00 6.24 310 GLN B O 1
ATOM 5231 N N . VAL B 1 333 ? 38.458 63.618 10.846 1.00 6.38 311 VAL B N 1
ATOM 5232 C CA . VAL B 1 333 ? 39.688 63.030 11.357 1.00 5.83 311 VAL B CA 1
ATOM 5233 C C . VAL B 1 333 ? 40.962 63.858 11.165 1.00 5.77 311 VAL B C 1
ATOM 5234 O O . VAL B 1 333 ? 41.901 63.669 11.911 1.00 5.84 311 VAL B O 1
ATOM 5238 N N . VAL B 1 334 ? 41.019 64.728 10.155 1.00 4.76 312 VAL B N 1
ATOM 5239 C CA . VAL B 1 334 ? 42.186 65.572 9.922 1.00 5.55 312 VAL B CA 1
ATOM 5240 C C . VAL B 1 334 ? 41.656 66.970 9.642 1.00 5.42 312 VAL B C 1
ATOM 5241 O O . VAL B 1 334 ? 40.982 67.189 8.622 1.00 6.79 312 VAL B O 1
ATOM 5245 N N . GLY B 1 335 ? 41.964 67.907 10.529 1.00 6.07 313 GLY B N 1
ATOM 5246 C CA . GLY B 1 335 ? 41.388 69.250 10.465 1.00 6.04 313 GLY B CA 1
ATOM 5247 C C . GLY B 1 335 ? 42.462 70.239 10.076 1.00 5.98 313 GLY B C 1
ATOM 5248 O O . GLY B 1 335 ? 43.465 70.361 10.751 1.00 6.55 313 GLY B O 1
ATOM 5249 N N . THR B 1 336 ? 42.252 70.951 8.982 1.00 4.61 314 THR B N 1
ATOM 5250 C CA . THR B 1 336 ? 43.219 71.951 8.498 1.00 4.67 314 THR B CA 1
ATOM 5251 C C . THR B 1 336 ? 42.679 73.338 8.836 1.00 5.27 314 THR B C 1
ATOM 5252 O O . THR B 1 336 ? 41.578 73.759 8.398 1.00 4.60 314 THR B O 1
ATOM 5256 N N . ILE B 1 337 ? 43.446 74.051 9.642 1.00 4.99 315 ILE B N 1
ATOM 5257 C CA . ILE B 1 337 ? 42.992 75.352 10.168 1.00 5.10 315 ILE B CA 1
ATOM 5258 C C . ILE B 1 337 ? 43.947 76.434 9.699 1.00 4.91 315 ILE B C 1
ATOM 5259 O O . ILE B 1 337 ? 45.147 76.453 10.083 1.00 5.27 315 ILE B O 1
ATOM 5264 N N . ASP B 1 338 ? 43.462 77.294 8.813 1.00 5.18 316 ASP B N 1
ATOM 5265 C CA . ASP B 1 338 ? 44.249 78.423 8.335 1.00 5.07 316 ASP B CA 1
ATOM 5266 C C . ASP B 1 338 ? 44.312 79.526 9.390 1.00 5.75 316 ASP B C 1
ATOM 5267 O O . ASP B 1 338 ? 43.345 79.775 10.132 1.00 6.47 316 ASP B O 1
ATOM 5272 N N . PHE B 1 339 ? 45.447 80.224 9.397 1.00 6.07 317 PHE B N 1
ATOM 5273 C CA . PHE B 1 339 ? 45.647 81.369 10.247 1.00 7.06 317 PHE B CA 1
ATOM 5274 C C . PHE B 1 339 ? 45.762 82.624 9.399 1.00 7.67 317 PHE B C 1
ATOM 5275 O O . PHE B 1 339 ? 46.300 82.598 8.288 1.00 6.96 317 PHE B O 1
ATOM 5283 N N . VAL B 1 340 ? 45.235 83.728 9.931 1.00 8.09 318 VAL B N 1
ATOM 5284 C CA A VAL B 1 340 ? 45.363 85.023 9.300 0.50 10.13 318 VAL B CA 1
ATOM 5285 C CA B VAL B 1 340 ? 45.391 85.065 9.335 0.50 9.98 318 VAL B CA 1
ATOM 5286 C C . VAL B 1 340 ? 46.863 85.435 9.211 1.00 11.46 318 VAL B C 1
ATOM 5287 O O . VAL B 1 340 ? 47.701 84.936 9.993 1.00 12.60 318 VAL B O 1
ATOM 5294 N N . ASP B 1 341 ? 47.188 86.329 8.265 1.00 13.62 319 ASP B N 1
ATOM 5295 C CA . ASP B 1 341 ? 48.576 86.767 8.003 1.00 14.46 319 ASP B CA 1
ATOM 5296 C C . ASP B 1 341 ? 49.367 87.156 9.238 1.00 15.50 319 ASP B C 1
ATOM 5297 O O . ASP B 1 341 ? 50.568 86.852 9.343 1.00 17.80 319 ASP B O 1
ATOM 5302 N N . ASP B 1 342 ? 48.723 87.839 10.165 1.00 14.73 320 ASP B N 1
ATOM 5303 C CA . ASP B 1 342 ? 49.472 88.420 11.242 1.00 13.52 320 ASP B CA 1
ATOM 5304 C C . ASP B 1 342 ? 49.704 87.487 12.395 1.00 12.53 320 ASP B C 1
ATOM 5305 O O . ASP B 1 342 ? 50.336 87.846 13.353 1.00 13.40 320 ASP B O 1
ATOM 5310 N N . VAL B 1 343 ? 49.180 86.279 12.286 1.00 10.00 321 VAL B N 1
ATOM 5311 C CA . VAL B 1 343 ? 49.530 85.214 13.247 1.00 9.41 321 VAL B CA 1
ATOM 5312 C C . VAL B 1 343 ? 50.251 84.093 12.512 1.00 8.33 321 VAL B C 1
ATOM 5313 O O . VAL B 1 343 ? 49.680 83.437 11.648 1.00 8.58 321 VAL B O 1
ATOM 5317 N N . ASP B 1 344 ? 51.521 83.875 12.877 1.00 7.62 322 ASP B N 1
ATOM 5318 C CA . ASP B 1 344 ? 52.402 82.920 12.206 1.00 7.72 322 ASP B CA 1
ATOM 5319 C C . ASP B 1 344 ? 52.171 81.526 12.783 1.00 7.27 322 ASP B C 1
ATOM 5320 O O . ASP B 1 344 ? 52.623 81.190 13.879 1.00 6.66 322 ASP B O 1
ATOM 5325 N N . ALA B 1 345 ? 51.445 80.712 12.031 1.00 6.63 323 ALA B N 1
ATOM 5326 C CA . ALA B 1 345 ? 51.151 79.350 12.470 1.00 6.55 323 ALA B CA 1
ATOM 5327 C C . ALA B 1 345 ? 52.414 78.505 12.584 1.00 6.49 323 ALA B C 1
ATOM 5328 O O . ALA B 1 345 ? 52.436 77.533 13.345 1.00 6.17 323 ALA B O 1
ATOM 5330 N N . GLY B 1 346 ? 53.457 78.869 11.830 1.00 6.49 324 GLY B N 1
ATOM 5331 C CA . GLY B 1 346 ? 54.731 78.150 11.902 1.00 7.26 324 GLY B CA 1
ATOM 5332 C C . GLY B 1 346 ? 55.354 78.342 13.264 1.00 7.27 324 GLY B C 1
ATOM 5333 O O . GLY B 1 346 ? 55.825 77.403 13.890 1.00 7.67 324 GLY B O 1
ATOM 5334 N N . THR B 1 347 ? 55.302 79.571 13.742 1.00 7.05 325 THR B N 1
ATOM 5335 C CA . THR B 1 347 ? 55.787 79.886 15.075 1.00 7.16 325 THR B CA 1
ATOM 5336 C C . THR B 1 347 ? 54.952 79.157 16.122 1.00 7.13 325 THR B C 1
ATOM 5337 O O . THR B 1 347 ? 55.497 78.552 17.065 1.00 6.44 325 THR B O 1
ATOM 5341 N N . VAL B 1 348 ? 53.638 79.151 15.936 1.00 6.81 326 VAL B N 1
ATOM 5342 C CA . VAL B 1 348 ? 52.753 78.458 16.869 1.00 6.54 326 VAL B CA 1
ATOM 5343 C C . VAL B 1 348 ? 53.129 76.980 16.932 1.00 6.47 326 VAL B C 1
ATOM 5344 O O . VAL B 1 348 ? 53.273 76.421 18.017 1.00 6.66 326 VAL B O 1
ATOM 5348 N N . ALA B 1 349 ? 53.288 76.338 15.775 1.00 6.17 327 ALA B N 1
ATOM 5349 C CA . ALA B 1 349 ? 53.656 74.922 15.752 1.00 6.60 327 ALA B CA 1
ATOM 5350 C C . ALA B 1 349 ? 54.986 74.639 16.450 1.00 7.18 327 ALA B C 1
ATOM 5351 O O . ALA B 1 349 ? 55.128 73.619 17.139 1.00 7.79 327 ALA B O 1
ATOM 5353 N N . LYS B 1 350 ? 55.954 75.522 16.249 1.00 6.84 328 LYS B N 1
ATOM 5354 C CA . LYS B 1 350 ? 57.281 75.400 16.879 1.00 7.67 328 LYS B CA 1
ATOM 5355 C C . LYS B 1 350 ? 57.173 75.480 18.398 1.00 6.76 328 LYS B C 1
ATOM 5356 O O . LYS B 1 350 ? 57.739 74.671 19.119 1.00 5.95 328 LYS B O 1
ATOM 5362 N N . ILE B 1 351 ? 56.393 76.435 18.888 1.00 6.33 329 ILE B N 1
ATOM 5363 C CA . ILE B 1 351 ? 56.232 76.598 20.328 1.00 6.20 329 ILE B CA 1
ATOM 5364 C C . ILE B 1 351 ? 55.473 75.405 20.885 1.00 5.44 329 ILE B C 1
ATOM 5365 O O . ILE B 1 351 ? 55.871 74.828 21.895 1.00 5.38 329 ILE B O 1
ATOM 5370 N N . LEU B 1 352 ? 54.406 74.979 20.218 1.00 5.66 330 LEU B N 1
ATOM 5371 C CA . LEU B 1 352 ? 53.714 73.771 20.661 1.00 5.37 330 LEU B CA 1
ATOM 5372 C C . LEU B 1 352 ? 54.693 72.597 20.759 1.00 5.92 330 LEU B C 1
ATOM 5373 O O . LEU B 1 352 ? 54.760 71.902 21.778 1.00 5.04 330 LEU B O 1
ATOM 5378 N N . ARG B 1 353 ? 55.455 72.390 19.688 1.00 5.35 331 ARG B N 1
ATOM 5379 C CA . ARG B 1 353 ? 56.421 71.274 19.647 1.00 5.24 331 ARG B CA 1
ATOM 5380 C C . ARG B 1 353 ? 57.414 71.325 20.811 1.00 6.01 331 ARG B C 1
ATOM 5381 O O . ARG B 1 353 ? 57.703 70.305 21.444 1.00 5.81 331 ARG B O 1
ATOM 5389 N N . ALA B 1 354 ? 57.890 72.523 21.121 1.00 6.41 332 ALA B N 1
ATOM 5390 C CA . ALA B 1 354 ? 58.890 72.703 22.175 1.00 6.34 332 ALA B CA 1
ATOM 5391 C C . ALA B 1 354 ? 58.264 72.399 23.548 1.00 6.90 332 ALA B C 1
ATOM 5392 O O . ALA B 1 354 ? 58.984 72.202 24.531 1.00 7.95 332 ALA B O 1
ATOM 5394 N N . ASN B 1 355 ? 56.938 72.410 23.593 1.00 6.51 333 ASN B N 1
ATOM 5395 C CA . ASN B 1 355 ? 56.154 72.082 24.768 1.00 6.40 333 ASN B CA 1
ATOM 5396 C C . ASN B 1 355 ? 55.519 70.701 24.752 1.00 6.75 333 ASN B C 1
ATOM 5397 O O . ASN B 1 355 ? 54.638 70.397 25.567 1.00 7.35 333 ASN B O 1
ATOM 5402 N N . GLY B 1 356 ? 55.987 69.849 23.842 1.00 6.12 334 GLY B N 1
ATOM 5403 C CA . GLY B 1 356 ? 55.540 68.472 23.781 1.00 5.57 334 GLY B CA 1
ATOM 5404 C C . GLY B 1 356 ? 54.268 68.215 23.015 1.00 5.03 334 GLY B C 1
ATOM 5405 O O . GLY B 1 356 ? 53.736 67.102 23.093 1.00 5.50 334 GLY B O 1
ATOM 5406 N N . ILE B 1 357 ? 53.802 69.219 22.274 1.00 5.47 335 ILE B N 1
ATOM 5407 C CA . ILE B 1 357 ? 52.543 69.140 21.552 1.00 5.78 335 ILE B CA 1
ATOM 5408 C C . ILE B 1 357 ? 52.940 69.109 20.091 1.00 6.42 335 ILE B C 1
ATOM 5409 O O . ILE B 1 357 ? 53.348 70.143 19.540 1.00 6.31 335 ILE B O 1
ATOM 5414 N N . VAL B 1 358 ? 52.926 67.905 19.511 1.00 5.19 336 VAL B N 1
ATOM 5415 C CA . VAL B 1 358 ? 53.676 67.648 18.278 1.00 4.94 336 VAL B CA 1
ATOM 5416 C C . VAL B 1 358 ? 52.834 67.320 17.050 1.00 5.26 336 VAL B C 1
ATOM 5417 O O . VAL B 1 358 ? 51.687 66.870 17.129 1.00 4.72 336 VAL B O 1
ATOM 5421 N N . ASP B 1 359 ? 53.474 67.572 15.914 1.00 4.97 337 ASP B N 1
ATOM 5422 C CA . ASP B 1 359 ? 53.017 67.157 14.593 1.00 4.84 337 ASP B CA 1
ATOM 5423 C C . ASP B 1 359 ? 51.736 67.887 14.169 1.00 6.06 337 ASP B C 1
ATOM 5424 O O . ASP B 1 359 ? 50.869 67.307 13.511 1.00 6.55 337 ASP B O 1
ATOM 5429 N N . THR B 1 360 ? 51.664 69.177 14.520 1.00 5.78 338 THR B N 1
ATOM 5430 C CA . THR B 1 360 ? 50.568 70.034 14.069 1.00 6.74 338 THR B CA 1
ATOM 5431 C C . THR B 1 360 ? 50.992 70.827 12.818 1.00 7.70 338 THR B C 1
ATOM 5432 O O . THR B 1 360 ? 50.194 71.577 12.269 1.00 7.02 338 THR B O 1
ATOM 5436 N N . GLU B 1 361 ? 52.213 70.629 12.335 1.00 7.88 339 GLU B N 1
ATOM 5437 C CA . GLU B 1 361 ? 52.670 71.304 11.118 1.00 8.01 339 GLU B CA 1
ATOM 5438 C C . GLU B 1 361 ? 51.777 70.874 9.945 1.00 9.34 339 GLU B C 1
ATOM 5439 O O . GLU B 1 361 ? 51.319 69.708 9.871 1.00 11.29 339 GLU B O 1
ATOM 5445 N N . PRO B 1 362 ? 51.552 71.780 8.994 1.00 8.83 340 PRO B N 1
ATOM 5446 C CA . PRO B 1 362 ? 50.764 71.370 7.856 1.00 9.08 340 PRO B CA 1
ATOM 5447 C C . PRO B 1 362 ? 51.542 70.439 6.944 1.00 10.60 340 PRO B C 1
ATOM 5448 O O . PRO B 1 362 ? 52.779 70.299 7.046 1.00 9.03 340 PRO B O 1
ATOM 5452 N N . TYR B 1 363 ? 50.818 69.788 6.050 1.00 11.66 341 TYR B N 1
ATOM 5453 C CA . TYR B 1 363 ? 51.472 68.874 5.136 1.00 13.63 341 TYR B CA 1
ATOM 5454 C C . TYR B 1 363 ? 52.611 69.623 4.451 1.00 15.12 341 TYR B C 1
ATOM 5455 O O . TYR B 1 363 ? 52.440 70.757 3.917 1.00 14.01 341 TYR B O 1
ATOM 5464 N N . ARG B 1 364 ? 53.771 68.960 4.453 1.00 16.01 342 ARG B N 1
ATOM 5465 C CA . ARG B 1 364 ? 55.041 69.612 4.155 1.00 17.17 342 ARG B CA 1
ATOM 5466 C C . ARG B 1 364 ? 55.061 70.319 2.811 1.00 17.81 342 ARG B C 1
ATOM 5467 O O . ARG B 1 364 ? 55.783 71.300 2.651 1.00 18.04 342 ARG B O 1
ATOM 5475 N N . LYS B 1 365 ? 54.271 69.829 1.856 1.00 17.90 343 LYS B N 1
ATOM 5476 C CA . LYS B 1 365 ? 54.237 70.389 0.501 1.00 18.37 343 LYS B CA 1
ATOM 5477 C C . LYS B 1 365 ? 53.179 71.474 0.220 1.00 18.61 343 LYS B C 1
ATOM 5478 O O . LYS B 1 365 ? 53.206 72.089 -0.837 1.00 18.75 343 LYS B O 1
ATOM 5484 N N . LEU B 1 366 ? 52.240 71.700 1.134 1.00 19.52 344 LEU B N 1
ATOM 5485 C CA . LEU B 1 366 ? 51.062 72.563 0.837 1.00 18.95 344 LEU B CA 1
ATOM 5486 C C . LEU B 1 366 ? 51.345 74.095 0.767 1.00 19.69 344 LEU B C 1
ATOM 5487 O O . LEU B 1 366 ? 50.688 74.827 0.003 1.00 20.79 344 LEU B O 1
ATOM 5492 N N . GLY B 1 367 ? 52.304 74.579 1.562 1.00 18.60 345 GLY B N 1
ATOM 5493 C CA . GLY B 1 367 ? 52.736 75.990 1.527 1.00 16.95 345 GLY B CA 1
ATOM 5494 C C . GLY B 1 367 ? 51.778 77.041 2.107 1.00 16.68 345 GLY B C 1
ATOM 5495 O O . GLY B 1 367 ? 51.721 78.171 1.610 1.00 17.99 345 GLY B O 1
ATOM 5496 N N . ARG B 1 368 ? 51.021 76.682 3.134 1.00 14.10 346 ARG B N 1
ATOM 5497 C CA . ARG B 1 368 ? 50.059 77.603 3.750 1.00 12.47 346 ARG B CA 1
ATOM 5498 C C . ARG B 1 368 ? 50.380 77.906 5.206 1.00 10.84 346 ARG B C 1
ATOM 5499 O O . ARG B 1 368 ? 51.040 77.120 5.892 1.00 11.67 346 ARG B O 1
ATOM 5507 N N . ASN B 1 369 ? 49.841 79.023 5.681 1.00 8.71 347 ASN B N 1
ATOM 5508 C CA . ASN B 1 369 ? 49.969 79.443 7.068 1.00 8.11 347 ASN B CA 1
ATOM 5509 C C . ASN B 1 369 ? 48.842 78.756 7.814 1.00 7.18 347 ASN B C 1
ATOM 5510 O O . ASN B 1 369 ? 47.740 79.275 7.955 1.00 6.54 347 ASN B O 1
ATOM 5515 N N . GLN B 1 370 ? 49.108 77.542 8.279 1.00 7.06 348 GLN B N 1
ATOM 5516 C CA . GLN B 1 370 ? 48.058 76.617 8.678 1.00 7.02 348 GLN B CA 1
ATOM 5517 C C . GLN B 1 370 ? 48.593 75.652 9.734 1.00 6.70 348 GLN B C 1
ATOM 5518 O O . GLN B 1 370 ? 49.803 75.363 9.751 1.00 7.05 348 GLN B O 1
ATOM 5524 N N . LEU B 1 371 ? 47.706 75.143 10.575 1.00 5.85 349 LEU B N 1
ATOM 5525 C CA . LEU B 1 371 ? 47.964 73.960 11.397 1.00 6.17 349 LEU B CA 1
ATOM 5526 C C . LEU B 1 371 ? 47.109 72.820 10.871 1.00 6.36 349 LEU B C 1
ATOM 5527 O O . LEU B 1 371 ? 45.997 73.043 10.374 1.00 6.60 349 LEU B O 1
ATOM 5532 N N . ARG B 1 372 ? 47.615 71.600 11.040 1.00 5.60 350 ARG B N 1
ATOM 5533 C CA . ARG B 1 372 ? 46.864 70.386 10.706 1.00 5.88 350 ARG B CA 1
ATOM 5534 C C . ARG B 1 372 ? 46.789 69.494 11.930 1.00 6.10 350 ARG B C 1
ATOM 5535 O O . ARG B 1 372 ? 47.819 69.167 12.512 1.00 5.65 350 ARG B O 1
ATOM 5543 N N . VAL B 1 373 ? 45.581 69.150 12.348 1.00 5.52 351 VAL B N 1
ATOM 5544 C CA . VAL B 1 373 ? 45.353 68.451 13.619 1.00 5.64 351 VAL B CA 1
ATOM 5545 C C . VAL B 1 373 ? 44.612 67.147 13.385 1.00 6.05 351 VAL B C 1
ATOM 5546 O O . VAL B 1 373 ? 43.496 67.166 12.869 1.00 5.76 351 VAL B O 1
ATOM 5550 N N . ALA B 1 374 ? 45.196 66.038 13.804 1.00 5.67 352 ALA B N 1
ATOM 5551 C CA . ALA B 1 374 ? 44.554 64.728 13.686 1.00 6.31 352 ALA B CA 1
ATOM 5552 C C . ALA B 1 374 ? 43.681 64.443 14.894 1.00 6.48 352 ALA B C 1
ATOM 5553 O O . ALA B 1 374 ? 44.008 64.823 16.021 1.00 7.24 352 ALA B O 1
ATOM 5555 N N . MET B 1 375 ? 42.582 63.746 14.637 1.00 5.91 353 MET B N 1
ATOM 5556 C CA . MET B 1 375 ? 41.533 63.540 15.613 1.00 5.32 353 MET B CA 1
ATOM 5557 C C . MET B 1 375 ? 40.988 62.119 15.496 1.00 4.32 353 MET B C 1
ATOM 5558 O O . MET B 1 375 ? 39.822 61.877 15.750 1.00 5.39 353 MET B O 1
ATOM 5563 N N . PHE B 1 376 ? 41.863 61.184 15.107 1.00 4.21 354 PHE B N 1
ATOM 5564 C CA . PHE B 1 376 ? 41.546 59.779 15.033 1.00 4.85 354 PHE B CA 1
ATOM 5565 C C . PHE B 1 376 ? 41.052 59.289 16.404 1.00 4.29 354 PHE B C 1
ATOM 5566 O O . PHE B 1 376 ? 41.324 59.930 17.396 1.00 4.39 354 PHE B O 1
ATOM 5574 N N . PRO B 1 377 ? 40.322 58.163 16.460 1.00 4.92 355 PRO B N 1
ATOM 5575 C CA . PRO B 1 377 ? 39.680 57.779 17.728 1.00 5.09 355 PRO B CA 1
ATOM 5576 C C . PRO B 1 377 ? 40.577 57.651 18.947 1.00 5.16 355 PRO B C 1
ATOM 5577 O O . PRO B 1 377 ? 40.099 57.863 20.058 1.00 5.45 355 PRO B O 1
ATOM 5581 N N . ALA B 1 378 ? 41.851 57.292 18.784 1.00 4.85 356 ALA B N 1
ATOM 5582 C CA . ALA B 1 378 ? 42.744 57.224 19.939 1.00 4.80 356 ALA B CA 1
ATOM 5583 C C . ALA B 1 378 ? 42.884 58.580 20.608 1.00 5.10 356 ALA B C 1
ATOM 5584 O O . ALA B 1 378 ? 43.119 58.630 21.822 1.00 5.68 356 ALA B O 1
ATOM 5586 N N . VAL B 1 379 ? 42.795 59.658 19.830 1.00 4.33 357 VAL B N 1
ATOM 5587 C CA . VAL B 1 379 ? 42.878 61.026 20.356 1.00 4.72 357 VAL B CA 1
ATOM 5588 C C . VAL B 1 379 ? 41.635 61.320 21.184 1.00 4.98 357 VAL B C 1
ATOM 5589 O O . VAL B 1 379 ? 40.504 61.109 20.733 1.00 4.91 357 VAL B O 1
ATOM 5593 N N . GLU B 1 380 ? 41.845 61.770 22.416 1.00 5.32 358 GLU B N 1
ATOM 5594 C CA . GLU B 1 380 ? 40.715 62.085 23.299 1.00 5.46 358 GLU B CA 1
ATOM 5595 C C . GLU B 1 380 ? 40.107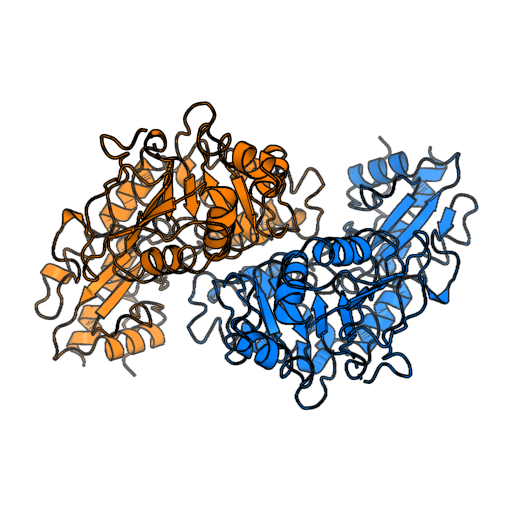 63.433 22.938 1.00 4.66 358 GLU B C 1
ATOM 5596 O O . GLU B 1 380 ? 40.840 64.393 22.779 1.00 5.65 358 GLU B O 1
ATOM 5602 N N . PRO B 1 381 ? 38.771 63.513 22.784 1.00 5.40 359 PRO B N 1
ATOM 5603 C CA . PRO B 1 381 ? 38.177 64.801 22.500 1.00 5.39 359 PRO B CA 1
ATOM 5604 C C . PRO B 1 381 ? 38.604 65.921 23.438 1.00 6.54 359 PRO B C 1
ATOM 5605 O O . PRO B 1 381 ? 38.886 67.027 22.974 1.00 6.15 359 PRO B O 1
ATOM 5609 N N . ASP B 1 382 ? 38.703 65.641 24.732 1.00 5.49 360 ASP B N 1
ATOM 5610 C CA . ASP B 1 382 ? 39.119 66.678 25.662 1.00 6.26 360 ASP B CA 1
ATOM 5611 C C . ASP B 1 382 ? 40.529 67.172 25.362 1.00 6.72 360 ASP B C 1
ATOM 5612 O O . ASP B 1 382 ? 40.888 68.292 25.703 1.00 6.35 360 ASP B O 1
ATOM 5617 N N . ASP B 1 383 ? 41.352 66.330 24.750 1.00 6.40 361 ASP B N 1
ATOM 5618 C CA . ASP B 1 383 ? 42.694 66.777 24.390 1.00 5.73 361 ASP B CA 1
ATOM 5619 C C . ASP B 1 383 ? 42.676 67.748 23.205 1.00 6.26 361 ASP B C 1
ATOM 5620 O O . ASP B 1 383 ? 43.573 68.605 23.070 1.00 6.30 361 ASP B O 1
ATOM 5625 N N . VAL B 1 384 ? 41.698 67.584 22.320 1.00 5.88 362 VAL B N 1
ATOM 5626 C CA . VAL B 1 384 ? 41.519 68.551 21.228 1.00 6.63 362 VAL B CA 1
ATOM 5627 C C . VAL B 1 384 ? 41.085 69.885 21.822 1.00 7.33 362 VAL B C 1
ATOM 5628 O O . VAL B 1 384 ? 41.632 70.926 21.459 1.00 7.09 362 VAL B O 1
ATOM 5632 N N . SER B 1 385 ? 40.152 69.866 22.761 1.00 7.04 363 SER B N 1
ATOM 5633 C CA . SER B 1 385 ? 39.799 71.107 23.447 1.00 6.97 363 SER B CA 1
ATOM 5634 C C . SER B 1 385 ? 41.045 71.738 24.095 1.00 7.36 363 SER B C 1
ATOM 5635 O O . SER B 1 385 ? 41.276 72.941 23.985 1.00 7.32 363 SER B O 1
ATOM 5638 N N . ALA B 1 386 ? 41.855 70.921 24.776 1.00 6.78 364 ALA B N 1
ATOM 5639 C CA . ALA B 1 386 ? 43.041 71.424 25.466 1.00 6.74 364 ALA B CA 1
ATOM 5640 C C . ALA B 1 386 ? 43.993 72.053 24.465 1.00 6.92 364 ALA B C 1
ATOM 5641 O O . ALA B 1 386 ? 44.559 73.125 24.714 1.00 5.54 364 ALA B O 1
ATOM 5643 N N . LEU B 1 387 ? 44.186 71.369 23.336 1.00 6.28 365 LEU B N 1
ATOM 5644 C CA . LEU B 1 387 ? 45.025 71.895 22.266 1.00 6.69 365 LEU B CA 1
ATOM 5645 C C . LEU B 1 387 ? 44.617 73.308 21.853 1.00 6.99 365 LEU B C 1
ATOM 5646 O O . LEU B 1 387 ? 45.457 74.184 21.712 1.00 5.91 365 LEU B O 1
ATOM 5651 N N . THR B 1 388 ? 43.319 73.525 21.694 1.00 6.64 366 THR B N 1
ATOM 5652 C CA . THR B 1 388 ? 42.834 74.843 21.275 1.00 6.64 366 THR B CA 1
ATOM 5653 C C . THR B 1 388 ? 43.125 75.898 22.323 1.00 6.63 366 THR B C 1
ATOM 5654 O O . THR B 1 388 ? 43.492 77.014 21.989 1.00 6.49 366 THR B O 1
ATOM 5658 N N . GLU B 1 389 ? 43.002 75.541 23.600 1.00 6.49 367 GLU B N 1
ATOM 5659 C CA A GLU B 1 389 ? 43.325 76.456 24.696 0.50 6.80 367 GLU B CA 1
ATOM 5660 C CA B GLU B 1 389 ? 43.326 76.462 24.692 0.50 6.70 367 GLU B CA 1
ATOM 5661 C C . GLU B 1 389 ? 44.825 76.780 24.693 1.00 6.59 367 GLU B C 1
ATOM 5662 O O . GLU B 1 389 ? 45.240 77.923 24.932 1.00 6.44 367 GLU B O 1
ATOM 5673 N N . CYS B 1 390 ? 45.650 75.783 24.384 1.00 5.91 368 CYS B N 1
ATOM 5674 C CA . CYS B 1 390 ? 47.094 76.002 24.272 1.00 6.18 368 CYS B CA 1
ATOM 5675 C C . CYS B 1 390 ? 47.450 76.934 23.109 1.00 6.26 368 CYS B C 1
ATOM 5676 O O . CYS B 1 390 ? 48.319 77.789 23.248 1.00 6.19 368 CYS B O 1
ATOM 5679 N N . VAL B 1 391 ? 46.772 76.779 21.975 1.00 6.77 369 VAL B N 1
ATOM 5680 C CA . VAL B 1 391 ? 46.978 77.676 20.848 1.00 5.92 369 VAL B CA 1
ATOM 5681 C C . VAL B 1 391 ? 46.610 79.093 21.260 1.00 6.34 369 VAL B C 1
ATOM 5682 O O . VAL B 1 391 ? 47.386 80.029 21.011 1.00 6.29 369 VAL B O 1
ATOM 5686 N N . ASP B 1 392 ? 45.464 79.264 21.909 1.00 6.33 370 ASP B N 1
ATOM 5687 C CA . ASP B 1 392 ? 45.045 80.623 22.302 1.00 7.27 370 ASP B CA 1
ATOM 5688 C C . ASP B 1 392 ? 46.098 81.232 23.252 1.00 7.25 370 ASP B C 1
ATOM 5689 O O . ASP B 1 392 ? 46.445 82.380 23.138 1.00 7.82 370 ASP B O 1
ATOM 5694 N N . TRP B 1 393 ? 46.601 80.438 24.187 1.00 7.27 371 TRP B N 1
ATOM 5695 C CA . TRP B 1 393 ? 47.549 80.937 25.185 1.00 7.57 371 TRP B CA 1
ATOM 5696 C C . TRP B 1 393 ? 48.826 81.396 24.485 1.00 7.59 371 TRP B C 1
ATOM 5697 O O . TRP B 1 393 ? 49.380 82.442 24.822 1.00 6.61 371 TRP B O 1
ATOM 5708 N N . VAL B 1 394 ? 49.299 80.612 23.517 1.00 6.82 372 VAL B N 1
ATOM 5709 C CA . VAL B 1 394 ? 50.503 80.974 22.767 1.00 7.30 372 VAL B CA 1
ATOM 5710 C C . VAL B 1 394 ? 50.263 82.253 21.941 1.00 7.06 372 VAL B C 1
ATOM 5711 O O . VAL B 1 394 ? 51.049 83.190 21.956 1.00 8.13 372 VAL B O 1
ATOM 5715 N N . VAL B 1 395 ? 49.159 82.282 21.217 1.00 7.42 373 VAL B N 1
ATOM 5716 C CA . VAL B 1 395 ? 48.891 83.374 20.309 1.00 7.70 373 VAL B CA 1
ATOM 5717 C C . VAL B 1 395 ? 48.784 84.693 21.071 1.00 8.49 373 VAL B C 1
ATOM 5718 O O . VAL B 1 395 ? 49.266 85.713 20.594 1.00 8.35 373 VAL B O 1
ATOM 5722 N N . GLU B 1 396 ? 48.195 84.660 22.263 1.00 9.37 374 GLU B N 1
ATOM 5723 C CA . GLU B 1 396 ? 48.108 85.863 23.113 1.00 11.48 374 GLU B CA 1
ATOM 5724 C C . GLU B 1 396 ? 49.465 86.416 23.542 1.00 10.71 374 GLU B C 1
ATOM 5725 O O . GLU B 1 396 ? 49.578 87.593 23.860 1.00 10.75 374 GLU B O 1
ATOM 5731 N N . ARG B 1 397 ? 50.499 85.585 23.502 1.00 10.38 375 ARG B N 1
ATOM 5732 C CA . ARG B 1 397 ? 51.841 85.963 23.940 1.00 11.54 375 ARG B CA 1
ATOM 5733 C C . ARG B 1 397 ? 52.867 86.112 22.813 1.00 12.17 375 ARG B C 1
ATOM 5734 O O . ARG B 1 397 ? 54.046 86.304 23.084 1.00 12.69 375 ARG B O 1
ATOM 5742 N N . LEU B 1 398 ? 52.435 86.007 21.554 1.00 12.52 376 LEU B N 1
ATOM 5743 C CA . LEU B 1 398 ? 53.347 86.204 20.430 1.00 13.49 376 LEU B CA 1
ATOM 5744 C C . LEU B 1 398 ? 53.658 87.675 20.229 1.00 15.50 376 LEU B C 1
ATOM 5745 O O . LEU B 1 398 ? 52.906 88.545 20.655 1.00 16.85 376 LEU B O 1
#

Secondary structure (DSSP, 8-state):
-----GGGS-SS-B--SSS----HHHHHGGGTTTTTTTTS-TTSHHHHHHHHHHHHHHHHHTTPPTT-EEEEEET-HHHHHHHHHHHT-SS-EEEEE-SHHHHHHHHHHHH-TTS-PPEEEE--TT--PPP---TT-SEEEEESEETTTTEE----PPTT---EEEEE-TTTTTTS---GGG-SEEEE-TTSTT-S-SSEEEEEE-HHHHHHHHHHHHTT----GGG-HHHHHHHHTTT--SSPPPHHHHHHHHHHHHHHHHHTSHHHHHHHHHHHHHHHHHHHHHSTTEEES--SGGGB-SSEEEEEE-TTS-HHHHHHHHHHTT-B--SPPTTT-SSEEEEE--TTS-HHHHHHHHHHHHHHHHT-/-----GGGS-S--B--SSS----HHHHGGGGTTTGGGTTS-TTSHHHHHHHHHHHHHHHHHTTPPTT-EEEEEET-HHHHHHHHHHHT-SS-EEEEE-SHHHHHHHHHHHH-TTS-PPEEEE--TT--PPP---TT-SEEEEESEETTTTEE------TT---EEEEE-TTTTTTS---GGG-SEEEE-TTSTT-S-SSEEEEEE-HHHHHHHHHHHHTT----GGG-HHHHHHHHTTT--SSPPPHHHHHHHHHHHHHHHHTTSHHHHHHHHHHHHHHHHHHHHHSTTEEES--SGGGB-SSEEEEEE-TTS-HHHHHHHHHHTT-B--SPPTTT--SEEEEE--TTS-HHHHHHHHHHHHHHHHT-

Solvent-accessible surface area: 25164 Å² total; per-residue (Å²): 180,46,131,3,54,116,104,43,65,14,242,32,14,38,0,3,8,17,2,2,22,4,17,151,108,3,11,78,16,0,25,73,112,6,18,88,32,0,2,10,18,20,46,47,58,57,0,62,95,3,2,15,95,0,32,74,11,0,36,113,8,5,91,34,46,143,43,26,55,4,0,0,6,6,0,2,12,19,0,0,13,4,1,1,0,1,6,0,1,48,147,78,1,4,2,1,7,2,15,39,56,6,42,52,7,1,34,6,0,45,111,3,80,52,20,29,109,10,38,78,49,89,24,112,68,9,40,22,19,136,28,61,42,43,143,54,15,22,1,0,1,7,0,8,4,0,8,2,0,0,0,17,7,39,14,160,85,18,173,61,7,167,23,10,0,1,0,8,0,18,0,0,1,0,0,6,78,26,84,3,43,48,0,5,0,0,0,0,1,0,9,16,1,1,0,2,2,1,8,3,10,0,0,0,0,4,60,55,0,36,68,44,5,124,57,8,45,90,102,62,52,38,31,2,12,17,4,7,1,41,38,5,21,99,14,0,95,114,41,20,2,51,15,18,2,9,0,0,3,0,3,0,0,1,44,0,0,69,56,0,52,68,59,53,12,21,107,61,0,26,150,36,0,36,60,0,5,112,63,1,23,30,15,0,111,119,82,120,25,9,74,7,20,3,113,73,92,70,34,43,0,48,0,0,0,2,1,16,12,54,139,114,13,77,0,33,49,0,3,143,29,0,61,66,12,48,2,24,12,0,41,32,22,137,118,42,80,111,54,2,3,32,2,0,0,2,0,3,4,73,9,96,8,0,36,16,2,11,96,0,2,20,44,0,22,136,117,113,178,47,133,2,54,114,101,43,68,14,182,30,15,26,0,4,7,18,1,2,19,2,16,94,102,0,1,81,19,0,34,90,122,10,28,85,31,0,2,11,20,20,47,49,58,56,0,62,93,3,2,16,108,0,32,73,10,0,36,110,7,5,92,31,44,144,45,28,56,4,0,0,6,6,0,3,13,20,0,0,12,4,2,1,0,1,5,1,1,62,146,77,0,3,1,1,12,4,17,39,58,6,43,58,8,2,40,5,0,40,95,3,81,57,22,31,106,9,34,73,52,94,31,109,68,10,45,20,18,133,28,63,42,42,142,53,14,23,1,0,1,7,0,8,4,0,8,3,0,0,0,17,8,65,12,144,78,18,170,69,3,164,26,9,0,1,0,9,0,20,1,0,1,0,0,6,80,27,70,3,45,37,0,5,0,0,0,0,2,0,9,18,1,1,0,2,3,1,7,3,11,0,0,0,0,4,66,53,0,34,63,45,4,123,54,8,44,89,102,62,54,41,30,2,21,18,4,7,1,40,40,5,22,103,15,0,96,101,40,18,2,50,16,17,3,8,0,1,3,0,5,0,0,1,53,0,1,68,59,0,50,69,57,51,12,22,100,62,0,26,142,49,0,18,52,0,5,118,72,1,24,48,13,0,117,116,84,124,26,9,68,9,23,3,115,74,94,70,31,45,0,51,0,0,0,2,0,16,12,71,145,124,17,78,1,32,50,0,3,149,27,0,59,66,12,47,2,24,11,1,41,33,25,139,115,41,79,109,53,2,3,33,2,0,0,2,0,3,4,57,13,80,4,0,35,17,1,11,98,0,2,15,44,0,22,140,116,114

Sequence (736 aa):
HLEIPTTAIKPRDGRFGSGPSKVRLEEQLQTLTTTAAALFGTSHRQAPVKNNLVGRVRSSSGLAELFSLPDGYEVILGNGGATAFWDAAAFGLIDKRSLHLTYGEFSAKFASAVSSSKNPFVGEPIIITTSDPGSSAPEPQTDPSVDVIIAWAHNETSTGVAVAVRRPEGSDALVVIDATSGAGGLPVDIAEETDAYYFAPQKNFASDGGLWLAIMMSPAALSSRIEAIAATGRWVPDDFLSLPIAVEENSLKKNQTYNTPAIATLALLAEEQIDWLVGNGGLDWAVKRTADSSQQRLYSSWAQERPYYTTPFVTDPGLRSQVVGTIDFVDDVDAGTVAKILRANGIVDTEPYRKLGRNQLRVAMFPAVEEPDDVSALTEECVDWVVERLHLEIPTAIKPRDGRFGSSGPSKVRLEQLQTLTTTAAALFGTSHRQAPVKNNLVGRVRSSSGLAEELFSLPDGYEVILGNGGATAFWDAAAFGLIDKRSLHLTYGEFSAKFASSAVSSKNPFVGEPIIITTSDPGSAPEPQTDPSVDVIAWAHNETSTGVAVAVRRPEGSDALVVIDATSGAGGLPVDIAETDAYYFAPQKNFASDGGLWLAIMMSPAALSSRIEAIAATGRWVPDFLSLPIAVENSLKNQTYNTPAIATLALLAEEQIDWLVGNGGLDWAVKRTADSSQQRLYSSWAQERPYYTTPFVTDPGLRSQVVGTIDFVVDDVDAGTVAKILRANGIVDTEPYRKLGRNQLRVAMFPAVEPDDVSALTEECVDWVVERL

Organism: Mycobacterium tuberculosis (strain ATCC 25618 / H37Rv) (NCBI:txid83332)

Foldseek 3Di:
DDAFDPVLAFPAQFFALFLTAQDPVLLVCCVPVCVVVPPDDLPDDPVLVLLVLLFVLLCVQQVDDPQKGKFKAWDFVVLQLLLCLQFQWDAEEEFKDAADPSVVSLVSNCPDPLYYNYHYHYDYQLDTDAFDDDPVTQAYEYECAHQQRQFGYAQAQDPPNCHFYAYRDAQPPLQADDNCVRGAWYKYAQSHLLNFHGTMMMITGHNVRVVRRVVSVVVVRDDDVSSRPVQRVVQSVSSHYNDDDDSRRSSSSSVSSCVQVVCPHSVSSNVQLVLQVCLVQVLQVPDPQKHWSNPPPVTRHSFKTKIAGDPVQQLVVLQVVSVVNNNHNQDRDPPPPGSIGMGGRRNVRGSVNSNSVSVSSVVVRVVD/DDAFDPVLAFPAQFFAQFLTAADPVLLCCCVPVVVVVPPDDLPDPPVLVLLVLLFVLLCVLQVDDPAKGKFKAWDFVLLQLLLCLQFQWDAEEEFKEAADPSVVSLVSNCPDPLYDHYHYHYDYHLDTDAQDDDVVTQAYEYECARQQRQFGYDQAQDPPNCHFYAYRCAQPPLQADDNCVRHAWYKYACSGLLNAHGTMMMITGHNVRVVRSVVSVVVVRDDPPNSRPVQRVVQSVSSHYNDDDDSRRSSSSSSSSVVQVVCPHSVSSNVQLQLLQCLVQVLQVPDPQKHWSNPPVVGRHSFKTKIAGHPVQQLVVLQVVSVVNNNHNQDRDPPPPGSIGIGGRRNVRGSVNSNSVSVSSVVVRVVD

GO terms:
  GO:0005576 extracellular region (C, HDA)
  GO:0005886 plasma membrane (C, HDA)